Protein AF-A0A954LRU4-F1 (afdb_monomer_lite)

Foldseek 3Di:
DVVVVVCVVPVVPDPVVVLVVQCVVQVHPDPVVSVVVVVVVVVVVVVVCVVVVVVVVVVVVVVVVVVVVVVCVVVVVVVVVVVVVVVVVVVVVVQVVCVVVVDRDDPPVVVVVVVVVVVVVVVVVVVVVVVVVVVVVVVVVQVVLLVVLQVVCVVVVVNPPSPPDGSVVSVVVVVVVVVVVVVVVVVVVVVVVVVVVVVVCVVVVVVVVVVVVVVVVVVLVVQLVVCVVLVHHSPDDPVNVVVSVVVVVVVVVVVVVVVVVVVVVVVVVVVLVVLQVVLVVVCVVVVPDDDPDPSVVSVVVVVVVVVVVVVVVVVVVVVVVVVVVVVVVVVVVVVVVVVVVVVLVVLCVVLVHPHSVCSVVSVVVVVVVVVVVVVVVVVVVVCVVVPPPDDPVVVVVVVVVDDVVVVVVVVVVVVVVVCCVVVCD

Secondary structure (DSSP, 8-state):
-HHHHHHHHHS----HHHHHHHHHHHT-S-HHHHHHHHHHHHHHHHHHHHHHHHHHHHHHHHHHHHHHHHHHHHHHHHHHHHHHHHHHHHHHHHHHHHGGGT-----HHHHHHHHHHHHHHHHHHHHHHHHHHHHHHHHHHHHHHHHHHHHHHHHTT--SS-TTS-HHHHHHHHHHHHHHHHHHHHHHHHHHHHHHHHHHHHHHHHHHHHHHHHHHHHHHHHHHHHHHHTT--TT--HHHHHHHHHHHHHHHHHHHHHHHHHHHHHHHHHHHHHHHHHHHHHHHHTT----S--HHHHHHHHHHHHHHHHHHHHHHHHHHHHHHHHHHHHHHHHHHHHHHHHHHHHHHHHTT-SSGGGHHHHHHHHHHHHHHHHHHHHHHHHHHHHSTT--HHHHHHHHHSS-HHHHHHHHHHHHHHHHTSSS--

pLDDT: mean 81.69, std 13.69, range [26.34, 97.75]

Radius of gyration: 116.24 Å; chains: 1; bounding box: 173×160×291 Å

Sequence (425 aa):
GWEFIQKCWRDGEATPKNLAEFLNEFDTADLGEAFGTSIHQADTLADRLRSETSRVNEKKRLLAIRKQLEAERPEWDQRIANCQTELEQVEQEWQKLWHPLGIQPGTPSEMQEWRQAHMSLMTTAKNLHPQRMHLQGLEERIEEHRAQLVSCLESIGAAQELSSKSLAELVEQSQNVLDEMTQRQDQQARLQEEIEKAQKTIPRCEHEIQTAEEELAAWQTQWAVLMEKLGLSTDATANQANAILDTLGQLFGNLREESVLAGRVRAMRDFNTQFEDRVNALVQALNWKTKDLPPIQIVNNLHAELTRTREAAHKLRDVQEEFDRQKQALENHERIIQLAEAEQQQMCVDAGCDHPDQLPQAEKNSARRQELQQDRNELREQIIIDAADASFEEFLKEADAEDTDALSGRLAELDHQVSEVENAS

Structure (mmCIF, N/CA/C/O backbone):
data_AF-A0A954LRU4-F1
#
_entry.id   AF-A0A954LRU4-F1
#
loop_
_atom_site.group_PDB
_atom_site.id
_atom_site.type_symbol
_atom_site.label_atom_id
_atom_site.label_alt_id
_atom_site.label_comp_id
_atom_site.label_asym_id
_atom_site.label_entity_id
_atom_site.label_seq_id
_atom_site.pdbx_PDB_ins_code
_atom_site.Cartn_x
_atom_site.Cartn_y
_atom_site.Cartn_z
_atom_site.occupancy
_atom_site.B_iso_or_equiv
_atom_site.auth_seq_id
_atom_site.auth_comp_id
_atom_site.auth_asym_id
_atom_site.auth_atom_id
_atom_site.pdbx_PDB_model_num
ATOM 1 N N . GLY A 1 1 ? -68.408 -75.438 132.369 1.00 58.09 1 GLY A N 1
ATOM 2 C CA . GLY A 1 1 ? -68.312 -76.804 131.827 1.00 58.09 1 GLY A CA 1
ATOM 3 C C . GLY A 1 1 ? -67.401 -77.670 132.672 1.00 58.09 1 GLY A C 1
ATOM 4 O O . GLY A 1 1 ? -67.833 -78.138 133.712 1.00 58.09 1 GLY A O 1
ATOM 5 N N . TRP A 1 2 ? -66.136 -77.835 132.278 1.00 62.97 2 TRP A N 1
ATOM 6 C CA . TRP A 1 2 ? -65.207 -78.825 132.854 1.00 62.97 2 TRP A CA 1
ATOM 7 C C . TRP A 1 2 ? -64.972 -78.731 134.374 1.00 62.97 2 TRP A C 1
ATOM 9 O O . TRP A 1 2 ? -65.086 -79.737 135.067 1.00 62.97 2 TRP A O 1
ATOM 19 N N . GLU A 1 3 ? -64.735 -77.535 134.927 1.00 60.53 3 GLU A N 1
ATOM 20 C CA . GLU A 1 3 ? -64.579 -77.350 136.385 1.00 60.53 3 GLU A CA 1
ATOM 21 C C . GLU A 1 3 ? -65.824 -77.763 137.184 1.00 60.53 3 GLU A C 1
ATOM 23 O O . GLU A 1 3 ? -65.719 -78.161 138.343 1.00 60.53 3 GLU A O 1
ATOM 28 N N . PHE A 1 4 ? -67.007 -77.687 136.570 1.00 58.75 4 PHE A N 1
ATOM 29 C CA . PHE A 1 4 ? -68.264 -78.068 137.206 1.00 58.75 4 PHE A CA 1
ATOM 30 C C . PHE A 1 4 ? -68.412 -79.594 137.280 1.00 58.75 4 PHE A C 1
ATOM 32 O O . PHE A 1 4 ? -68.754 -80.135 138.332 1.00 58.75 4 PHE A O 1
ATOM 39 N N . ILE A 1 5 ? -68.051 -80.287 136.192 1.00 61.00 5 ILE A N 1
ATOM 40 C CA . ILE A 1 5 ? -67.938 -81.755 136.147 1.00 61.00 5 ILE A CA 1
ATOM 41 C C . ILE A 1 5 ? -66.916 -82.228 137.190 1.00 61.00 5 ILE A C 1
ATOM 43 O O . ILE A 1 5 ? -67.162 -83.173 137.936 1.00 61.00 5 ILE A O 1
ATOM 47 N N . GLN A 1 6 ? -65.789 -81.519 137.294 1.00 60.41 6 GLN A N 1
ATOM 48 C CA . GLN A 1 6 ? -64.716 -81.852 138.223 1.00 60.41 6 GLN A CA 1
ATOM 49 C C . GLN A 1 6 ? -65.127 -81.673 139.694 1.00 60.41 6 GLN A C 1
ATOM 51 O O . GLN A 1 6 ? -64.838 -82.549 140.506 1.00 60.41 6 GLN A O 1
ATOM 56 N N . LYS A 1 7 ? -65.842 -80.592 140.040 1.00 61.19 7 LYS A N 1
ATOM 57 C CA . LYS A 1 7 ? -66.367 -80.357 141.400 1.00 61.19 7 LYS A CA 1
ATOM 58 C C . LYS A 1 7 ? -67.439 -81.371 141.807 1.00 61.19 7 LYS A C 1
ATOM 60 O O . LYS A 1 7 ? -67.407 -81.852 142.936 1.00 61.19 7 LYS A O 1
ATOM 65 N N . CYS A 1 8 ? -68.334 -81.755 140.889 1.00 58.69 8 CYS A N 1
ATOM 66 C CA . CYS A 1 8 ? -69.357 -82.773 141.164 1.00 58.69 8 CYS A CA 1
ATOM 67 C C . CYS A 1 8 ? -68.759 -84.165 141.416 1.00 58.69 8 CYS A C 1
ATOM 69 O O . CYS A 1 8 ? -69.306 -84.926 142.209 1.00 58.69 8 CYS A O 1
ATOM 71 N N . TRP A 1 9 ? -67.648 -84.509 140.758 1.00 57.75 9 TRP A N 1
ATOM 72 C CA . TRP A 1 9 ? -67.065 -85.849 140.865 1.00 57.75 9 TRP A CA 1
ATOM 73 C C . TRP A 1 9 ? -66.068 -86.010 142.027 1.00 57.75 9 TRP A C 1
ATOM 75 O O . TRP A 1 9 ? -65.882 -87.129 142.500 1.00 57.75 9 TRP A O 1
ATOM 85 N N . ARG A 1 10 ? -65.423 -84.928 142.500 1.00 56.38 10 ARG A N 1
ATOM 86 C CA . ARG A 1 10 ? -64.317 -85.012 143.480 1.00 56.38 10 ARG A CA 1
ATOM 87 C C . ARG A 1 10 ? -64.681 -84.688 144.931 1.00 56.38 10 ARG A C 1
ATOM 89 O O . ARG A 1 10 ? -64.181 -85.377 145.812 1.00 56.38 10 ARG A O 1
ATOM 96 N N . ASP A 1 11 ? -65.539 -83.697 145.178 1.00 56.50 11 ASP A N 1
ATOM 97 C CA . ASP A 1 11 ? -65.725 -83.142 146.533 1.00 56.50 11 ASP A CA 1
ATOM 98 C C . ASP A 1 11 ? -67.084 -83.479 147.172 1.00 56.50 11 ASP A C 1
ATOM 100 O O . ASP A 1 11 ? -67.339 -83.107 148.312 1.00 56.50 11 ASP A O 1
ATOM 104 N N . GLY A 1 12 ? -67.968 -84.210 146.480 1.00 53.28 12 GLY A N 1
ATOM 105 C CA . GLY A 1 12 ? -69.232 -84.723 147.038 1.00 53.28 12 GLY A CA 1
ATOM 106 C C . GLY A 1 12 ? -70.280 -83.668 147.437 1.00 53.28 12 GLY A C 1
ATOM 107 O O . GLY A 1 12 ? -71.436 -84.017 147.663 1.00 53.28 12 GLY A O 1
ATOM 108 N N . GLU A 1 13 ? -69.931 -82.383 147.468 1.00 48.44 13 GLU A N 1
ATOM 109 C CA . GLU A 1 13 ? -70.849 -81.268 147.693 1.00 48.44 13 GLU A CA 1
ATOM 110 C C . GLU A 1 13 ? -71.453 -80.788 146.370 1.00 48.44 13 GLU A C 1
ATOM 112 O O . GLU A 1 13 ? -71.121 -79.734 145.826 1.00 48.44 13 GLU A O 1
ATOM 117 N N . ALA A 1 14 ? -72.388 -81.571 145.838 1.00 51.59 14 ALA A N 1
ATOM 118 C CA . ALA A 1 14 ? -73.303 -81.074 144.824 1.00 51.59 14 ALA A CA 1
ATOM 119 C C . ALA A 1 14 ? -74.512 -80.452 145.528 1.00 51.59 14 ALA A C 1
ATOM 121 O O . ALA A 1 14 ? -75.392 -81.154 146.029 1.00 51.59 14 ALA A O 1
ATOM 122 N N . THR A 1 15 ? -74.591 -79.123 145.557 1.00 49.28 15 THR A N 1
ATOM 123 C CA . THR A 1 15 ? -75.872 -78.476 145.852 1.00 49.28 15 THR A CA 1
ATOM 124 C C . THR A 1 15 ? -76.786 -78.661 144.627 1.00 49.28 15 THR A C 1
ATOM 126 O O . THR A 1 15 ? -76.409 -78.238 143.531 1.00 49.28 15 THR A O 1
ATOM 129 N N . PRO A 1 16 ? -77.985 -79.268 144.765 1.00 53.25 16 PRO A N 1
ATOM 130 C CA . PRO A 1 16 ? -78.831 -79.697 143.636 1.00 53.25 16 PRO A CA 1
ATOM 131 C C . PRO A 1 16 ? -79.222 -78.587 142.652 1.00 53.25 16 PRO A C 1
ATOM 133 O O . PRO A 1 16 ? -79.608 -78.857 141.519 1.00 53.25 16 PRO A O 1
ATOM 136 N N . LYS A 1 17 ? -79.124 -77.329 143.082 1.00 55.06 17 LYS A N 1
ATOM 137 C CA . LYS A 1 17 ? -79.537 -76.163 142.306 1.00 55.06 17 LYS A CA 1
ATOM 138 C C . LYS A 1 17 ? -78.624 -75.894 141.106 1.00 55.06 17 LYS A C 1
ATOM 140 O O . LYS A 1 17 ? -79.116 -75.619 140.021 1.00 55.06 17 LYS A O 1
ATOM 145 N N . ASN A 1 18 ? -77.313 -76.065 141.276 1.00 58.09 18 ASN A N 1
ATOM 146 C CA . ASN A 1 18 ? -76.349 -75.693 140.239 1.00 58.09 18 ASN A CA 1
ATOM 147 C C . ASN A 1 18 ? -76.230 -76.758 139.127 1.00 58.09 18 ASN A C 1
ATOM 149 O O . ASN A 1 18 ? -75.852 -76.446 138.004 1.00 58.09 18 ASN A O 1
ATOM 153 N N . LEU A 1 19 ? -76.552 -78.023 139.426 1.00 57.94 19 LEU A N 1
ATOM 154 C CA . LEU A 1 19 ? -76.482 -79.134 138.465 1.00 57.94 19 LEU A CA 1
ATOM 155 C C . LEU A 1 19 ? -77.678 -79.108 137.499 1.00 57.94 19 LEU A C 1
ATOM 157 O O . LEU A 1 19 ? -77.517 -79.328 136.301 1.00 57.94 19 LEU A O 1
ATOM 161 N N . ALA A 1 20 ? -78.858 -78.748 138.012 1.00 59.78 20 ALA A N 1
ATOM 162 C CA . ALA A 1 20 ? -80.049 -78.530 137.199 1.00 59.78 20 ALA A CA 1
ATOM 163 C C . ALA A 1 20 ? -79.893 -77.328 136.255 1.00 59.78 20 ALA A C 1
ATOM 165 O O . ALA A 1 20 ? -80.331 -77.406 135.114 1.00 59.78 20 ALA A O 1
ATOM 166 N N . GLU A 1 21 ? -79.237 -76.248 136.694 1.00 64.69 21 GLU A N 1
ATOM 167 C CA . GLU A 1 21 ? -78.989 -75.070 135.850 1.00 64.69 21 GLU A CA 1
ATOM 168 C C . GLU A 1 21 ? -78.080 -75.393 134.654 1.00 64.69 21 GLU A C 1
ATOM 170 O O . GLU A 1 21 ? -78.409 -75.013 133.534 1.00 64.69 21 GLU A O 1
ATOM 175 N N . PHE A 1 22 ? -76.996 -76.155 134.852 1.00 63.31 22 PHE A N 1
ATOM 176 C CA . PHE A 1 22 ? -76.069 -76.489 133.761 1.00 63.31 22 PHE A CA 1
ATOM 177 C C . PHE A 1 22 ? -76.664 -77.479 132.750 1.00 63.31 22 PHE A C 1
ATOM 179 O O . PHE A 1 22 ? -76.418 -77.363 131.555 1.00 63.31 22 PHE A O 1
ATOM 186 N N . LEU A 1 23 ? -77.465 -78.444 133.205 1.00 63.31 23 LEU A N 1
ATOM 187 C CA . LEU A 1 23 ? -78.128 -79.396 132.309 1.00 63.31 23 LEU A CA 1
ATOM 188 C C . LEU A 1 23 ? -79.308 -78.764 131.556 1.00 63.31 23 LEU A C 1
ATOM 190 O O . LEU A 1 23 ? -79.518 -79.097 130.393 1.00 63.31 23 LEU A O 1
ATOM 194 N N . ASN A 1 24 ? -80.019 -77.807 132.172 1.00 65.56 24 ASN A N 1
ATOM 195 C CA . ASN A 1 24 ? -81.059 -77.023 131.490 1.00 65.56 24 ASN A CA 1
ATOM 196 C C . ASN A 1 24 ? -80.495 -76.146 130.370 1.00 65.56 24 ASN A C 1
ATOM 198 O O . ASN A 1 24 ? -81.192 -75.874 129.400 1.00 65.56 24 ASN A O 1
ATOM 202 N N . GLU A 1 25 ? -79.258 -75.669 130.501 1.00 66.31 25 GLU A N 1
ATOM 203 C CA . GLU A 1 25 ? -78.662 -74.755 129.521 1.00 66.31 25 GLU A CA 1
ATOM 204 C C . GLU A 1 25 ? -78.336 -75.448 128.188 1.00 66.31 25 GLU A C 1
ATOM 206 O O . GLU A 1 25 ? -78.344 -74.812 127.135 1.00 66.31 25 GLU A O 1
ATOM 211 N N . PHE A 1 26 ? -78.116 -76.765 128.226 1.00 66.31 26 PHE A N 1
ATOM 212 C CA . PHE A 1 26 ? -77.883 -77.593 127.039 1.00 66.31 26 PHE A CA 1
ATOM 213 C C . PHE A 1 26 ? -79.033 -78.568 126.755 1.00 66.31 26 PHE A C 1
ATOM 215 O O . PHE A 1 26 ? -78.950 -79.327 125.795 1.00 66.31 26 PHE A O 1
ATOM 222 N N . ASP A 1 27 ? -80.104 -78.498 127.556 1.00 62.72 27 ASP A N 1
ATOM 223 C CA . ASP A 1 27 ? -81.348 -79.271 127.445 1.00 62.72 27 ASP A CA 1
ATOM 224 C C . ASP A 1 27 ? -81.119 -80.796 127.371 1.00 62.72 27 ASP A C 1
ATOM 226 O O . ASP A 1 27 ? -81.774 -81.533 126.634 1.00 62.72 27 ASP A O 1
ATOM 230 N N . THR A 1 28 ? -80.139 -81.289 128.135 1.00 58.84 28 THR A N 1
ATOM 231 C CA . THR A 1 28 ? -79.726 -82.703 128.151 1.00 58.84 28 THR A CA 1
ATOM 232 C C . THR A 1 28 ? -79.581 -83.197 129.581 1.00 58.84 28 THR A C 1
ATOM 234 O O . THR A 1 28 ? -78.985 -82.513 130.404 1.00 58.84 28 THR A O 1
ATOM 237 N N . ALA A 1 29 ? -80.068 -84.403 129.886 1.00 57.38 29 ALA A N 1
ATOM 238 C CA . ALA A 1 29 ? -79.955 -84.989 131.228 1.00 57.38 29 ALA A CA 1
ATOM 239 C C . ALA A 1 29 ? -78.574 -85.616 131.515 1.00 57.38 29 ALA A C 1
ATOM 241 O O . ALA A 1 29 ? -78.274 -85.910 132.673 1.00 57.38 29 ALA A O 1
ATOM 242 N N . ASP A 1 30 ? -77.750 -85.823 130.478 1.00 59.53 30 ASP A N 1
ATOM 243 C CA . ASP A 1 30 ? -76.411 -86.404 130.587 1.00 59.53 30 ASP A CA 1
ATOM 244 C C . ASP A 1 30 ? -75.313 -85.338 130.464 1.00 59.53 30 ASP A C 1
ATOM 246 O O . ASP A 1 30 ? -75.261 -84.529 129.534 1.00 59.53 30 ASP A O 1
ATOM 250 N N . LEU A 1 31 ? -74.401 -85.365 131.429 1.00 65.88 31 LEU A N 1
ATOM 251 C CA . LEU A 1 31 ? -73.345 -84.377 131.606 1.00 65.88 31 LEU A CA 1
ATOM 252 C C . LEU A 1 31 ? -72.277 -84.456 130.494 1.00 65.88 31 LEU A C 1
ATOM 254 O O . LEU A 1 31 ? -71.619 -83.455 130.204 1.00 65.88 31 LEU A O 1
ATOM 258 N N . GLY A 1 32 ? -72.095 -85.632 129.878 1.00 67.25 32 GLY A N 1
ATOM 259 C CA . GLY A 1 32 ? -71.115 -85.858 128.808 1.00 67.25 32 GLY A CA 1
ATOM 260 C C . GLY A 1 32 ? -71.504 -85.218 127.470 1.00 67.25 32 GLY A C 1
ATOM 261 O O . GLY A 1 32 ? -70.670 -84.576 126.826 1.00 67.25 32 GLY A O 1
ATOM 262 N N . GLU A 1 33 ? -72.775 -85.326 127.079 1.00 66.81 33 GLU A N 1
ATOM 263 C CA . GLU A 1 33 ? -73.312 -84.717 125.851 1.00 66.81 33 GLU A CA 1
ATOM 264 C C . GLU A 1 33 ? -73.393 -83.189 125.945 1.00 66.81 33 GLU A C 1
ATOM 266 O O . GLU A 1 33 ? -73.005 -82.488 125.001 1.00 66.81 33 GLU A O 1
ATOM 271 N N . ALA A 1 34 ? -73.783 -82.663 127.112 1.00 69.25 34 ALA A N 1
ATOM 272 C CA . ALA A 1 34 ? -73.727 -81.229 127.395 1.00 69.25 34 ALA A CA 1
ATOM 273 C C . ALA A 1 34 ? -72.304 -80.673 127.189 1.00 69.25 34 ALA A C 1
ATOM 275 O O . ALA A 1 34 ? -72.107 -79.597 126.617 1.00 69.25 34 ALA A O 1
ATOM 276 N N . PHE A 1 35 ? -71.280 -81.431 127.598 1.00 71.38 35 PHE A N 1
ATOM 277 C CA . PHE A 1 35 ? -69.884 -81.021 127.457 1.00 71.38 35 PHE A CA 1
ATOM 278 C C . PHE A 1 35 ? -69.381 -81.062 126.005 1.00 71.38 35 PHE A C 1
ATOM 280 O O . PHE A 1 35 ? -68.731 -80.113 125.563 1.00 71.38 35 PHE A O 1
ATOM 287 N N . GLY A 1 36 ? -69.703 -82.110 125.240 1.00 73.94 36 GLY A N 1
ATOM 288 C CA . GLY A 1 36 ? -69.323 -82.206 123.822 1.00 73.94 36 GLY A CA 1
ATOM 289 C C . GLY A 1 36 ? -69.948 -81.098 122.965 1.00 73.94 36 GLY A C 1
ATOM 290 O O . GLY A 1 36 ? -69.262 -80.462 122.160 1.00 73.94 36 GLY A O 1
ATOM 291 N N . THR A 1 37 ? -71.225 -80.797 123.208 1.00 74.56 37 THR A N 1
ATOM 292 C CA . THR A 1 37 ? -71.950 -79.711 122.528 1.00 74.56 37 THR A CA 1
ATOM 293 C C . THR A 1 37 ? -71.373 -78.342 122.894 1.00 74.56 37 THR A C 1
ATOM 295 O O . THR A 1 37 ? -71.197 -77.486 122.025 1.00 74.56 37 THR A O 1
ATOM 298 N N . SER A 1 38 ? -70.972 -78.160 124.156 1.00 76.75 38 SER A N 1
ATOM 299 C CA . SER A 1 38 ? -70.285 -76.953 124.623 1.00 76.75 38 SER A CA 1
ATOM 300 C C . SER A 1 38 ? -68.939 -76.723 123.913 1.00 76.75 38 SER A C 1
ATOM 302 O O . SER A 1 38 ? -68.629 -75.583 123.566 1.00 76.75 38 SER A O 1
ATOM 304 N N . ILE A 1 39 ? -68.165 -77.777 123.617 1.00 80.31 39 ILE A N 1
ATOM 305 C CA . ILE A 1 39 ? -66.889 -77.654 122.886 1.00 80.31 39 ILE A CA 1
ATOM 306 C C . ILE A 1 39 ? -67.110 -77.281 121.416 1.00 80.31 39 ILE A C 1
ATOM 308 O O . ILE A 1 39 ? -66.447 -76.373 120.921 1.00 80.31 39 ILE A O 1
ATOM 312 N N . HIS A 1 40 ? -68.050 -77.921 120.713 1.00 79.00 40 HIS A N 1
ATOM 313 C CA . HIS A 1 40 ? -68.321 -77.581 119.310 1.00 79.00 40 HIS A CA 1
ATOM 314 C C . HIS A 1 40 ? -68.860 -76.154 119.155 1.00 79.00 40 HIS A C 1
ATOM 316 O O . HIS A 1 40 ? -68.461 -75.435 118.235 1.00 79.00 40 HIS A O 1
ATOM 322 N N . GLN A 1 41 ? -69.722 -75.710 120.075 1.00 77.00 41 GLN A N 1
ATOM 323 C CA . GLN A 1 41 ? -70.160 -74.316 120.124 1.00 77.00 41 GLN A CA 1
ATOM 324 C C . GLN A 1 41 ? -68.981 -73.369 120.383 1.00 77.00 41 GLN A C 1
ATOM 326 O O . GLN A 1 41 ? -68.898 -72.331 119.727 1.00 77.00 41 GLN A O 1
ATOM 331 N N . ALA A 1 42 ? -68.043 -73.736 121.264 1.00 79.75 42 ALA A N 1
ATOM 332 C CA . ALA A 1 42 ? -66.840 -72.947 121.525 1.00 79.75 42 ALA A CA 1
ATOM 333 C C . ALA A 1 42 ? -65.907 -72.853 120.303 1.00 79.75 42 ALA A C 1
ATOM 335 O O . ALA A 1 42 ? -65.390 -71.773 120.025 1.00 79.75 42 ALA A O 1
ATOM 336 N N . ASP A 1 43 ? -65.734 -73.934 119.541 1.00 83.31 43 ASP A N 1
ATOM 337 C CA . ASP A 1 43 ? -64.877 -73.958 118.346 1.00 83.31 43 ASP A CA 1
ATOM 338 C C . ASP A 1 43 ? -65.493 -73.152 117.190 1.00 83.31 43 ASP A C 1
ATOM 340 O O . ASP A 1 43 ? -64.853 -72.286 116.594 1.00 83.31 43 ASP A O 1
ATOM 344 N N . THR A 1 44 ? -66.802 -73.307 116.967 1.00 82.06 44 THR A N 1
ATOM 345 C CA . THR A 1 44 ? -67.537 -72.501 115.977 1.00 82.06 44 THR A CA 1
ATOM 346 C C . THR A 1 44 ? -67.535 -71.014 116.355 1.00 82.06 44 THR A C 1
ATOM 348 O O . THR A 1 44 ? -67.438 -70.140 115.488 1.00 82.06 44 THR A O 1
ATOM 351 N N . LEU A 1 45 ? -67.615 -70.701 117.655 1.00 80.69 45 LEU A N 1
ATOM 352 C CA . LEU A 1 45 ? -67.434 -69.343 118.171 1.00 80.69 45 LEU A CA 1
ATOM 353 C C . LEU A 1 45 ? -66.008 -68.835 117.934 1.00 80.69 45 LEU A C 1
ATOM 355 O O . LEU A 1 45 ? -65.857 -67.673 117.560 1.00 80.69 45 LEU A O 1
ATOM 359 N N . ALA A 1 46 ? -64.982 -69.673 118.096 1.00 79.81 46 ALA A N 1
ATOM 360 C CA . ALA A 1 46 ? -63.584 -69.308 117.877 1.00 79.81 46 ALA A CA 1
ATOM 361 C C . ALA A 1 46 ? -63.276 -69.023 116.396 1.00 79.81 46 ALA A C 1
ATOM 363 O O . ALA A 1 46 ? -62.657 -68.002 116.085 1.00 79.81 46 ALA A O 1
ATOM 364 N N . ASP A 1 47 ? -63.769 -69.845 115.471 1.00 84.81 47 ASP A N 1
ATOM 365 C CA . ASP A 1 47 ? -63.604 -69.623 114.030 1.00 84.81 47 ASP A CA 1
ATOM 366 C C . ASP A 1 47 ? -64.367 -68.390 113.548 1.00 84.81 47 ASP A C 1
ATOM 368 O O . ASP A 1 47 ? -63.838 -67.557 112.798 1.00 84.81 47 ASP A O 1
ATOM 372 N N . ARG A 1 48 ? -65.599 -68.209 114.038 1.00 81.69 48 ARG A N 1
ATOM 373 C CA . ARG A 1 48 ? -66.386 -67.010 113.746 1.00 81.69 48 ARG A CA 1
ATOM 374 C C . ARG A 1 48 ? -65.695 -65.768 114.293 1.00 81.69 48 ARG A C 1
ATOM 376 O O . ARG A 1 48 ? -65.551 -64.800 113.549 1.00 81.69 48 ARG A O 1
ATOM 383 N N . LEU A 1 49 ? -65.184 -65.822 115.524 1.00 82.69 49 LEU A N 1
ATOM 384 C CA . LEU A 1 49 ? -64.372 -64.764 116.119 1.00 82.69 49 LEU A CA 1
ATOM 385 C C . LEU A 1 49 ? -63.146 -64.473 115.254 1.00 82.69 49 LEU A C 1
ATOM 387 O O . LEU A 1 49 ? -62.850 -63.308 115.022 1.00 82.69 49 LEU A O 1
ATOM 391 N N . ARG A 1 50 ? -62.457 -65.486 114.719 1.00 81.56 50 ARG A N 1
ATOM 392 C CA . ARG A 1 50 ? -61.263 -65.295 113.884 1.00 81.56 50 ARG A CA 1
ATOM 393 C C . ARG A 1 50 ? -61.594 -64.636 112.543 1.00 81.56 50 ARG A C 1
ATOM 395 O O . ARG A 1 50 ? -60.913 -63.687 112.157 1.00 81.56 50 ARG A O 1
ATOM 402 N N . SER A 1 51 ? -62.663 -65.066 111.868 1.00 79.94 51 SER A N 1
ATOM 403 C CA . SER A 1 51 ? -63.110 -64.454 110.605 1.00 79.94 51 SER A CA 1
ATOM 404 C C . SER A 1 51 ? -63.614 -63.018 110.796 1.00 79.94 51 SER A C 1
ATOM 406 O O . SER A 1 51 ? -63.255 -62.126 110.022 1.00 79.94 51 SER A O 1
ATOM 408 N N . GLU A 1 52 ? -64.369 -62.768 111.870 1.00 82.81 52 GLU A N 1
ATOM 409 C CA . GLU A 1 52 ? -64.844 -61.436 112.235 1.00 82.81 52 GLU A CA 1
ATOM 410 C C . GLU A 1 52 ? -63.676 -60.553 112.682 1.00 82.81 52 GLU A C 1
ATOM 412 O O . GLU A 1 52 ? -63.615 -59.386 112.311 1.00 82.81 52 GLU A O 1
ATOM 417 N N . THR A 1 53 ? -62.668 -61.108 113.359 1.00 82.94 53 THR A N 1
ATOM 418 C CA . THR A 1 53 ? -61.435 -60.386 113.706 1.00 82.94 53 THR A CA 1
ATOM 419 C C . THR A 1 53 ? -60.655 -59.991 112.453 1.00 82.94 53 THR A C 1
ATOM 421 O O . THR A 1 53 ? -60.231 -58.842 112.347 1.00 82.94 53 THR A O 1
ATOM 424 N N . SER A 1 54 ? -60.515 -60.876 111.459 1.00 85.94 54 SER A N 1
ATOM 425 C CA . SER A 1 54 ? -59.876 -60.532 110.179 1.00 85.94 54 SER A CA 1
ATOM 426 C C . SER A 1 54 ? -60.659 -59.468 109.405 1.00 85.94 54 SER A C 1
ATOM 428 O O . SER A 1 54 ? -60.061 -58.512 108.913 1.00 85.94 54 SER A O 1
ATOM 430 N N . ARG A 1 55 ? -61.995 -59.566 109.349 1.00 85.62 55 ARG A N 1
ATOM 431 C CA . ARG A 1 55 ? -62.858 -58.544 108.727 1.00 85.62 55 ARG A CA 1
ATOM 432 C C . ARG A 1 55 ? -62.774 -57.198 109.440 1.00 85.62 55 ARG A C 1
ATOM 434 O O . ARG A 1 55 ? -62.698 -56.160 108.786 1.00 85.62 55 ARG A O 1
ATOM 441 N N . VAL A 1 56 ? -62.756 -57.200 110.771 1.00 88.50 56 VAL A N 1
ATOM 442 C CA . VAL A 1 56 ? -62.597 -55.991 111.585 1.00 88.50 56 VAL A CA 1
ATOM 443 C C . VAL A 1 56 ? -61.205 -55.390 111.395 1.00 88.50 56 VAL A C 1
ATOM 445 O O . VAL A 1 56 ? -61.099 -54.170 111.289 1.00 88.50 56 VAL A O 1
ATOM 448 N N . ASN A 1 57 ? -60.153 -56.203 111.291 1.00 87.31 57 ASN A N 1
ATOM 449 C CA . ASN A 1 57 ? -58.794 -55.727 111.031 1.00 87.31 57 ASN A CA 1
ATOM 450 C C . ASN A 1 57 ? -58.656 -55.114 109.630 1.00 87.31 57 ASN A C 1
ATOM 452 O O . ASN A 1 57 ? -58.098 -54.025 109.511 1.00 87.31 57 ASN A O 1
ATOM 456 N N . GLU A 1 58 ? -59.229 -55.732 108.594 1.00 88.06 58 GLU A N 1
ATOM 457 C CA . GLU A 1 58 ? -59.212 -55.168 107.237 1.00 88.06 58 GLU A CA 1
ATOM 458 C C . GLU A 1 58 ? -60.059 -53.892 107.147 1.00 88.06 58 GLU A C 1
ATOM 460 O O . GLU A 1 58 ? -59.618 -52.885 106.596 1.00 88.06 58 GLU A O 1
ATOM 465 N N . LYS A 1 59 ? -61.234 -53.863 107.793 1.00 90.81 59 LYS A N 1
ATOM 466 C CA . LYS A 1 59 ? -62.039 -52.640 107.917 1.00 90.81 59 LYS A CA 1
ATOM 467 C C . LYS A 1 59 ? -61.269 -51.535 108.644 1.00 90.81 59 LYS A C 1
ATOM 469 O O . LYS A 1 59 ? -61.302 -50.391 108.201 1.00 90.81 59 LYS A O 1
ATOM 474 N N . LYS A 1 60 ? -60.558 -51.850 109.734 1.00 90.31 60 LYS A N 1
ATOM 475 C CA . LYS A 1 60 ? -59.702 -50.887 110.450 1.00 90.31 60 LYS A CA 1
ATOM 476 C C . LYS A 1 60 ? -58.562 -50.382 109.565 1.00 90.31 60 LYS A C 1
ATOM 478 O O . LYS A 1 60 ? -58.311 -49.181 109.563 1.00 90.31 60 LYS A O 1
ATOM 483 N N . ARG A 1 61 ? -57.923 -51.256 108.780 1.00 92.94 61 ARG A N 1
ATOM 484 C CA . ARG A 1 61 ? -56.871 -50.886 107.822 1.00 92.94 61 ARG A CA 1
ATOM 485 C C . ARG A 1 61 ? -57.400 -49.958 106.729 1.00 92.94 61 ARG A C 1
ATOM 487 O O . ARG A 1 61 ? -56.821 -48.901 106.511 1.00 92.94 61 ARG A O 1
ATOM 494 N N . LEU A 1 62 ? -58.511 -50.307 106.081 1.00 92.44 62 LEU A N 1
ATOM 495 C CA . LEU A 1 62 ? -59.121 -49.484 105.032 1.00 92.44 62 LEU A CA 1
ATOM 496 C C . LEU A 1 62 ? -59.625 -48.141 105.573 1.00 92.44 62 LEU A C 1
ATOM 498 O O . LEU A 1 62 ? -59.461 -47.122 104.911 1.00 92.44 62 LEU A O 1
ATOM 502 N N . LEU A 1 63 ? -60.183 -48.110 106.788 1.00 93.12 63 LEU A N 1
ATOM 503 C CA . LEU A 1 63 ? -60.554 -46.857 107.454 1.00 93.12 63 LEU A CA 1
ATOM 504 C C . LEU A 1 63 ? -59.328 -46.002 107.792 1.00 93.12 63 LEU A C 1
ATOM 506 O O . LEU A 1 63 ? -59.401 -44.784 107.661 1.00 93.12 63 LEU A O 1
ATOM 510 N N . ALA A 1 64 ? -58.207 -46.612 108.186 1.00 89.88 64 ALA A N 1
ATOM 511 C CA . ALA A 1 64 ? -56.956 -45.895 108.413 1.00 89.88 64 ALA A CA 1
ATOM 512 C C . ALA A 1 64 ? -56.389 -45.313 107.108 1.00 89.88 64 ALA A C 1
ATOM 514 O O . ALA A 1 64 ? -56.044 -44.136 107.086 1.00 89.88 64 ALA A O 1
ATOM 515 N N . ILE A 1 65 ? -56.380 -46.086 106.014 1.00 92.25 65 ILE A N 1
ATOM 516 C CA . ILE A 1 65 ? -55.952 -45.618 104.683 1.00 92.25 65 ILE A CA 1
ATOM 517 C C . ILE A 1 65 ? -56.868 -44.497 104.187 1.00 92.25 65 ILE A C 1
ATOM 519 O O . ILE A 1 65 ? -56.386 -43.465 103.738 1.00 92.25 65 ILE A O 1
ATOM 523 N N . ARG A 1 66 ? -58.192 -44.656 104.308 1.00 93.31 66 ARG A N 1
ATOM 524 C CA . ARG A 1 66 ? -59.155 -43.612 103.940 1.00 93.31 66 ARG A CA 1
ATOM 525 C C . ARG A 1 66 ? -58.916 -42.337 104.740 1.00 93.31 66 ARG A C 1
ATOM 527 O O . ARG A 1 66 ? -58.870 -41.268 104.151 1.00 93.31 66 ARG A O 1
ATOM 534 N N . LYS A 1 67 ? -58.735 -42.451 106.058 1.00 91.94 67 LYS A N 1
ATOM 535 C CA . LYS A 1 67 ? -58.458 -41.303 106.926 1.00 91.94 67 LYS A CA 1
ATOM 536 C C . LYS A 1 67 ? -57.129 -40.632 106.569 1.00 91.94 67 LYS A C 1
ATOM 538 O O . LYS A 1 67 ? -57.048 -39.413 106.620 1.00 91.94 67 LYS A O 1
ATOM 543 N N . GLN A 1 68 ? -56.112 -41.411 106.199 1.00 91.88 68 GLN A N 1
ATOM 544 C CA . GLN A 1 68 ? -54.833 -40.888 105.723 1.00 91.88 68 GLN A CA 1
ATOM 545 C C . GLN A 1 68 ? -55.003 -40.129 104.398 1.00 91.88 68 GLN A C 1
ATOM 547 O O . GLN A 1 68 ? -54.613 -38.973 104.317 1.00 91.88 68 GLN A O 1
ATOM 552 N N . LEU A 1 69 ? -55.658 -40.722 103.398 1.00 91.38 69 LEU A N 1
ATOM 553 C CA . LEU A 1 69 ? -55.907 -40.073 102.105 1.00 91.38 69 LEU A CA 1
ATOM 554 C C . LEU A 1 69 ? -56.808 -38.835 102.233 1.00 91.38 69 LEU A C 1
ATOM 556 O O . LEU A 1 69 ? -56.584 -37.836 101.559 1.00 91.38 69 LEU A O 1
ATOM 560 N N . GLU A 1 70 ? -57.814 -38.869 103.112 1.00 92.44 70 GLU A N 1
ATOM 561 C CA . GLU A 1 70 ? -58.651 -37.704 103.424 1.00 92.44 70 GLU A CA 1
ATOM 562 C C . GLU A 1 70 ? -57.849 -36.595 104.123 1.00 92.44 70 GLU A C 1
ATOM 564 O O . GLU A 1 70 ? -58.131 -35.421 103.895 1.00 92.44 70 GLU A O 1
ATOM 569 N N . ALA A 1 71 ? -56.839 -36.946 104.926 1.00 87.69 71 ALA A N 1
ATOM 570 C CA . ALA A 1 71 ? -55.929 -35.982 105.543 1.00 87.69 71 ALA A CA 1
ATOM 571 C C . ALA A 1 71 ? -54.895 -35.413 104.553 1.00 87.69 71 ALA A C 1
ATOM 573 O O . ALA A 1 71 ? -54.519 -34.253 104.687 1.00 87.69 71 ALA A O 1
ATOM 574 N N . GLU A 1 72 ? -54.470 -36.189 103.551 1.00 92.25 72 GLU A N 1
ATOM 575 C CA . GLU A 1 72 ? -53.544 -35.753 102.490 1.00 92.25 72 GLU A CA 1
ATOM 576 C C . GLU A 1 72 ? -54.246 -34.937 101.384 1.00 92.25 72 GLU A C 1
ATOM 578 O O . GLU A 1 72 ? -53.630 -34.088 100.744 1.00 92.25 72 GLU A O 1
ATOM 583 N N . ARG A 1 73 ? -55.550 -35.143 101.157 1.00 93.62 73 ARG A N 1
ATOM 584 C CA . ARG A 1 73 ? -56.347 -34.415 100.154 1.00 93.62 73 ARG A CA 1
ATOM 585 C C . ARG A 1 73 ? -56.236 -32.880 100.223 1.00 93.62 73 ARG A C 1
ATOM 587 O O . ARG A 1 73 ? -55.975 -32.294 99.175 1.00 93.62 73 ARG A O 1
ATOM 594 N N . PRO A 1 74 ? -56.385 -32.212 101.385 1.00 92.62 74 PRO A N 1
ATOM 595 C CA . PRO A 1 74 ? -56.241 -30.759 101.455 1.00 92.62 74 PRO A CA 1
ATOM 596 C C . PRO A 1 74 ? -54.835 -30.274 101.076 1.00 92.62 74 PRO A C 1
ATOM 598 O O . PRO A 1 74 ? -54.710 -29.180 100.537 1.00 92.62 74 PRO A O 1
ATOM 601 N N . GLU A 1 75 ? -53.780 -31.069 101.298 1.00 91.81 75 GLU A N 1
ATOM 602 C CA . GLU A 1 75 ? -52.423 -30.721 100.850 1.00 91.81 75 GLU A CA 1
ATOM 603 C C . GLU A 1 75 ? -52.336 -30.703 99.317 1.00 91.81 75 GLU A C 1
ATOM 605 O O . GLU A 1 75 ? -51.757 -29.785 98.734 1.00 91.81 75 GLU A O 1
ATOM 610 N N . TRP A 1 76 ? -52.943 -31.687 98.650 1.00 93.25 76 TRP A N 1
ATOM 611 C CA . TRP A 1 76 ? -52.989 -31.746 97.189 1.00 93.25 76 TRP A CA 1
ATOM 612 C C . TRP A 1 76 ? -53.887 -30.672 96.579 1.00 93.25 76 TRP A C 1
ATOM 614 O O . TRP A 1 76 ? -53.478 -30.037 95.609 1.00 93.25 76 TRP A O 1
ATOM 624 N N . ASP A 1 77 ? -55.056 -30.418 97.168 1.00 93.88 77 ASP A N 1
ATOM 625 C CA . ASP A 1 77 ? -55.945 -29.336 96.735 1.00 93.88 77 ASP A CA 1
ATOM 626 C C . ASP A 1 77 ? -55.239 -27.975 96.880 1.00 93.88 77 ASP A C 1
ATOM 628 O O . ASP A 1 77 ? -55.282 -27.151 95.965 1.00 93.88 77 ASP A O 1
ATOM 632 N N . GLN A 1 78 ? -54.492 -27.768 97.973 1.00 93.31 78 GLN A N 1
ATOM 633 C CA . GLN A 1 78 ? -53.677 -26.568 98.158 1.00 93.31 78 GLN A CA 1
ATOM 634 C C . GLN A 1 78 ? -52.542 -26.475 97.131 1.00 93.31 78 GLN A C 1
ATOM 636 O O . GLN A 1 78 ? -52.279 -25.391 96.615 1.00 93.31 78 GLN A O 1
ATOM 641 N N . ARG A 1 79 ? -51.874 -27.587 96.794 1.00 93.75 79 ARG A N 1
ATOM 642 C CA . ARG A 1 79 ? -50.852 -27.607 95.732 1.00 93.75 79 ARG A CA 1
ATOM 643 C C . ARG A 1 79 ? -51.438 -27.241 94.373 1.00 93.75 79 ARG A C 1
ATOM 645 O O . ARG A 1 79 ? -50.833 -26.444 93.667 1.00 93.75 79 ARG A O 1
ATOM 652 N N . ILE A 1 80 ? -52.609 -27.774 94.023 1.00 94.44 80 ILE A N 1
ATOM 653 C CA . ILE A 1 80 ? -53.295 -27.442 92.767 1.00 94.44 80 ILE A CA 1
ATOM 654 C C . ILE A 1 80 ? -53.662 -25.958 92.743 1.00 94.44 80 ILE A C 1
ATOM 656 O O . ILE A 1 80 ? -53.367 -25.286 91.759 1.00 94.44 80 ILE A O 1
ATOM 660 N N . ALA A 1 81 ? -54.243 -25.438 93.828 1.00 93.00 81 ALA A N 1
ATOM 661 C CA . ALA A 1 81 ? -54.599 -24.026 93.930 1.00 93.00 81 ALA A CA 1
ATOM 662 C C . ALA A 1 81 ? -53.365 -23.114 93.812 1.00 93.00 81 ALA A C 1
ATOM 664 O O . ALA A 1 81 ? -53.400 -22.118 93.089 1.00 93.00 81 ALA A O 1
ATOM 665 N N . ASN A 1 82 ? -52.252 -23.476 94.459 1.00 93.62 82 ASN A N 1
ATOM 666 C CA . ASN A 1 82 ? -50.993 -22.740 94.338 1.00 93.62 82 ASN A CA 1
ATOM 667 C C . ASN A 1 82 ? -50.473 -22.764 92.892 1.00 93.62 82 ASN A C 1
ATOM 669 O O . ASN A 1 82 ? -50.183 -21.705 92.348 1.00 93.62 82 ASN A O 1
ATOM 673 N N . CYS A 1 83 ? -50.438 -23.929 92.235 1.00 94.00 83 CYS A N 1
ATOM 674 C CA . CYS A 1 83 ? -50.005 -24.039 90.838 1.00 94.00 83 CYS A CA 1
ATOM 675 C C . CYS A 1 83 ? -50.915 -23.269 89.869 1.00 94.00 83 CYS A C 1
ATOM 677 O O . CYS A 1 83 ? -50.422 -22.694 88.906 1.00 94.00 83 CYS A O 1
ATOM 679 N N . GLN A 1 84 ? -52.230 -23.236 90.108 1.00 94.44 84 GLN A N 1
ATOM 680 C CA . GLN A 1 84 ? -53.164 -22.430 89.313 1.00 94.44 84 GLN A CA 1
ATOM 681 C C . GLN A 1 84 ? -52.908 -20.936 89.499 1.00 94.44 84 GLN A C 1
ATOM 683 O O . GLN A 1 84 ? -52.859 -20.199 88.520 1.00 94.44 84 GLN A O 1
ATOM 688 N N . THR A 1 85 ? -52.670 -20.504 90.738 1.00 93.12 85 THR A N 1
ATOM 689 C CA . THR A 1 85 ? -52.350 -19.102 91.037 1.00 93.12 85 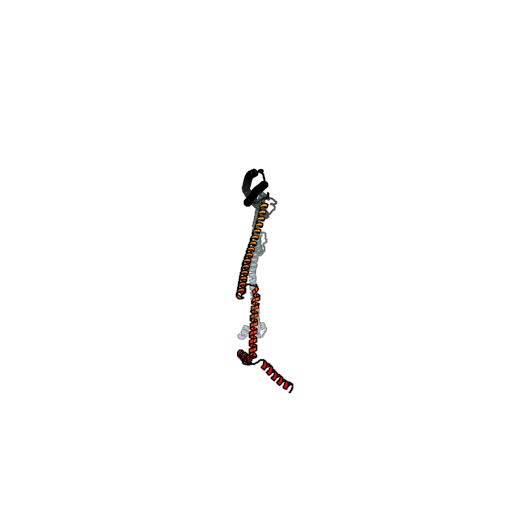THR A CA 1
ATOM 690 C C . THR A 1 85 ? -51.021 -18.696 90.392 1.00 93.12 85 THR A C 1
ATOM 692 O O . THR A 1 85 ? -50.920 -17.619 89.812 1.00 93.12 85 THR A O 1
ATOM 695 N N . GLU A 1 86 ? -50.005 -19.561 90.450 1.00 93.62 86 GLU A N 1
ATOM 696 C CA . GLU A 1 86 ? -48.717 -19.353 89.777 1.00 93.62 86 GLU A CA 1
ATOM 697 C C . GLU A 1 86 ? -48.876 -19.300 88.249 1.00 93.62 86 GLU A C 1
ATOM 699 O O . GLU A 1 86 ? -48.296 -18.429 87.604 1.00 93.62 86 GLU A O 1
ATOM 704 N N . LEU A 1 87 ? -49.701 -20.176 87.664 1.00 90.69 87 LEU A N 1
ATOM 705 C CA . LEU A 1 87 ? -49.996 -20.167 86.229 1.00 90.69 87 LEU A CA 1
ATOM 706 C C . LEU A 1 87 ? -50.682 -18.860 85.805 1.00 90.69 87 LEU A C 1
ATOM 708 O O . LEU A 1 87 ? -50.229 -18.218 84.861 1.00 90.69 87 LEU A O 1
ATOM 712 N N . GLU A 1 88 ? -51.722 -18.430 86.526 1.00 90.56 88 GLU A N 1
ATOM 713 C CA . GLU A 1 88 ? -52.424 -17.168 86.258 1.00 90.56 88 GLU A CA 1
ATOM 714 C C . GLU A 1 88 ? -51.485 -15.960 86.372 1.00 90.56 88 GLU A C 1
ATOM 716 O O . GLU A 1 88 ? -51.559 -15.034 85.562 1.00 90.56 88 GLU A O 1
ATOM 721 N N . GLN A 1 89 ? -50.569 -15.965 87.347 1.00 92.50 89 GLN A N 1
ATOM 722 C CA . GLN A 1 89 ? -49.552 -14.921 87.484 1.00 92.50 89 GLN A CA 1
ATOM 723 C C . GLN A 1 89 ? -48.611 -14.892 86.276 1.00 92.50 89 GLN A C 1
ATOM 725 O O . GLN A 1 89 ? -48.413 -13.827 85.689 1.00 92.50 89 GLN A O 1
ATOM 730 N N . VAL A 1 90 ? -48.085 -16.047 85.857 1.00 91.44 90 VAL A N 1
ATOM 731 C CA . VAL A 1 90 ? -47.191 -16.151 84.693 1.00 91.44 90 VAL A CA 1
ATOM 732 C C . VAL A 1 90 ? -47.911 -15.760 83.399 1.00 91.44 90 VAL A C 1
ATOM 734 O O . VAL A 1 90 ? -47.330 -15.067 82.565 1.00 91.44 90 VAL A O 1
ATOM 737 N N . GLU A 1 91 ? -49.183 -16.126 83.226 1.00 88.69 91 GLU A N 1
ATOM 738 C CA . GLU A 1 91 ? -49.990 -15.717 82.070 1.00 88.69 91 GLU A CA 1
ATOM 739 C C . GLU A 1 91 ? -50.238 -14.203 82.042 1.00 88.69 91 GLU A C 1
ATOM 741 O O . GLU A 1 91 ? -50.123 -13.574 80.986 1.00 88.69 91 GLU A O 1
ATOM 746 N N . GLN A 1 92 ? -50.525 -13.587 83.193 1.00 88.44 92 GLN A N 1
ATOM 747 C CA . GLN A 1 92 ? -50.674 -12.133 83.291 1.00 88.44 92 GLN A CA 1
ATOM 748 C C . GLN A 1 92 ? -49.358 -11.403 83.015 1.00 88.44 92 GLN A C 1
ATOM 750 O O . GLN A 1 92 ? -49.353 -10.381 82.326 1.00 88.44 92 GLN A O 1
ATOM 755 N N . GLU A 1 93 ? -48.240 -11.896 83.545 1.00 90.88 93 GLU A N 1
ATOM 756 C CA . GLU A 1 93 ? -46.910 -11.350 83.265 1.00 90.88 93 GLU A CA 1
ATOM 757 C C . GLU A 1 93 ? -46.551 -11.487 81.784 1.00 90.88 93 GLU A C 1
ATOM 759 O O . GLU A 1 93 ? -46.095 -10.519 81.173 1.00 90.88 93 GLU A O 1
ATOM 764 N N . TRP A 1 94 ? -46.847 -12.639 81.178 1.00 90.81 94 TRP A N 1
ATOM 765 C CA . TRP A 1 94 ? -46.683 -12.865 79.747 1.00 90.81 94 TRP A CA 1
ATOM 766 C C . TRP A 1 94 ? -47.486 -11.850 78.935 1.00 90.81 94 TRP A C 1
ATOM 768 O O . TRP A 1 94 ? -46.908 -11.121 78.135 1.00 90.81 94 TRP A O 1
ATOM 778 N N . GLN A 1 95 ? -48.787 -11.700 79.192 1.00 88.38 95 GLN A N 1
ATOM 779 C CA . GLN A 1 95 ? -49.621 -10.716 78.491 1.00 88.38 95 GLN A CA 1
ATOM 780 C C . GLN A 1 95 ? -49.123 -9.274 78.674 1.00 88.38 95 GLN A C 1
ATOM 782 O O . GLN A 1 95 ? -49.109 -8.504 77.710 1.00 88.38 95 GLN A O 1
ATOM 787 N N . LYS A 1 96 ? -48.656 -8.905 79.876 1.00 89.75 96 LYS A N 1
ATOM 788 C CA . LYS A 1 96 ? -48.094 -7.571 80.154 1.00 89.75 96 LYS A CA 1
ATOM 789 C C . LYS A 1 96 ? -46.860 -7.257 79.309 1.00 89.75 96 LYS A C 1
ATOM 791 O O . LYS A 1 96 ? -46.700 -6.103 78.921 1.00 89.75 96 LYS A O 1
ATOM 796 N N . LEU A 1 97 ? -46.012 -8.241 79.000 1.00 89.44 97 LEU A N 1
ATOM 797 C CA . LEU A 1 97 ? -44.828 -8.031 78.153 1.00 89.44 97 LEU A CA 1
ATOM 798 C C . LEU A 1 97 ? -45.195 -7.662 76.707 1.00 89.44 97 LEU A C 1
ATOM 800 O O . LEU A 1 97 ? -44.472 -6.898 76.069 1.00 89.44 97 LEU A O 1
ATOM 804 N N . TRP A 1 98 ? -46.325 -8.161 76.202 1.00 89.06 98 TRP A N 1
ATOM 805 C CA . TRP A 1 98 ? -46.779 -7.927 74.825 1.00 89.06 98 TRP A CA 1
ATOM 806 C C . TRP A 1 98 ? -47.772 -6.768 74.689 1.00 89.06 98 TRP A C 1
ATOM 808 O O . TRP A 1 98 ? -47.907 -6.203 73.603 1.00 89.06 98 TRP A O 1
ATOM 818 N N . HIS A 1 99 ? -48.419 -6.353 75.783 1.00 87.75 99 HIS A N 1
ATOM 819 C CA . HIS A 1 99 ? -49.405 -5.270 75.782 1.00 87.75 99 HIS A CA 1
ATOM 820 C C . HIS A 1 99 ? -48.895 -3.942 75.177 1.00 87.75 99 HIS A C 1
ATOM 822 O O . HIS A 1 99 ? -49.607 -3.379 74.344 1.00 87.75 99 HIS A O 1
ATOM 828 N N . PRO A 1 100 ? -47.668 -3.454 75.474 1.00 90.50 100 PRO A N 1
ATOM 829 C CA . PRO A 1 100 ? -47.140 -2.235 74.851 1.00 90.50 100 PRO A CA 1
ATOM 830 C C . PRO A 1 100 ? -46.958 -2.342 73.332 1.00 90.50 100 PRO A C 1
ATOM 832 O O . PRO A 1 100 ? -46.929 -1.325 72.645 1.00 90.50 100 PRO A O 1
ATOM 835 N N . LEU A 1 101 ? -46.821 -3.564 72.807 1.00 84.88 101 LEU A N 1
ATOM 836 C CA . LEU A 1 101 ? -46.663 -3.837 71.378 1.00 84.88 101 LEU A CA 1
ATOM 837 C C . LEU A 1 101 ? -48.014 -3.965 70.656 1.00 84.88 101 LEU A C 1
ATOM 839 O O . LEU A 1 101 ? -48.032 -4.065 69.433 1.00 84.88 101 LEU A O 1
ATOM 843 N N . GLY A 1 102 ? -49.137 -3.974 71.386 1.00 87.88 102 GLY A N 1
ATOM 844 C CA . GLY A 1 102 ? -50.479 -4.142 70.818 1.00 87.88 102 GLY A CA 1
ATOM 845 C C . GLY A 1 102 ? -50.734 -5.529 70.217 1.00 87.88 102 GLY A C 1
ATOM 846 O O . GLY A 1 102 ? -51.685 -5.702 69.458 1.00 87.88 102 GLY A O 1
ATOM 847 N N . ILE A 1 103 ? -49.887 -6.512 70.531 1.00 85.94 103 ILE A N 1
ATOM 848 C CA . ILE A 1 103 ? -49.979 -7.884 70.027 1.00 85.94 103 ILE A CA 1
ATOM 849 C C . ILE A 1 103 ? -50.617 -8.746 71.110 1.00 85.94 103 ILE A C 1
ATOM 851 O O . ILE A 1 103 ? -50.187 -8.720 72.262 1.00 85.94 103 ILE A O 1
ATOM 855 N N . GLN A 1 104 ? -51.624 -9.533 70.739 1.00 86.81 104 GLN A N 1
ATOM 856 C CA . GLN A 1 104 ? -52.173 -10.559 71.617 1.00 86.81 104 GLN A CA 1
ATOM 857 C C . GLN A 1 104 ? -51.263 -11.795 71.539 1.00 86.81 104 GLN A C 1
ATOM 859 O O . GLN A 1 104 ? -51.169 -12.393 70.464 1.00 86.81 104 GLN A O 1
ATOM 864 N N . PRO A 1 105 ? -50.542 -12.157 72.616 1.00 88.31 105 PRO A N 1
ATOM 865 C CA . PRO A 1 105 ? -49.576 -13.236 72.532 1.00 88.31 105 PRO A CA 1
ATOM 866 C C . PRO A 1 105 ? -50.277 -14.593 72.476 1.00 88.31 105 PRO A C 1
ATOM 868 O O . PRO A 1 105 ? -51.223 -14.846 73.222 1.00 88.31 105 PRO A O 1
ATOM 871 N N . GLY A 1 106 ? -49.785 -15.463 71.596 1.00 86.62 106 GLY A N 1
ATOM 872 C CA . GLY A 1 106 ? -50.132 -16.882 71.597 1.00 86.62 106 GLY A CA 1
ATOM 873 C C . GLY A 1 106 ? -49.391 -17.644 72.697 1.00 86.62 106 GLY A C 1
ATOM 874 O O . GLY A 1 106 ? -48.893 -17.072 73.677 1.00 86.62 106 GLY A O 1
ATOM 875 N N . THR A 1 107 ? -49.260 -18.952 72.509 1.00 86.44 107 THR A N 1
ATOM 876 C CA . THR A 1 107 ? -48.437 -19.789 73.387 1.00 86.44 107 THR A CA 1
ATOM 877 C C . THR A 1 107 ? -46.954 -19.385 73.311 1.00 86.44 107 THR A C 1
ATOM 879 O O . THR A 1 107 ? -46.503 -18.850 72.290 1.00 86.44 107 THR A O 1
ATOM 882 N N . PRO A 1 108 ? -46.143 -19.660 74.352 1.00 86.38 108 PRO A N 1
ATOM 883 C CA . PRO A 1 108 ? -44.708 -19.369 74.321 1.00 86.38 108 PRO A CA 1
ATOM 884 C C . PRO A 1 108 ? -43.975 -19.948 73.097 1.00 86.38 108 PRO A C 1
ATOM 886 O O . PRO A 1 108 ? -43.074 -19.301 72.567 1.00 86.38 108 PRO A O 1
ATOM 889 N N . SER A 1 109 ? -44.393 -21.123 72.608 1.00 88.12 109 SER A N 1
ATOM 890 C CA . SER A 1 109 ? -43.824 -21.755 71.407 1.00 88.12 109 SER A CA 1
ATOM 891 C C . SER A 1 109 ? -44.134 -20.962 70.134 1.00 88.12 109 SER A C 1
ATOM 893 O O . SER A 1 109 ? -43.230 -20.659 69.358 1.00 88.12 109 SER A O 1
ATOM 895 N N . GLU A 1 110 ? -45.391 -20.556 69.940 1.00 89.88 110 GLU A N 1
ATOM 896 C CA . GLU A 1 110 ? -45.803 -19.748 68.781 1.00 89.88 110 GLU A CA 1
ATOM 897 C C . GLU A 1 110 ? -45.107 -18.383 68.777 1.00 89.88 110 GLU A C 1
ATOM 899 O O . GLU A 1 110 ? -44.683 -17.887 67.734 1.00 89.88 110 GLU A O 1
ATOM 904 N N . MET A 1 111 ? -44.931 -17.771 69.952 1.00 90.38 111 MET A N 1
ATOM 905 C CA . MET A 1 111 ? -44.235 -16.488 70.057 1.00 90.38 111 MET A CA 1
ATOM 906 C C . MET A 1 111 ? -42.720 -16.605 69.848 1.00 90.38 111 MET A C 1
ATOM 908 O O . MET A 1 111 ? -42.084 -15.635 69.424 1.00 90.38 111 MET A O 1
ATOM 912 N N . GLN A 1 112 ? -42.128 -17.781 70.070 1.00 90.81 112 GLN A N 1
ATOM 913 C CA . GLN A 1 112 ? -40.741 -18.048 69.695 1.00 90.81 112 GLN A CA 1
ATOM 914 C C . GLN A 1 112 ? -40.573 -18.092 68.169 1.00 90.81 112 GLN A C 1
ATOM 916 O O . GLN A 1 112 ? -39.648 -17.464 67.644 1.00 90.81 112 GLN A O 1
ATOM 921 N N . GLU A 1 113 ? -41.477 -18.765 67.455 1.00 91.88 113 GLU A N 1
ATOM 922 C CA . GLU A 1 113 ? -41.501 -18.777 65.986 1.00 91.88 113 GLU A CA 1
ATOM 923 C C . GLU A 1 113 ? -41.777 -17.380 65.418 1.00 91.88 113 GLU A C 1
ATOM 925 O O . GLU A 1 113 ? -41.046 -16.907 64.543 1.00 91.88 113 GLU A O 1
ATOM 930 N N . TRP A 1 114 ? -42.753 -16.661 65.985 1.00 93.00 114 TRP A N 1
ATOM 931 C CA . TRP A 1 114 ? -43.035 -15.269 65.630 1.00 93.00 114 TRP A CA 1
ATOM 932 C C . TRP A 1 114 ? -41.792 -14.388 65.782 1.00 93.00 114 TRP A C 1
ATOM 934 O O . TRP A 1 114 ? -41.457 -13.617 64.881 1.00 93.00 114 TRP A O 1
ATOM 944 N N . ARG A 1 115 ? -41.050 -14.532 66.889 1.00 91.50 115 ARG A N 1
ATOM 945 C CA . ARG A 1 115 ? -39.821 -13.766 67.131 1.00 91.50 115 ARG A CA 1
ATOM 946 C C . ARG A 1 115 ? -38.756 -14.071 66.081 1.00 91.50 115 ARG A C 1
ATOM 948 O O . ARG A 1 115 ? -38.083 -13.146 65.631 1.00 91.50 115 ARG A O 1
ATOM 955 N N . GLN A 1 116 ? -38.588 -15.333 65.686 1.00 93.19 116 GLN A N 1
ATOM 956 C CA . GLN A 1 116 ? -37.642 -15.707 64.629 1.00 93.19 116 GLN A CA 1
ATOM 957 C C . GLN A 1 116 ? -38.046 -15.107 63.275 1.00 93.19 116 GLN A C 1
ATOM 959 O O . GLN A 1 116 ? -37.206 -14.501 62.605 1.00 93.19 116 GLN A O 1
ATOM 964 N N . ALA A 1 117 ? -39.329 -15.182 62.912 1.00 91.94 117 ALA A N 1
ATOM 965 C CA . ALA A 1 117 ? -39.854 -14.574 61.692 1.00 91.94 117 ALA A CA 1
ATOM 966 C C . ALA A 1 117 ? -39.655 -13.047 61.695 1.00 91.94 117 ALA A C 1
ATOM 968 O O . ALA A 1 117 ? -39.108 -12.491 60.740 1.00 91.94 117 ALA A O 1
ATOM 969 N N . HIS A 1 118 ? -39.986 -12.375 62.800 1.00 91.69 118 HIS A N 1
ATOM 970 C CA . HIS A 1 118 ? -39.773 -10.939 62.975 1.00 91.69 118 HIS A CA 1
ATOM 971 C C . HIS A 1 118 ? -38.287 -10.555 62.881 1.00 91.69 118 HIS A C 1
ATOM 973 O O . HIS A 1 118 ? -37.943 -9.576 62.220 1.00 91.69 118 HIS A O 1
ATOM 979 N N . MET A 1 119 ? -37.383 -11.339 63.482 1.00 94.12 119 MET A N 1
ATOM 980 C CA . MET A 1 119 ? -35.936 -11.123 63.360 1.00 94.12 119 MET A CA 1
ATOM 981 C C . MET A 1 119 ? -35.463 -11.240 61.907 1.00 94.12 119 MET A C 1
ATOM 983 O O . MET A 1 119 ? -34.673 -10.403 61.473 1.00 94.12 119 MET A O 1
ATOM 987 N N . SER A 1 120 ? -35.972 -12.218 61.148 1.00 93.00 120 SER A N 1
ATOM 988 C CA . SER A 1 120 ? -35.638 -12.397 59.727 1.00 93.00 120 SER A CA 1
ATOM 989 C C . SER A 1 120 ? -36.168 -11.260 58.839 1.00 93.00 120 SER A C 1
ATOM 991 O O . SER A 1 120 ? -35.482 -10.784 57.930 1.00 93.00 120 SER A O 1
ATOM 993 N N . LEU A 1 121 ? -37.367 -10.754 59.137 1.00 93.56 121 LEU A N 1
ATOM 994 C CA . LEU A 1 121 ? -37.941 -9.602 58.452 1.00 93.56 121 LEU A CA 1
ATOM 995 C C . LEU A 1 121 ? -37.141 -8.334 58.762 1.00 93.56 121 LEU A C 1
ATOM 997 O O . LEU A 1 121 ? -36.826 -7.568 57.854 1.00 93.56 121 LEU A O 1
ATOM 1001 N N . MET A 1 122 ? -36.735 -8.147 60.019 1.00 93.12 122 MET A N 1
ATOM 1002 C CA . MET A 1 122 ? -35.900 -7.021 60.433 1.00 93.12 122 MET A CA 1
ATOM 1003 C C . MET A 1 122 ? -34.515 -7.040 59.782 1.00 93.12 122 MET A C 1
ATOM 1005 O O . MET A 1 122 ? -34.035 -5.986 59.368 1.00 93.12 122 MET A O 1
ATOM 1009 N N . THR A 1 123 ? -33.859 -8.198 59.650 1.00 92.56 123 THR A N 1
ATOM 1010 C CA . THR A 1 123 ? -32.591 -8.286 58.903 1.00 92.56 123 THR A CA 1
ATOM 1011 C C . THR A 1 123 ? -32.791 -7.993 57.421 1.00 92.56 123 THR A C 1
ATOM 1013 O O . THR A 1 123 ? -32.007 -7.244 56.844 1.00 92.56 123 THR A O 1
ATOM 1016 N N . THR A 1 124 ? -33.869 -8.492 56.816 1.00 91.81 124 THR A N 1
ATOM 1017 C CA . THR A 1 124 ? -34.187 -8.208 55.408 1.00 91.81 124 THR A CA 1
ATOM 1018 C C . THR A 1 124 ? -34.456 -6.716 55.183 1.00 91.81 124 THR A C 1
ATOM 1020 O O . THR A 1 124 ? -33.888 -6.115 54.273 1.00 91.81 124 THR A O 1
ATOM 1023 N N . ALA A 1 125 ? -35.238 -6.075 56.055 1.00 91.56 125 ALA A N 1
ATOM 1024 C CA . ALA A 1 125 ? -35.511 -4.640 56.001 1.00 91.56 125 ALA A CA 1
ATOM 1025 C C . ALA A 1 125 ? -34.243 -3.793 56.213 1.00 91.56 125 ALA A C 1
ATOM 1027 O O . ALA A 1 125 ? -34.029 -2.814 55.495 1.00 91.56 125 ALA A O 1
ATOM 1028 N N . LYS A 1 126 ? -33.365 -4.196 57.145 1.00 91.81 126 LYS A N 1
ATOM 1029 C CA . LYS A 1 126 ? -32.056 -3.555 57.352 1.00 91.81 126 LYS A CA 1
ATOM 1030 C C . LYS A 1 126 ? -31.154 -3.649 56.123 1.00 91.81 126 LYS A C 1
ATOM 1032 O O . LYS A 1 126 ? -30.414 -2.707 55.874 1.00 91.81 126 LYS A O 1
ATOM 1037 N N . ASN A 1 127 ? -31.232 -4.735 55.352 1.00 92.94 127 ASN A N 1
ATOM 1038 C CA . ASN A 1 127 ? -30.445 -4.917 54.127 1.00 92.94 127 ASN A CA 1
ATOM 1039 C C . ASN A 1 127 ? -31.040 -4.180 52.915 1.00 92.94 127 ASN A C 1
ATOM 1041 O O . ASN A 1 127 ? -30.310 -3.780 52.011 1.00 92.94 127 ASN A O 1
ATOM 1045 N N . LEU A 1 128 ? -32.352 -3.947 52.907 1.00 94.50 128 LEU A N 1
ATOM 1046 C CA . LEU A 1 128 ? -33.053 -3.270 51.816 1.00 94.50 128 LEU A CA 1
ATOM 1047 C C . LEU A 1 128 ? -32.671 -1.786 51.701 1.00 94.50 128 LEU A C 1
ATOM 1049 O O . LEU A 1 128 ? -32.514 -1.266 50.599 1.00 94.50 128 LEU A O 1
ATOM 1053 N N . HIS A 1 129 ? -32.513 -1.093 52.831 1.00 87.38 129 HIS A N 1
ATOM 1054 C CA . HIS A 1 129 ? -32.137 0.322 52.835 1.00 87.38 129 HIS A CA 1
ATOM 1055 C C . HIS A 1 129 ? -30.767 0.602 52.180 1.00 87.38 129 HIS A C 1
ATOM 1057 O O . HIS A 1 129 ? -30.734 1.413 51.254 1.00 87.38 129 HIS A O 1
ATOM 1063 N N . PRO A 1 130 ? -29.653 -0.063 52.555 1.00 93.69 130 PRO A N 1
ATOM 1064 C CA . PRO A 1 130 ? -28.365 0.161 51.903 1.00 93.69 130 PRO A CA 1
ATOM 1065 C C . PRO A 1 130 ? -28.379 -0.258 50.430 1.00 93.69 130 PRO A C 1
ATOM 1067 O O . PRO A 1 130 ? -27.744 0.406 49.619 1.00 93.69 130 PRO A O 1
ATOM 1070 N N . GLN A 1 131 ? -29.137 -1.295 50.052 1.00 94.31 131 GLN A N 1
ATOM 1071 C CA . GLN A 1 131 ? -29.307 -1.663 48.642 1.00 94.31 131 GLN A CA 1
ATOM 1072 C C . GLN A 1 131 ? -30.030 -0.573 47.842 1.00 94.31 131 GLN A C 1
ATOM 1074 O O . GLN A 1 131 ? -29.599 -0.245 46.741 1.00 94.31 131 GLN A O 1
ATOM 1079 N N . ARG A 1 132 ? -31.085 0.037 48.399 1.00 94.06 132 ARG A N 1
ATOM 1080 C CA . ARG A 1 132 ? -31.770 1.180 47.772 1.00 94.06 132 ARG A CA 1
ATOM 1081 C C . ARG A 1 132 ? -30.859 2.395 47.644 1.00 94.06 132 ARG A C 1
ATOM 1083 O O . ARG A 1 132 ? -30.812 2.989 46.576 1.00 94.06 132 ARG A O 1
ATOM 1090 N N . MET A 1 133 ? -30.102 2.718 48.693 1.00 93.56 133 MET A N 1
ATOM 1091 C CA . MET A 1 133 ? -29.116 3.801 48.640 1.00 93.56 133 MET A CA 1
ATOM 1092 C C . MET A 1 133 ? -28.032 3.535 47.592 1.00 93.56 133 MET A C 1
ATOM 1094 O O . MET A 1 133 ? -27.606 4.451 46.897 1.00 93.56 133 MET A O 1
ATOM 1098 N N . HIS A 1 134 ? -27.600 2.280 47.449 1.00 95.25 134 HIS A N 1
ATOM 1099 C CA . HIS A 1 134 ? -26.630 1.897 46.430 1.00 95.25 134 HIS A CA 1
ATOM 1100 C C . HIS A 1 134 ? -27.194 2.042 45.011 1.00 95.25 134 HIS A C 1
ATOM 1102 O O . HIS A 1 134 ? -26.506 2.587 44.154 1.00 95.25 134 HIS A O 1
ATOM 1108 N N . LEU A 1 135 ? -28.437 1.605 44.773 1.00 96.38 135 LEU A N 1
ATOM 1109 C CA . LEU A 1 135 ? -29.116 1.783 43.485 1.00 96.38 135 LEU A CA 1
ATOM 1110 C C . LEU A 1 135 ? -29.275 3.261 43.131 1.00 96.38 135 LEU A C 1
ATOM 1112 O O . LEU A 1 135 ? -28.880 3.654 42.040 1.00 96.38 135 LEU A O 1
ATOM 1116 N N . GLN A 1 136 ? -29.748 4.082 44.071 1.00 96.12 136 GLN A N 1
ATOM 1117 C CA . GLN A 1 136 ? -29.864 5.524 43.864 1.00 96.12 136 GLN A CA 1
ATOM 1118 C C . GLN A 1 136 ? -28.500 6.154 43.532 1.00 96.12 136 GLN A C 1
ATOM 1120 O O . GLN A 1 136 ? -28.389 6.933 42.593 1.00 96.12 136 GLN A O 1
ATOM 1125 N N . GLY A 1 137 ? -27.435 5.766 44.243 1.00 96.31 137 GLY A N 1
ATOM 1126 C CA . GLY A 1 137 ? -26.086 6.253 43.946 1.00 96.31 137 GLY A CA 1
ATOM 1127 C C . GLY A 1 137 ? -25.554 5.804 42.578 1.00 96.31 137 GLY A C 1
ATOM 1128 O O . GLY A 1 137 ? -24.765 6.518 41.961 1.00 96.31 137 GLY A O 1
ATOM 1129 N N . LEU A 1 138 ? -25.962 4.633 42.077 1.00 95.62 138 LEU A N 1
ATOM 1130 C CA . LEU A 1 138 ? -25.641 4.201 40.713 1.00 95.62 138 LEU A CA 1
ATOM 1131 C C . LEU A 1 138 ? -26.432 4.999 39.669 1.00 95.62 138 LEU A C 1
ATOM 1133 O O . LEU A 1 138 ? -25.844 5.402 38.670 1.00 95.62 138 LEU A O 1
ATOM 1137 N N . GLU A 1 139 ? -27.718 5.259 39.907 1.00 95.38 139 GLU A N 1
ATOM 1138 C CA . GLU A 1 139 ? -28.562 6.090 39.038 1.00 95.38 139 GLU A CA 1
ATOM 1139 C C . GLU A 1 139 ? -28.007 7.517 38.928 1.00 95.38 139 GLU A C 1
ATOM 1141 O O . GLU A 1 139 ? -27.803 8.007 37.820 1.00 95.38 139 GLU A O 1
ATOM 1146 N N . GLU A 1 140 ? -27.649 8.146 40.052 1.00 95.44 140 GLU A N 1
ATOM 1147 C CA . GLU A 1 140 ? -27.039 9.484 40.079 1.00 95.44 140 GLU A CA 1
ATOM 1148 C C . GLU A 1 140 ? -25.723 9.536 39.284 1.00 95.44 140 GLU A C 1
ATOM 1150 O O . GLU A 1 140 ? -25.507 10.459 38.498 1.00 95.44 140 GLU A O 1
ATOM 1155 N N . ARG A 1 141 ? -24.864 8.516 39.413 1.00 95.94 141 ARG A N 1
ATOM 1156 C CA . ARG A 1 141 ? -23.613 8.422 38.639 1.00 95.94 141 ARG A CA 1
ATOM 1157 C C . ARG A 1 141 ? -23.849 8.199 37.147 1.00 95.94 141 ARG A C 1
ATOM 1159 O O . ARG A 1 141 ? -23.097 8.724 36.328 1.00 95.94 141 ARG A O 1
ATOM 1166 N N . ILE A 1 142 ? -24.855 7.402 36.781 1.00 94.69 142 ILE A N 1
ATOM 1167 C CA . ILE A 1 142 ? -25.232 7.191 35.378 1.00 94.69 142 ILE A CA 1
ATOM 1168 C C . ILE A 1 142 ? -25.686 8.516 34.766 1.00 94.69 142 ILE A C 1
ATOM 1170 O O . ILE A 1 142 ? -25.232 8.861 33.679 1.00 94.69 142 ILE A O 1
ATOM 1174 N N . GLU A 1 143 ? -26.529 9.270 35.471 1.00 93.06 143 GLU A N 1
ATOM 1175 C CA . GLU A 1 143 ? -26.997 10.592 35.046 1.00 93.06 143 GLU A CA 1
ATOM 1176 C C . GLU A 1 143 ? -25.850 11.603 34.919 1.00 93.06 143 GLU A C 1
ATOM 1178 O O . GLU A 1 143 ? -25.775 12.322 33.922 1.00 93.06 143 GLU A O 1
ATOM 1183 N N . GLU A 1 144 ? -24.916 11.620 35.876 1.00 94.94 144 GLU A N 1
ATOM 1184 C CA . GLU A 1 144 ? -23.730 12.481 35.832 1.00 94.94 144 GLU A CA 1
ATOM 1185 C C . GLU A 1 144 ? -22.866 12.190 34.596 1.00 94.94 144 GLU A C 1
ATOM 1187 O O . GLU A 1 144 ? -22.553 13.098 33.821 1.00 94.94 144 GLU A O 1
ATOM 1192 N N . HIS A 1 145 ? -22.516 10.921 34.364 1.00 93.69 145 HIS A N 1
ATOM 1193 C CA . HIS A 1 145 ? -21.734 10.529 33.191 1.00 93.69 145 HIS A CA 1
ATOM 1194 C C . HIS A 1 145 ? -22.494 10.766 31.885 1.00 93.69 145 HIS A C 1
ATOM 1196 O O . HIS A 1 145 ? -21.886 11.170 30.892 1.00 93.69 145 HIS A O 1
ATOM 1202 N N . ARG A 1 146 ? -23.822 10.577 31.882 1.00 93.69 146 ARG A N 1
ATOM 1203 C CA . ARG A 1 146 ? -24.661 10.904 30.728 1.00 93.69 146 ARG A CA 1
ATOM 1204 C C . ARG A 1 146 ? -24.545 12.390 30.403 1.00 93.69 146 ARG A C 1
ATOM 1206 O O . ARG A 1 146 ? -24.231 12.734 29.271 1.00 93.69 146 ARG A O 1
ATOM 1213 N N . ALA A 1 147 ? -24.725 13.265 31.390 1.00 91.06 147 ALA A N 1
ATOM 1214 C CA . ALA A 1 147 ? -24.627 14.710 31.201 1.00 91.06 147 ALA A CA 1
ATOM 1215 C C . ALA A 1 147 ? -23.236 15.149 30.709 1.00 91.06 147 ALA A C 1
ATOM 1217 O O . ALA A 1 147 ? -23.138 15.990 29.814 1.00 91.06 147 ALA A O 1
ATOM 1218 N N . GLN A 1 148 ? -22.164 14.552 31.243 1.00 92.00 148 GLN A N 1
ATOM 1219 C CA . GLN A 1 148 ? -20.792 14.813 30.794 1.00 92.00 148 GLN A CA 1
ATOM 1220 C C . GLN A 1 148 ? -20.588 14.418 29.323 1.00 92.00 148 GLN A C 1
ATOM 1222 O O . GLN A 1 148 ? -20.102 15.232 28.540 1.00 92.00 148 GLN A O 1
ATOM 1227 N N . LEU A 1 149 ? -20.999 13.207 28.928 1.00 91.12 149 LEU A N 1
ATOM 1228 C CA . LEU A 1 149 ? -20.865 12.736 27.545 1.00 91.12 149 LEU A CA 1
ATOM 1229 C C . LEU A 1 149 ? -21.710 13.553 26.567 1.00 91.12 149 LEU A C 1
ATOM 1231 O O . LEU A 1 149 ? -21.215 13.899 25.498 1.00 91.12 149 LEU A O 1
ATOM 1235 N N . VAL A 1 150 ? -22.949 13.899 26.935 1.00 91.25 150 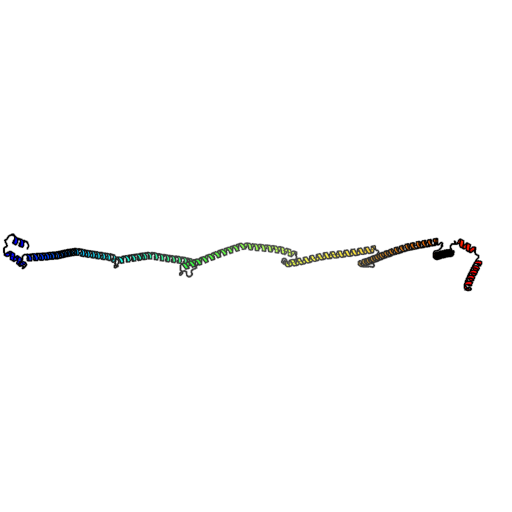VAL A N 1
ATOM 1236 C CA . VAL A 1 150 ? -23.811 14.774 26.124 1.00 91.25 150 VAL A CA 1
ATOM 1237 C C . VAL A 1 150 ? -23.119 16.116 25.885 1.00 91.25 150 VAL A C 1
ATOM 1239 O O . VAL A 1 150 ? -22.975 16.518 24.737 1.00 91.25 150 VAL A O 1
ATOM 1242 N N . SER A 1 151 ? -22.607 16.761 26.939 1.00 89.81 151 SER A N 1
ATOM 1243 C CA . SER A 1 151 ? -21.892 18.041 26.833 1.00 89.81 151 SER A CA 1
ATOM 1244 C C . SER A 1 151 ? -20.650 17.949 25.933 1.00 89.81 151 SER A C 1
ATOM 1246 O O . SER A 1 151 ? -20.435 18.797 25.063 1.00 89.81 151 SER A O 1
ATOM 1248 N N . CYS A 1 152 ? -19.851 16.884 26.071 1.00 89.94 152 CYS A N 1
ATOM 1249 C CA . CYS A 1 152 ? -18.700 16.651 25.199 1.00 89.94 152 CYS A CA 1
ATOM 1250 C C . CYS A 1 152 ? -19.116 16.464 23.731 1.00 89.94 152 CYS A C 1
ATOM 1252 O O . CYS A 1 152 ? -18.534 17.094 22.848 1.00 89.94 152 CYS A O 1
ATOM 1254 N N . LEU A 1 153 ? -20.137 15.648 23.460 1.00 88.31 153 LEU A N 1
ATOM 1255 C CA . LEU A 1 153 ? -20.632 15.400 22.103 1.00 88.31 153 LEU A CA 1
ATOM 1256 C C . LEU A 1 153 ? -21.251 16.657 21.476 1.00 88.31 153 LEU A C 1
ATOM 1258 O O . LEU A 1 153 ? -21.013 16.935 20.300 1.00 88.31 153 LEU A O 1
ATOM 1262 N N . GLU A 1 154 ? -21.965 17.466 22.258 1.00 88.88 154 GLU A N 1
ATOM 1263 C CA . GLU A 1 154 ? -22.486 18.767 21.830 1.00 88.88 154 GLU A CA 1
ATOM 1264 C C . GLU A 1 154 ? -21.362 19.743 21.469 1.00 88.88 154 GLU A C 1
ATOM 1266 O O . GLU A 1 154 ? -21.434 20.396 20.428 1.00 88.88 154 GLU A O 1
ATOM 1271 N N . SER A 1 155 ? -20.287 19.796 22.266 1.00 88.44 155 SER A N 1
ATOM 1272 C CA . SER A 1 155 ? -19.133 20.669 21.997 1.00 88.44 155 SER A CA 1
ATOM 1273 C C . SER A 1 155 ? -18.408 20.339 20.685 1.00 88.44 155 SER A C 1
ATOM 1275 O O . SER A 1 155 ? -17.824 21.219 20.056 1.00 88.44 155 SER A O 1
ATOM 1277 N N . ILE A 1 156 ? -18.493 19.079 20.249 1.00 86.94 156 ILE A N 1
ATOM 1278 C CA . ILE A 1 156 ? -17.904 18.566 19.007 1.00 86.94 156 ILE A CA 1
ATOM 1279 C C . ILE A 1 156 ? -18.887 18.699 17.820 1.00 86.94 156 ILE A C 1
ATOM 1281 O O . ILE A 1 156 ? -18.524 18.466 16.667 1.00 86.94 156 ILE A O 1
ATOM 1285 N N . GLY A 1 157 ? -20.131 19.123 18.072 1.00 83.69 157 GLY A N 1
ATOM 1286 C CA . GLY A 1 157 ? -21.173 19.265 17.053 1.00 83.69 157 GLY A CA 1
ATOM 1287 C C . GLY A 1 157 ? -21.902 17.960 16.712 1.00 83.69 157 GLY A C 1
ATOM 1288 O O . GLY A 1 157 ? -22.664 17.927 15.748 1.00 83.69 157 GLY A O 1
ATOM 1289 N N . ALA A 1 158 ? -21.731 16.900 17.507 1.00 77.81 158 ALA A N 1
ATOM 1290 C CA . ALA A 1 158 ? -22.407 15.608 17.350 1.00 77.81 158 ALA A CA 1
ATOM 1291 C C . ALA A 1 158 ? -23.782 15.573 18.060 1.00 77.81 158 ALA A C 1
ATOM 1293 O O . ALA A 1 158 ? -24.174 14.568 18.647 1.00 77.81 158 ALA A O 1
ATOM 1294 N N . ALA A 1 159 ? -24.519 16.689 18.031 1.00 68.06 159 ALA A N 1
ATOM 1295 C CA . ALA A 1 159 ? -25.636 16.985 18.936 1.00 68.06 159 ALA A CA 1
ATOM 1296 C C . ALA A 1 159 ? -26.998 16.328 18.597 1.00 68.06 159 ALA A C 1
ATOM 1298 O O . ALA A 1 159 ? -28.042 16.805 19.045 1.00 68.06 159 ALA A O 1
ATOM 1299 N N . GLN A 1 160 ? -27.049 15.265 17.789 1.00 71.31 160 GLN A N 1
ATOM 1300 C CA . GLN A 1 160 ? -28.334 14.701 17.348 1.00 71.31 160 GLN A CA 1
ATOM 1301 C C . GLN A 1 160 ? -28.892 13.657 18.332 1.00 71.31 160 GLN A C 1
ATOM 1303 O O . GLN A 1 160 ? -28.347 12.565 18.510 1.00 71.31 160 GLN A O 1
ATOM 1308 N N . GLU A 1 161 ? -30.027 14.011 18.949 1.00 71.56 161 GLU A N 1
ATOM 1309 C CA . GLU A 1 161 ? -30.864 13.127 19.778 1.00 71.56 161 GLU A CA 1
ATOM 1310 C C . GLU A 1 161 ? -30.106 12.471 20.947 1.00 71.56 161 GLU A C 1
ATOM 1312 O O . GLU A 1 161 ? -30.209 11.272 21.188 1.00 71.56 161 GLU A O 1
ATOM 1317 N N . LEU A 1 162 ? -29.290 13.245 21.667 1.00 76.06 162 LEU A N 1
ATOM 1318 C CA . LEU A 1 162 ? -28.439 12.738 22.752 1.00 76.06 162 LEU A CA 1
ATOM 1319 C C . LEU A 1 162 ? -29.169 12.601 24.100 1.00 76.06 162 LEU A C 1
ATOM 1321 O O . LEU A 1 162 ? -28.808 11.761 24.920 1.00 76.06 162 LEU A O 1
ATOM 1325 N N . SER A 1 163 ? -30.200 13.415 24.344 1.00 73.81 163 SER A N 1
ATOM 1326 C CA . SER A 1 163 ? -30.845 13.538 25.660 1.00 73.81 163 SER A CA 1
ATOM 1327 C C . SER A 1 163 ? -31.720 12.344 26.056 1.00 73.81 163 SER A C 1
ATOM 1329 O O . SER A 1 163 ? -31.937 12.126 27.246 1.00 73.81 163 SER A O 1
ATOM 1331 N N . SER A 1 164 ? -32.206 11.565 25.086 1.00 81.50 164 SER A N 1
ATOM 1332 C CA . SER A 1 164 ? -33.051 10.384 25.311 1.00 81.50 164 SER A CA 1
ATOM 1333 C C . SER A 1 164 ? -32.282 9.061 25.345 1.00 81.50 164 SER A C 1
ATOM 1335 O O . SER A 1 164 ? -32.889 8.021 25.588 1.00 81.50 164 SER A O 1
ATOM 1337 N N . LYS A 1 165 ? -30.974 9.081 25.066 1.00 86.25 165 LYS A N 1
ATOM 1338 C CA . LYS A 1 165 ? -30.149 7.876 24.940 1.00 86.25 165 LYS A CA 1
ATOM 1339 C C . LYS A 1 165 ? -29.660 7.380 26.296 1.00 86.25 165 LYS A C 1
ATOM 1341 O O . LYS A 1 165 ? -29.415 8.158 27.218 1.00 86.25 165 LYS A O 1
ATOM 1346 N N . SER A 1 166 ? -29.497 6.071 26.422 1.00 91.69 166 SER A N 1
ATOM 1347 C CA . SER A 1 166 ? -28.864 5.458 27.589 1.00 91.69 166 SER A CA 1
ATOM 1348 C C . SER A 1 166 ? -27.360 5.761 27.631 1.00 91.69 166 SER A C 1
ATOM 1350 O O . SER A 1 166 ? -26.745 6.101 26.620 1.00 91.69 166 SER A O 1
ATOM 1352 N N . LEU A 1 167 ? -26.732 5.591 28.800 1.00 92.06 167 LEU A N 1
ATOM 1353 C CA . LEU A 1 167 ? -25.281 5.765 28.934 1.00 92.06 167 LEU A CA 1
ATOM 1354 C C . LEU A 1 167 ? -24.496 4.854 27.972 1.00 92.06 167 LEU A C 1
ATOM 1356 O O . LEU A 1 167 ? -23.503 5.290 27.402 1.00 92.06 167 LEU A O 1
ATOM 1360 N N . ALA A 1 168 ? -24.953 3.617 27.759 1.00 92.06 168 ALA A N 1
ATOM 1361 C CA . ALA A 1 168 ? -24.301 2.675 26.849 1.00 92.06 168 ALA A CA 1
ATOM 1362 C C . ALA A 1 168 ? -24.331 3.162 25.389 1.00 92.06 168 ALA A C 1
ATOM 1364 O O . ALA A 1 168 ? -23.305 3.141 24.716 1.00 92.06 168 ALA A O 1
ATOM 1365 N N . GLU A 1 169 ? -25.479 3.668 24.930 1.00 90.50 169 GLU A N 1
ATOM 1366 C CA . GLU A 1 169 ? -25.637 4.219 23.576 1.00 90.50 169 GLU A CA 1
ATOM 1367 C C . GLU A 1 169 ? -24.783 5.477 23.362 1.00 90.50 169 GLU A C 1
ATOM 1369 O O . GLU A 1 169 ? -24.228 5.677 22.282 1.00 90.50 169 GLU A O 1
ATOM 1374 N N . LEU A 1 170 ? -24.643 6.324 24.390 1.00 91.81 170 LEU A N 1
ATOM 1375 C CA . LEU A 1 170 ? -23.755 7.487 24.326 1.00 91.81 170 LEU A CA 1
ATOM 1376 C C . LEU A 1 170 ? -22.280 7.096 24.286 1.00 91.81 170 LEU A C 1
ATOM 1378 O O . LEU A 1 170 ? -21.515 7.733 23.567 1.00 91.81 170 LEU A O 1
ATOM 1382 N N . VAL A 1 171 ? -21.875 6.061 25.028 1.00 92.81 171 VAL A N 1
ATOM 1383 C CA . VAL A 1 171 ? -20.501 5.542 24.972 1.00 92.81 171 VAL A CA 1
ATOM 1384 C C . VAL A 1 171 ? -20.194 5.026 23.568 1.00 92.81 171 VAL A C 1
ATOM 1386 O O . VAL A 1 171 ? -19.182 5.420 22.994 1.00 92.81 171 VAL A O 1
ATOM 1389 N N . GLU A 1 172 ? -21.083 4.228 22.978 1.00 92.00 172 GLU A N 1
ATOM 1390 C CA . GLU A 1 172 ? -20.919 3.728 21.608 1.00 92.00 172 GLU A CA 1
ATOM 1391 C C . GLU A 1 172 ? -20.817 4.873 20.589 1.00 92.00 172 GLU A C 1
ATOM 1393 O O . GLU A 1 172 ? -19.905 4.901 19.764 1.00 92.00 172 GLU A O 1
ATOM 1398 N N . GLN A 1 173 ? -21.692 5.878 20.686 1.00 89.25 173 GLN A N 1
ATOM 1399 C CA . GLN A 1 173 ? -21.623 7.054 19.814 1.00 89.25 173 GLN A CA 1
ATOM 1400 C C . GLN A 1 173 ? -20.344 7.861 20.018 1.00 89.25 173 GLN A C 1
ATOM 1402 O O . GLN A 1 173 ? -19.741 8.291 19.038 1.00 89.25 173 GLN A O 1
ATOM 1407 N N . SER A 1 174 ? -19.897 8.036 21.262 1.00 90.06 174 SER A N 1
ATOM 1408 C CA . SER A 1 174 ? -18.638 8.723 21.548 1.00 90.06 174 SER A CA 1
ATOM 1409 C C . SER A 1 174 ? -17.431 7.986 20.976 1.00 90.06 174 SER A C 1
ATOM 1411 O O . SER A 1 174 ? -16.545 8.631 20.422 1.00 90.06 174 SER A O 1
ATOM 1413 N N . GLN A 1 175 ? -17.435 6.651 21.015 1.00 92.69 175 GLN A N 1
ATOM 1414 C CA . GLN A 1 175 ? -16.383 5.844 20.409 1.00 92.69 175 GLN A CA 1
ATOM 1415 C C . GLN A 1 175 ? -16.379 5.997 18.886 1.00 92.69 175 GLN A C 1
ATOM 1417 O O . GLN A 1 175 ? -15.328 6.254 18.312 1.00 92.69 175 GLN A O 1
ATOM 1422 N N . ASN A 1 176 ? -17.547 5.944 18.242 1.00 91.00 176 ASN A N 1
ATOM 1423 C CA . ASN A 1 176 ? -17.651 6.141 16.794 1.00 91.00 176 ASN A CA 1
ATOM 1424 C C . ASN A 1 176 ? -17.153 7.532 16.369 1.00 91.00 176 ASN A C 1
ATOM 1426 O O . ASN A 1 176 ? -16.416 7.658 15.394 1.00 91.00 176 ASN A O 1
ATOM 1430 N N . VAL A 1 177 ? -17.506 8.580 17.122 1.00 91.56 177 VAL A N 1
ATOM 1431 C CA . VAL A 1 177 ? -17.021 9.945 16.862 1.00 91.56 177 VAL A CA 1
ATOM 1432 C C . VAL A 1 177 ? -15.501 10.038 17.044 1.00 91.56 177 VAL A C 1
ATOM 1434 O O . VAL A 1 177 ? -14.830 10.658 16.219 1.00 91.56 177 VAL A O 1
ATOM 1437 N N . LEU A 1 178 ? -14.938 9.412 18.083 1.00 93.12 178 LEU A N 1
ATOM 1438 C CA . LEU A 1 178 ? -13.487 9.368 18.303 1.00 93.12 178 LEU A CA 1
ATOM 1439 C C . LEU A 1 178 ? -12.751 8.626 17.182 1.00 93.12 178 LEU A C 1
ATOM 1441 O O . LEU A 1 178 ? -11.710 9.099 16.713 1.00 93.12 178 LEU A O 1
ATOM 1445 N N . ASP A 1 179 ? -13.299 7.500 16.730 1.00 94.44 179 ASP A N 1
ATOM 1446 C CA . ASP A 1 179 ? -12.745 6.710 15.634 1.00 94.44 179 ASP A CA 1
ATOM 1447 C C . ASP A 1 179 ? -12.768 7.515 14.324 1.00 94.44 179 ASP A C 1
ATOM 1449 O O . ASP A 1 179 ? -11.752 7.589 13.629 1.00 94.44 179 ASP A O 1
ATOM 1453 N N . GLU A 1 180 ? -13.874 8.204 14.014 1.00 93.00 180 GLU A N 1
ATOM 1454 C CA . GLU A 1 180 ? -13.953 9.114 12.863 1.00 93.00 180 GLU A CA 1
ATOM 1455 C C . GLU A 1 180 ? -12.944 10.265 12.957 1.00 93.00 180 GLU A C 1
ATOM 1457 O O . GLU A 1 180 ? -12.295 10.612 11.966 1.00 93.00 180 GLU A O 1
ATOM 1462 N N . MET A 1 181 ? -12.798 10.878 14.134 1.00 92.75 181 MET A N 1
ATOM 1463 C CA . MET A 1 181 ? -11.843 11.967 14.347 1.00 92.75 181 MET A CA 1
ATOM 1464 C C . MET A 1 181 ? -10.400 11.502 14.165 1.00 92.75 181 MET A C 1
ATOM 1466 O O . MET A 1 181 ? -9.616 12.195 13.515 1.00 92.75 181 MET A O 1
ATOM 1470 N N . THR A 1 182 ? -10.067 10.318 14.673 1.00 95.69 182 THR A N 1
ATOM 1471 C CA . THR A 1 182 ? -8.728 9.735 14.546 1.00 95.69 182 THR A CA 1
ATOM 1472 C C . THR A 1 182 ? -8.438 9.372 13.092 1.00 95.69 182 THR A C 1
ATOM 1474 O O . THR A 1 182 ? -7.383 9.725 12.571 1.00 95.69 182 THR A O 1
ATOM 1477 N N . GLN A 1 183 ? -9.405 8.784 12.379 1.00 96.00 183 GLN A N 1
ATOM 1478 C CA . GLN A 1 183 ? -9.272 8.526 10.942 1.00 96.00 183 GLN A CA 1
ATOM 1479 C C . GLN A 1 183 ? -9.060 9.814 10.134 1.00 96.00 183 GLN A C 1
ATOM 1481 O O . GLN A 1 183 ? -8.199 9.850 9.252 1.00 96.00 183 GLN A O 1
ATOM 1486 N N . ARG A 1 184 ? -9.805 10.889 10.437 1.00 94.94 184 ARG A N 1
ATOM 1487 C CA . ARG A 1 184 ? -9.612 12.199 9.791 1.00 94.94 184 ARG A CA 1
ATOM 1488 C C . ARG A 1 184 ? -8.229 12.777 10.090 1.00 94.94 184 ARG A C 1
ATOM 1490 O O . ARG A 1 184 ? -7.596 13.308 9.179 1.00 94.94 184 ARG A O 1
ATOM 1497 N N . GLN A 1 185 ? -7.749 12.657 11.327 1.00 96.19 185 GLN A N 1
ATOM 1498 C CA . GLN A 1 185 ? -6.421 13.125 11.725 1.00 96.19 185 GLN A CA 1
ATOM 1499 C C . GLN A 1 185 ? -5.305 12.353 11.005 1.00 96.19 185 GLN A C 1
ATOM 1501 O O . GLN A 1 185 ? -4.382 12.968 10.470 1.00 96.19 185 GLN A O 1
ATOM 1506 N N . ASP A 1 186 ? -5.417 11.027 10.916 1.00 96.12 186 ASP A N 1
ATOM 1507 C CA . ASP A 1 186 ? -4.470 10.183 10.182 1.00 96.12 186 ASP A CA 1
ATOM 1508 C C . ASP A 1 186 ? -4.463 10.515 8.685 1.00 96.12 186 ASP A C 1
ATOM 1510 O O . ASP A 1 186 ? -3.401 10.605 8.061 1.00 96.12 186 ASP A O 1
ATOM 1514 N N . GLN A 1 187 ? -5.641 10.734 8.091 1.00 96.62 187 GLN A N 1
ATOM 1515 C CA . GLN A 1 187 ? -5.756 11.149 6.694 1.00 96.62 187 GLN A CA 1
ATOM 1516 C C . GLN A 1 187 ? -5.115 12.522 6.465 1.00 96.62 187 GLN A C 1
ATOM 1518 O O . GLN A 1 187 ? -4.384 12.697 5.489 1.00 96.62 187 GLN A O 1
ATOM 1523 N N . GLN A 1 188 ? -5.342 13.479 7.368 1.00 97.25 188 GLN A N 1
ATOM 1524 C CA . GLN A 1 188 ? -4.714 14.795 7.305 1.00 97.25 188 GLN A CA 1
ATOM 1525 C C . GLN A 1 188 ? -3.185 14.688 7.379 1.00 97.25 188 GLN A C 1
ATOM 1527 O O . GLN A 1 188 ? -2.498 15.316 6.576 1.00 97.25 188 GLN A O 1
ATOM 1532 N N . ALA A 1 189 ? -2.649 13.869 8.288 1.00 96.62 189 ALA A N 1
ATOM 1533 C CA . ALA A 1 189 ? -1.210 13.656 8.419 1.00 96.62 189 ALA A CA 1
ATOM 1534 C C . ALA A 1 189 ? -0.593 13.039 7.151 1.00 96.62 189 ALA A C 1
ATOM 1536 O O . ALA A 1 189 ? 0.447 13.504 6.686 1.00 96.62 189 ALA A O 1
ATOM 1537 N N . ARG A 1 190 ? -1.258 12.044 6.544 1.00 97.12 190 ARG A N 1
ATOM 1538 C CA . ARG A 1 190 ? -0.814 11.433 5.277 1.00 97.12 190 ARG A CA 1
ATOM 1539 C C . ARG A 1 190 ? -0.801 12.433 4.125 1.00 97.12 190 ARG A C 1
ATOM 1541 O O . ARG A 1 190 ? 0.198 12.529 3.421 1.00 97.12 190 ARG A O 1
ATOM 1548 N N . LEU A 1 191 ? -1.883 13.196 3.956 1.00 97.25 191 LEU A N 1
ATOM 1549 C CA . LEU A 1 191 ? -1.967 14.220 2.910 1.00 97.25 191 LEU A CA 1
ATOM 1550 C C . LEU A 1 191 ? -0.902 15.306 3.105 1.00 97.25 191 LEU A C 1
ATOM 1552 O O . LEU A 1 191 ? -0.303 15.759 2.135 1.00 97.25 191 LEU A O 1
ATOM 1556 N N . GLN A 1 192 ? -0.623 15.691 4.352 1.00 97.56 192 GLN A N 1
ATOM 1557 C CA . GLN A 1 192 ? 0.442 16.640 4.661 1.00 97.56 192 GLN A CA 1
ATOM 1558 C C . GLN A 1 192 ? 1.822 16.087 4.269 1.00 97.56 192 GLN A C 1
ATOM 1560 O O . GLN A 1 192 ? 2.611 16.797 3.647 1.00 97.56 192 GLN A O 1
ATOM 1565 N N . GLU A 1 193 ? 2.101 14.814 4.560 1.00 97.19 193 GLU A N 1
ATOM 1566 C CA . GLU A 1 193 ? 3.349 14.157 4.153 1.00 97.19 193 GLU A CA 1
ATOM 1567 C C . GLU A 1 193 ? 3.478 14.064 2.620 1.00 97.19 193 GLU A C 1
ATOM 1569 O O . GLU A 1 193 ? 4.562 14.273 2.069 1.00 97.19 193 GLU A O 1
ATOM 1574 N N . GLU A 1 194 ? 2.384 13.781 1.907 1.00 96.69 194 GLU A N 1
ATOM 1575 C CA . GLU A 1 194 ? 2.347 13.772 0.439 1.00 96.69 194 GLU A CA 1
ATOM 1576 C C . GLU A 1 194 ? 2.609 15.161 -0.153 1.00 96.69 194 GLU A C 1
ATOM 1578 O O . GLU A 1 194 ? 3.407 15.283 -1.085 1.00 96.69 194 GLU A O 1
ATOM 1583 N N . ILE A 1 195 ? 2.007 16.210 0.418 1.00 97.75 195 ILE A N 1
ATOM 1584 C CA . ILE A 1 195 ? 2.265 17.603 0.030 1.00 97.75 195 ILE A CA 1
ATOM 1585 C C . ILE A 1 195 ? 3.742 17.942 0.239 1.00 97.75 195 ILE A C 1
ATOM 1587 O O . ILE A 1 195 ? 4.376 18.473 -0.671 1.00 97.75 195 ILE A O 1
ATOM 1591 N N . GLU A 1 196 ? 4.320 17.602 1.391 1.00 97.00 196 GLU A N 1
ATOM 1592 C CA . GLU A 1 196 ? 5.736 17.857 1.670 1.00 97.00 196 GLU A CA 1
ATOM 1593 C C . GLU A 1 196 ? 6.667 17.096 0.718 1.00 97.00 196 GLU A C 1
ATOM 1595 O O . GLU A 1 196 ? 7.670 17.645 0.254 1.00 97.00 196 GLU A O 1
ATOM 1600 N N . LYS A 1 197 ? 6.349 15.835 0.395 1.00 96.12 197 LYS A N 1
ATOM 1601 C CA . LYS A 1 197 ? 7.093 15.049 -0.602 1.00 96.12 197 LYS A CA 1
ATOM 1602 C C . LYS A 1 197 ? 7.012 15.699 -1.979 1.00 96.12 197 LYS A C 1
ATOM 1604 O O . LYS A 1 197 ? 8.052 15.897 -2.605 1.00 96.12 197 LYS A O 1
ATOM 1609 N N . ALA A 1 198 ? 5.816 16.076 -2.426 1.00 94.88 198 ALA A N 1
ATOM 1610 C CA . ALA A 1 198 ? 5.619 16.743 -3.707 1.00 94.88 198 ALA A CA 1
ATOM 1611 C C . ALA A 1 198 ? 6.392 18.071 -3.766 1.00 94.88 198 ALA A C 1
ATOM 1613 O O . ALA A 1 198 ? 7.165 18.291 -4.698 1.00 94.88 198 ALA A O 1
ATOM 1614 N N . GLN A 1 199 ? 6.291 18.903 -2.726 1.00 97.00 199 GLN A N 1
ATOM 1615 C CA . GLN A 1 199 ? 7.023 20.168 -2.619 1.00 97.00 199 GLN A CA 1
ATOM 1616 C C . GLN A 1 199 ? 8.543 19.982 -2.686 1.00 97.00 199 GLN A C 1
ATOM 1618 O O . GLN A 1 199 ? 9.222 20.769 -3.338 1.00 97.00 199 GLN A O 1
ATOM 1623 N N . LYS A 1 200 ? 9.088 18.918 -2.081 1.00 94.94 200 LYS A N 1
ATOM 1624 C CA . LYS A 1 200 ? 10.521 18.587 -2.183 1.00 94.94 200 LYS A CA 1
ATOM 1625 C C . LYS A 1 200 ? 10.939 18.144 -3.589 1.00 94.94 200 LYS A C 1
ATOM 1627 O O . LYS A 1 200 ? 12.103 18.309 -3.941 1.00 94.94 200 LYS A O 1
ATOM 1632 N N . THR A 1 201 ? 10.027 17.585 -4.391 1.00 96.44 201 THR A N 1
ATOM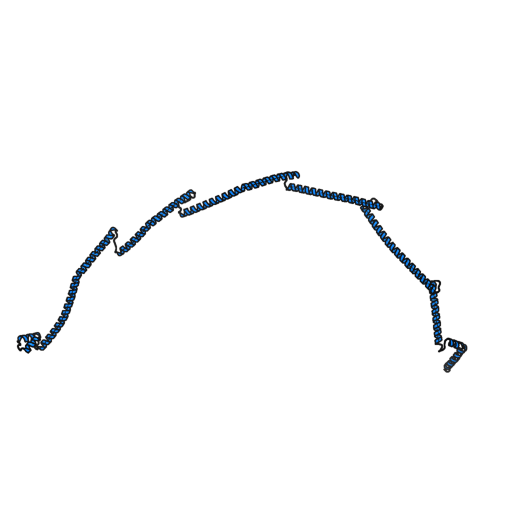 1633 C CA . THR A 1 201 ? 10.332 17.143 -5.767 1.00 96.44 201 THR A CA 1
ATOM 1634 C C . THR A 1 201 ? 10.266 18.257 -6.810 1.00 96.44 201 THR A C 1
ATOM 1636 O O . THR A 1 201 ? 11.027 18.200 -7.773 1.00 96.44 201 THR A O 1
ATOM 1639 N N . ILE A 1 202 ? 9.432 19.283 -6.599 1.00 97.44 202 ILE A N 1
ATOM 1640 C CA . ILE A 1 202 ? 9.293 20.442 -7.500 1.00 97.44 202 ILE A CA 1
ATOM 1641 C C . ILE A 1 202 ? 10.645 21.058 -7.905 1.00 97.44 202 ILE A C 1
ATOM 1643 O O . ILE A 1 202 ? 10.903 21.102 -9.105 1.00 97.44 202 ILE A O 1
ATOM 1647 N N . PRO A 1 203 ? 11.551 21.448 -6.982 1.00 96.56 203 PRO A N 1
ATOM 1648 C CA . PRO A 1 203 ? 12.791 22.125 -7.369 1.00 96.56 203 PRO A CA 1
ATOM 1649 C C . PRO A 1 203 ? 13.716 21.239 -8.208 1.00 96.56 203 PRO A C 1
ATOM 1651 O O . PRO A 1 203 ? 14.452 21.741 -9.053 1.00 96.56 203 PRO A O 1
ATOM 1654 N N . ARG A 1 204 ? 13.679 19.913 -8.007 1.00 95.06 204 ARG A N 1
ATOM 1655 C CA . ARG A 1 204 ? 14.442 18.982 -8.845 1.00 95.06 204 ARG A CA 1
ATOM 1656 C C . ARG A 1 204 ? 13.894 18.970 -10.271 1.00 95.06 204 ARG A C 1
ATOM 1658 O O . ARG A 1 204 ? 14.673 19.086 -11.206 1.00 95.06 204 ARG A O 1
ATOM 1665 N N . CYS A 1 205 ? 12.576 18.855 -10.426 1.00 94.75 205 CYS A N 1
ATOM 1666 C CA . CYS A 1 205 ? 11.933 18.869 -11.740 1.00 94.75 205 CYS A CA 1
ATOM 1667 C C . CYS A 1 205 ? 12.119 20.218 -12.453 1.00 94.75 205 CYS A C 1
ATOM 1669 O O . CYS A 1 205 ? 12.381 20.240 -13.649 1.00 94.75 205 CYS A O 1
ATOM 1671 N N . GLU A 1 206 ? 12.023 21.337 -11.730 1.00 96.88 206 GLU A N 1
ATOM 1672 C CA . GLU A 1 206 ? 12.292 22.676 -12.273 1.00 96.88 206 GLU A CA 1
ATOM 1673 C C . GLU A 1 206 ? 13.740 22.804 -12.753 1.00 96.88 206 GLU A C 1
ATOM 1675 O O . GLU A 1 206 ? 13.980 23.311 -13.846 1.00 96.88 206 GLU A O 1
ATOM 1680 N N . HIS A 1 207 ? 14.702 22.287 -11.982 1.00 95.94 207 HIS A N 1
ATOM 1681 C CA . HIS A 1 207 ? 16.100 22.263 -12.397 1.00 95.94 207 HIS A CA 1
ATOM 1682 C C . HIS A 1 207 ? 16.318 21.384 -13.637 1.00 95.94 207 HIS A C 1
ATOM 1684 O O . HIS A 1 207 ? 16.988 21.816 -14.567 1.00 95.94 207 HIS A O 1
ATOM 1690 N N . GLU A 1 208 ? 15.720 20.189 -13.687 1.00 95.94 208 GLU A N 1
ATOM 1691 C CA . GLU A 1 208 ? 15.786 19.296 -14.853 1.00 95.94 208 GLU A CA 1
ATOM 1692 C C . GLU A 1 208 ? 15.224 19.975 -16.117 1.00 95.94 208 GLU A C 1
ATOM 1694 O O . GLU A 1 208 ? 15.865 19.933 -17.169 1.00 95.94 208 GLU A O 1
ATOM 1699 N N . ILE A 1 209 ? 14.081 20.668 -16.011 1.00 97.12 209 ILE A N 1
ATOM 1700 C CA . ILE A 1 209 ? 13.504 21.454 -17.116 1.00 97.12 209 ILE A CA 1
ATOM 1701 C C . ILE A 1 209 ? 14.472 22.553 -17.554 1.00 97.12 209 ILE A C 1
ATOM 1703 O O . ILE A 1 209 ? 14.780 22.642 -18.740 1.00 97.12 209 ILE A O 1
ATOM 1707 N N . GLN A 1 210 ? 14.997 23.341 -16.611 1.00 97.31 210 GLN A N 1
ATOM 1708 C CA . GLN A 1 210 ? 15.935 24.416 -16.925 1.00 97.31 210 GLN A CA 1
ATOM 1709 C C . GLN A 1 210 ? 17.181 23.880 -17.646 1.00 97.31 210 GLN A C 1
ATOM 1711 O O . GLN A 1 210 ? 17.582 24.426 -18.671 1.00 97.31 210 GLN A O 1
ATOM 1716 N N . THR A 1 211 ? 17.771 22.785 -17.159 1.00 96.75 211 THR A N 1
ATOM 1717 C CA . THR A 1 211 ? 18.945 22.178 -17.803 1.00 96.75 211 THR A CA 1
ATOM 1718 C C . THR A 1 211 ? 18.639 21.690 -19.219 1.00 96.75 211 THR A C 1
ATOM 1720 O O . THR A 1 211 ? 19.426 21.936 -20.129 1.00 96.75 211 THR A O 1
ATOM 1723 N N . ALA A 1 212 ? 17.477 21.068 -19.441 1.00 95.62 212 ALA A N 1
ATOM 1724 C CA . ALA A 1 212 ? 17.074 20.601 -20.764 1.00 95.62 212 ALA A CA 1
ATOM 1725 C C . ALA A 1 212 ? 16.810 21.764 -21.738 1.00 95.62 212 ALA A C 1
ATOM 1727 O O . ALA A 1 212 ? 17.141 21.666 -22.920 1.00 95.62 212 ALA A O 1
ATOM 1728 N N . GLU A 1 213 ? 16.241 22.874 -21.260 1.00 97.06 213 GLU A N 1
ATOM 1729 C CA . GLU A 1 213 ? 16.047 24.092 -22.054 1.00 97.06 213 GLU A CA 1
ATOM 1730 C C . GLU A 1 213 ? 17.384 24.745 -22.435 1.00 97.06 213 GLU A C 1
ATOM 1732 O O . GLU A 1 213 ? 17.570 25.139 -23.590 1.00 97.06 213 GLU A O 1
ATOM 1737 N N . GLU A 1 214 ? 18.338 24.808 -21.501 1.00 96.25 214 GLU A N 1
ATOM 1738 C CA . GLU A 1 214 ? 19.695 25.308 -21.753 1.00 96.25 214 GLU A CA 1
ATOM 1739 C C . GLU A 1 214 ? 20.441 24.432 -22.776 1.00 96.25 214 GLU A C 1
ATOM 1741 O O . GLU A 1 214 ? 21.033 24.953 -23.729 1.00 96.25 214 GLU A O 1
ATOM 1746 N N . GLU A 1 215 ? 20.368 23.105 -22.637 1.00 96.81 215 GLU A N 1
ATOM 1747 C CA . GLU A 1 215 ? 20.946 22.150 -23.589 1.00 96.81 215 GLU A CA 1
ATOM 1748 C C . GLU A 1 215 ? 20.308 22.265 -24.979 1.00 96.81 215 GLU A C 1
ATOM 1750 O O . GLU A 1 215 ? 21.019 22.275 -25.989 1.00 96.81 215 GLU A O 1
ATOM 1755 N N . LEU A 1 216 ? 18.980 22.409 -25.049 1.00 95.62 216 LEU A N 1
ATOM 1756 C CA . LEU A 1 216 ? 18.260 22.592 -26.308 1.00 95.62 216 LEU A CA 1
ATOM 1757 C C . LEU A 1 216 ? 18.668 23.896 -26.999 1.00 95.62 216 LEU A C 1
ATOM 1759 O O . LEU A 1 216 ? 18.931 23.887 -28.202 1.00 95.62 216 LEU A O 1
ATOM 1763 N N . ALA A 1 217 ? 18.762 25.004 -26.261 1.00 94.62 217 ALA A N 1
ATOM 1764 C CA . ALA A 1 217 ? 19.180 26.293 -26.806 1.00 94.62 217 ALA A CA 1
ATOM 1765 C C . ALA A 1 217 ? 20.634 26.254 -27.315 1.00 94.62 217 ALA A C 1
ATOM 1767 O O . ALA A 1 217 ? 20.943 26.755 -28.406 1.00 94.62 217 ALA A O 1
ATOM 1768 N N . ALA A 1 218 ? 21.532 25.609 -26.562 1.00 95.00 218 ALA A N 1
ATOM 1769 C CA . ALA A 1 218 ? 22.915 25.397 -26.980 1.00 95.00 218 ALA A CA 1
ATOM 1770 C C . ALA A 1 218 ? 22.991 24.544 -28.255 1.00 95.00 218 ALA A C 1
ATOM 1772 O O . ALA A 1 218 ? 23.712 24.892 -29.197 1.00 95.00 218 ALA A O 1
ATOM 1773 N N . TRP A 1 219 ? 22.211 23.463 -28.320 1.00 94.56 219 TRP A N 1
ATOM 1774 C CA . TRP A 1 219 ? 22.126 22.600 -29.494 1.00 94.56 219 TRP A CA 1
ATOM 1775 C C . TRP A 1 219 ? 21.563 23.338 -30.715 1.00 94.56 219 TRP A C 1
ATOM 1777 O O . TRP A 1 219 ? 22.160 23.261 -31.786 1.00 94.56 219 TRP A O 1
ATOM 1787 N N . GLN A 1 220 ? 20.488 24.118 -30.566 1.00 91.62 220 GLN A N 1
ATOM 1788 C CA . GLN A 1 220 ? 19.907 24.925 -31.649 1.00 91.62 220 GLN A CA 1
ATOM 1789 C C . GLN A 1 220 ? 20.906 25.946 -32.204 1.00 91.62 220 GLN A C 1
ATOM 1791 O O . GLN A 1 220 ? 21.000 26.130 -33.417 1.00 91.62 220 GLN A O 1
ATOM 1796 N N . THR A 1 221 ? 21.710 26.561 -31.333 1.00 92.25 221 THR A N 1
ATOM 1797 C CA . THR A 1 221 ? 22.765 27.494 -31.751 1.00 92.25 221 THR A CA 1
ATOM 1798 C C . THR A 1 221 ? 23.837 26.784 -32.582 1.00 92.25 221 THR A C 1
ATOM 1800 O O . THR A 1 221 ? 24.232 27.268 -33.643 1.00 92.25 221 THR A O 1
ATOM 1803 N N . GLN A 1 222 ? 24.297 25.610 -32.137 1.00 92.25 222 GLN A N 1
ATOM 1804 C CA . GLN A 1 222 ? 25.265 24.805 -32.891 1.00 92.25 222 GLN A CA 1
ATOM 1805 C C . GLN A 1 222 ? 24.680 24.311 -34.220 1.00 92.25 222 GLN A C 1
ATOM 1807 O O . GLN A 1 222 ? 25.359 24.344 -35.248 1.00 92.25 222 GLN A O 1
ATOM 1812 N N . TRP A 1 223 ? 23.415 23.893 -34.208 1.00 92.25 223 TRP A N 1
ATOM 1813 C CA . TRP A 1 223 ? 22.685 23.444 -35.385 1.00 92.25 223 TRP A CA 1
ATOM 1814 C C . TRP A 1 223 ? 22.592 24.546 -36.441 1.00 92.25 223 TRP A C 1
ATOM 1816 O O . TRP A 1 223 ? 22.956 24.308 -37.592 1.00 92.25 223 TRP A O 1
ATOM 1826 N N . ALA A 1 224 ? 22.217 25.766 -36.047 1.00 90.81 224 ALA A N 1
ATOM 1827 C CA . ALA A 1 224 ? 22.127 26.914 -36.947 1.00 90.81 224 ALA A CA 1
ATOM 1828 C C . ALA A 1 224 ? 23.458 27.196 -37.670 1.00 90.81 224 ALA A C 1
ATOM 1830 O O . ALA A 1 224 ? 23.467 27.367 -38.889 1.00 90.81 224 ALA A O 1
ATOM 1831 N N . VAL A 1 225 ? 24.590 27.151 -36.951 1.00 91.88 225 VAL A N 1
ATOM 1832 C CA . VAL A 1 225 ? 25.935 27.332 -37.536 1.00 91.88 225 VAL A CA 1
ATOM 1833 C C . VAL A 1 225 ? 26.263 26.240 -38.561 1.00 91.88 225 VAL A C 1
ATOM 1835 O O . VAL A 1 225 ? 26.898 26.505 -39.584 1.00 91.88 225 VAL A O 1
ATOM 1838 N N . LEU A 1 226 ? 25.865 24.991 -38.304 1.00 89.69 226 LEU A N 1
ATOM 1839 C CA . LEU A 1 226 ? 26.084 23.889 -39.243 1.00 89.69 226 LEU A CA 1
ATOM 1840 C C . LEU A 1 226 ? 25.165 23.982 -40.466 1.00 89.69 226 LEU A C 1
ATOM 1842 O O . LEU A 1 226 ? 25.615 23.699 -41.576 1.00 89.69 226 LEU A O 1
ATOM 1846 N N . MET A 1 227 ? 23.913 24.406 -40.285 1.00 89.88 227 MET A N 1
ATOM 1847 C CA . MET A 1 227 ? 22.973 24.599 -41.391 1.00 89.88 227 MET A CA 1
ATOM 1848 C C . MET A 1 227 ? 23.422 25.723 -42.322 1.00 89.88 227 MET A C 1
ATOM 1850 O O . MET A 1 227 ? 23.388 25.544 -43.538 1.00 89.88 227 MET A O 1
ATOM 1854 N N . GLU A 1 228 ? 23.951 26.821 -41.776 1.00 89.94 228 GLU A N 1
ATOM 1855 C CA . GLU A 1 228 ? 24.520 27.909 -42.576 1.00 89.94 228 GLU A CA 1
ATOM 1856 C C . GLU A 1 228 ? 25.685 27.416 -43.455 1.00 89.94 228 GLU A C 1
ATOM 1858 O O . GLU A 1 228 ? 25.740 27.723 -44.646 1.00 89.94 228 GLU A O 1
ATOM 1863 N N . LYS A 1 229 ? 26.572 26.562 -42.920 1.00 87.25 229 LYS A N 1
ATOM 1864 C CA . LYS A 1 229 ? 27.661 25.940 -43.704 1.00 87.25 229 LYS A CA 1
ATOM 1865 C C . LYS A 1 229 ? 27.159 25.035 -44.829 1.00 87.25 229 LYS A C 1
ATOM 1867 O O . LYS A 1 229 ? 27.842 24.896 -45.841 1.00 87.25 229 LYS A O 1
ATOM 1872 N N . LEU A 1 230 ? 25.996 24.412 -44.650 1.00 84.75 230 LEU A N 1
ATOM 1873 C CA . LEU A 1 230 ? 25.336 23.594 -45.669 1.00 84.75 230 LEU A CA 1
ATOM 1874 C C . LEU A 1 230 ? 24.502 24.430 -46.655 1.00 84.75 230 LEU A C 1
ATOM 1876 O O . LEU A 1 230 ? 23.929 23.865 -47.585 1.00 84.75 230 LEU A O 1
ATOM 1880 N N . GLY A 1 231 ? 24.439 25.756 -46.481 1.00 85.50 231 GLY A N 1
ATOM 1881 C CA . GLY A 1 231 ? 23.628 26.652 -47.308 1.00 85.50 231 GLY A CA 1
ATOM 1882 C C . GLY A 1 231 ? 22.122 26.526 -47.053 1.00 85.50 231 GLY A C 1
ATOM 1883 O O . GLY A 1 231 ? 21.322 26.892 -47.912 1.00 85.50 231 GLY A O 1
ATOM 1884 N N . LEU A 1 232 ? 21.734 25.984 -45.897 1.00 86.94 232 LEU A N 1
ATOM 1885 C CA . LEU A 1 232 ? 20.352 25.826 -45.459 1.00 86.94 232 LEU A CA 1
ATOM 1886 C C . LEU A 1 232 ? 19.927 26.957 -44.521 1.00 86.94 232 LEU A C 1
ATOM 1888 O O . LEU A 1 232 ? 20.754 27.643 -43.921 1.00 86.94 232 LEU A O 1
ATOM 1892 N N . SER A 1 233 ? 18.613 27.130 -44.363 1.00 86.81 233 SER A N 1
ATOM 1893 C CA . SER A 1 233 ? 18.066 27.999 -43.319 1.00 86.81 233 SER A CA 1
ATOM 1894 C C . SER A 1 233 ? 18.476 27.500 -41.933 1.00 86.81 233 SER A C 1
ATOM 1896 O O . SER A 1 233 ? 18.527 26.294 -41.701 1.00 86.81 233 SER A O 1
ATOM 1898 N N . THR A 1 234 ? 18.674 28.415 -40.986 1.00 82.44 234 THR A N 1
ATOM 1899 C CA . THR A 1 234 ? 19.014 28.090 -39.588 1.00 82.44 234 THR A CA 1
ATOM 1900 C C . THR A 1 234 ? 17.973 27.200 -38.904 1.00 82.44 234 THR A C 1
ATOM 1902 O O . THR A 1 234 ? 18.329 26.405 -38.040 1.00 82.44 234 THR A O 1
ATOM 1905 N N . ASP A 1 235 ? 16.719 27.265 -39.361 1.00 82.50 235 ASP A N 1
ATOM 1906 C CA . ASP A 1 235 ? 15.594 26.462 -38.860 1.00 82.50 235 ASP A CA 1
ATOM 1907 C C . ASP A 1 235 ? 15.366 25.174 -39.673 1.00 82.50 235 ASP A C 1
ATOM 1909 O O . ASP A 1 235 ? 14.320 24.529 -39.562 1.00 82.50 235 ASP A O 1
ATOM 1913 N N . ALA A 1 236 ? 16.308 24.803 -40.547 1.00 84.94 236 ALA A N 1
ATOM 1914 C CA . ALA A 1 236 ? 16.173 23.596 -41.349 1.00 84.94 236 ALA A CA 1
ATOM 1915 C C . ALA A 1 236 ? 16.098 22.362 -40.446 1.00 84.94 236 ALA A C 1
ATOM 1917 O O . ALA A 1 236 ? 16.879 22.187 -39.512 1.00 84.94 236 ALA A O 1
ATOM 1918 N N . THR A 1 237 ? 15.153 21.478 -40.744 1.00 87.38 237 THR A N 1
ATOM 1919 C CA . THR A 1 237 ? 14.984 20.230 -39.992 1.00 87.38 237 THR A CA 1
ATOM 1920 C C . THR A 1 237 ? 16.115 19.246 -40.298 1.00 87.38 237 THR A C 1
ATOM 1922 O O . THR A 1 237 ? 16.683 19.254 -41.392 1.00 87.38 237 THR A O 1
ATOM 1925 N N . ALA A 1 238 ? 16.399 18.325 -39.371 1.00 87.62 238 ALA A N 1
ATOM 1926 C CA . ALA A 1 238 ? 17.412 17.283 -39.574 1.00 87.62 238 ALA A CA 1
ATOM 1927 C C . ALA A 1 238 ? 17.197 16.471 -40.866 1.00 87.62 238 ALA A C 1
ATOM 1929 O O . ALA A 1 238 ? 18.154 16.135 -41.559 1.00 87.62 238 ALA A O 1
ATOM 1930 N N . ASN A 1 239 ? 15.940 16.227 -41.248 1.00 88.00 239 ASN A N 1
ATOM 1931 C CA . ASN A 1 239 ? 15.607 15.536 -42.494 1.00 88.00 239 ASN A CA 1
ATOM 1932 C C . ASN A 1 239 ? 16.012 16.336 -43.742 1.00 88.00 239 ASN A C 1
ATOM 1934 O O . ASN A 1 239 ? 16.513 15.756 -44.701 1.00 88.00 239 ASN A O 1
ATOM 1938 N N . GLN A 1 240 ? 15.825 17.660 -43.731 1.00 86.38 240 GLN A N 1
ATOM 1939 C CA . GLN A 1 240 ? 16.249 18.530 -44.833 1.00 86.38 240 GLN A CA 1
ATOM 1940 C C . GLN A 1 240 ? 17.778 18.586 -44.941 1.00 86.38 240 GLN A C 1
ATOM 1942 O O . GLN A 1 240 ? 18.311 18.506 -46.046 1.00 86.38 240 GLN A O 1
ATOM 1947 N N . ALA A 1 241 ? 18.481 18.649 -43.804 1.00 89.25 241 ALA A N 1
ATOM 1948 C CA . ALA A 1 241 ? 19.941 18.582 -43.762 1.00 89.25 241 ALA A CA 1
ATOM 1949 C C . ALA A 1 241 ? 20.476 17.268 -44.350 1.00 89.25 241 ALA A C 1
ATOM 1951 O O . ALA A 1 241 ? 21.356 17.287 -45.210 1.00 89.25 241 ALA A O 1
ATOM 1952 N N . ASN A 1 242 ? 19.897 16.134 -43.944 1.00 89.12 242 ASN A N 1
ATOM 1953 C CA . ASN A 1 242 ? 20.283 14.815 -44.444 1.00 89.12 242 ASN A CA 1
ATOM 1954 C C . ASN A 1 242 ? 20.030 14.665 -45.946 1.00 89.12 242 ASN A C 1
ATOM 1956 O O . ASN A 1 242 ? 20.899 14.168 -46.652 1.00 89.12 242 ASN A O 1
ATOM 1960 N N . ALA A 1 243 ? 18.899 15.159 -46.459 1.00 89.94 243 ALA A N 1
ATOM 1961 C CA . ALA A 1 243 ? 18.622 15.121 -47.894 1.00 89.94 243 ALA A CA 1
ATOM 1962 C C . ALA A 1 243 ? 19.697 15.866 -48.705 1.00 89.94 243 ALA A C 1
ATOM 1964 O O . ALA A 1 243 ? 20.158 15.364 -49.729 1.00 89.94 243 ALA A O 1
ATOM 1965 N N . ILE A 1 244 ? 20.147 17.036 -48.235 1.00 88.38 244 ILE A N 1
ATOM 1966 C CA . ILE A 1 244 ? 21.242 17.757 -48.896 1.00 88.38 244 ILE A CA 1
ATOM 1967 C C . ILE A 1 244 ? 22.563 16.999 -48.771 1.00 88.38 244 ILE A C 1
ATOM 1969 O O . ILE A 1 244 ? 23.267 16.859 -49.771 1.00 88.38 244 ILE A O 1
ATOM 1973 N N . LEU A 1 245 ? 22.894 16.465 -47.595 1.00 89.12 245 LEU A N 1
ATOM 1974 C CA . LEU A 1 245 ? 24.103 15.658 -47.414 1.00 89.12 245 LEU A CA 1
ATOM 1975 C C . LEU A 1 245 ? 24.130 14.434 -48.340 1.00 89.12 245 LEU A C 1
ATOM 1977 O O . LEU A 1 245 ? 25.170 14.159 -48.937 1.00 89.12 245 LEU A O 1
ATOM 1981 N N . ASP A 1 246 ? 22.996 13.764 -48.539 1.00 91.94 246 ASP A N 1
ATOM 1982 C CA . ASP A 1 246 ? 22.871 12.649 -49.480 1.00 91.94 246 ASP A CA 1
ATOM 1983 C C . ASP A 1 246 ? 23.084 13.108 -50.926 1.00 91.94 246 ASP A C 1
ATOM 1985 O O . ASP A 1 246 ? 23.834 12.474 -51.671 1.00 91.94 246 ASP A O 1
ATOM 1989 N N . THR A 1 247 ? 22.494 14.242 -51.329 1.00 90.06 247 THR A N 1
ATOM 1990 C CA . THR A 1 247 ? 22.727 14.796 -52.677 1.00 90.06 247 THR A CA 1
ATOM 1991 C C . THR A 1 247 ? 24.188 15.194 -52.896 1.00 90.06 247 THR A C 1
ATOM 1993 O O . THR A 1 247 ? 24.745 14.910 -53.958 1.00 90.06 247 THR A O 1
ATOM 1996 N N . LEU A 1 248 ? 24.850 15.781 -51.891 1.00 90.00 248 LEU A N 1
ATOM 1997 C CA . LEU A 1 248 ? 26.284 16.079 -51.934 1.00 90.00 248 LEU A CA 1
ATOM 1998 C C . LEU A 1 248 ? 27.114 14.792 -52.012 1.00 90.00 248 LEU A C 1
ATOM 2000 O O . LEU A 1 248 ? 28.070 14.725 -52.784 1.00 90.00 248 LEU A O 1
ATOM 2004 N N . GLY A 1 249 ? 26.732 13.751 -51.269 1.00 91.69 249 GLY A N 1
ATOM 2005 C CA . GLY A 1 249 ? 27.354 12.430 -51.328 1.00 91.69 249 GLY A CA 1
ATOM 2006 C C . GLY A 1 249 ? 27.266 11.802 -52.721 1.00 91.69 249 GLY A C 1
ATOM 2007 O O . GLY A 1 249 ? 28.280 11.345 -53.253 1.00 91.69 249 GLY A O 1
ATOM 2008 N N . GLN A 1 250 ? 26.087 11.845 -53.347 1.00 92.56 250 GLN A N 1
ATOM 2009 C CA . GLN A 1 250 ? 25.885 11.392 -54.727 1.00 92.56 250 GLN A CA 1
ATOM 2010 C C . GLN A 1 250 ? 26.723 12.209 -55.718 1.00 92.56 250 GLN A C 1
ATOM 2012 O O . GLN A 1 250 ? 27.367 11.638 -56.595 1.00 92.56 250 GLN A O 1
ATOM 2017 N N . LEU A 1 251 ? 26.784 13.534 -55.553 1.00 92.88 251 LEU A N 1
ATOM 2018 C CA . LEU A 1 251 ? 27.597 14.409 -56.397 1.00 92.88 251 LEU A CA 1
ATOM 2019 C C . LEU A 1 251 ? 29.092 14.077 -56.292 1.00 92.88 251 LEU A C 1
ATOM 2021 O O . LEU A 1 251 ? 29.763 13.949 -57.317 1.00 92.88 251 LEU A O 1
ATOM 2025 N N . PHE A 1 252 ? 29.622 13.883 -55.080 1.00 92.75 252 PHE A N 1
ATOM 2026 C CA . PHE A 1 252 ? 31.014 13.467 -54.892 1.00 92.75 252 PHE A CA 1
ATOM 2027 C C . PHE A 1 252 ? 31.283 12.056 -55.427 1.00 92.75 252 PHE A C 1
ATOM 2029 O O . PHE A 1 252 ? 32.373 11.807 -55.946 1.00 92.75 252 PHE A O 1
ATOM 2036 N N . GLY A 1 253 ? 30.307 11.147 -55.336 1.00 92.94 253 GLY A N 1
ATOM 2037 C CA . GLY A 1 253 ? 30.355 9.835 -55.984 1.00 92.94 253 GLY A CA 1
ATOM 2038 C C . GLY A 1 253 ? 30.515 9.962 -57.499 1.00 92.94 253 GLY A C 1
ATOM 2039 O O . GLY A 1 253 ? 31.492 9.466 -58.057 1.00 92.94 253 GLY A O 1
ATOM 2040 N N . ASN A 1 254 ? 29.635 10.733 -58.139 1.00 91.81 254 ASN A N 1
ATOM 2041 C CA . ASN A 1 254 ? 29.659 10.969 -59.583 1.00 91.81 254 ASN A CA 1
ATOM 2042 C C . ASN A 1 254 ? 30.956 11.654 -60.047 1.00 91.81 254 ASN A C 1
ATOM 2044 O O . ASN A 1 254 ? 31.510 11.281 -61.078 1.00 91.81 254 ASN A O 1
ATOM 2048 N N . LEU A 1 255 ? 31.488 12.620 -59.285 1.00 92.56 255 LEU A N 1
ATOM 2049 C CA . LEU A 1 255 ? 32.781 13.253 -59.592 1.00 92.56 255 LEU A CA 1
ATOM 2050 C C . LEU A 1 255 ? 33.949 12.259 -59.529 1.00 92.56 255 LEU A C 1
ATOM 2052 O O . LEU A 1 255 ? 34.869 12.325 -60.343 1.00 92.56 255 LEU A O 1
ATOM 2056 N N . ARG A 1 256 ? 33.929 11.314 -58.580 1.00 91.75 256 ARG A N 1
ATOM 2057 C CA . ARG A 1 256 ? 34.941 10.249 -58.530 1.00 91.75 256 ARG A CA 1
ATOM 2058 C C . ARG A 1 256 ? 34.808 9.315 -59.725 1.00 91.75 256 ARG A C 1
ATOM 2060 O O . ARG A 1 256 ? 35.824 8.991 -60.337 1.00 91.75 256 ARG A O 1
ATOM 2067 N N . GLU A 1 257 ? 33.593 8.908 -60.077 1.00 92.69 257 GLU A N 1
ATOM 2068 C CA . GLU A 1 257 ? 33.350 8.072 -61.257 1.00 92.69 257 GLU A CA 1
ATOM 2069 C C . GLU A 1 257 ? 33.817 8.750 -62.547 1.00 92.69 257 GLU A C 1
ATOM 2071 O O . GLU A 1 257 ? 34.495 8.114 -63.353 1.00 92.69 257 GLU A O 1
ATOM 2076 N N . GLU A 1 258 ? 33.546 10.048 -62.708 1.00 93.75 258 GLU A N 1
ATOM 2077 C CA . GLU A 1 258 ? 34.053 10.850 -63.825 1.00 93.75 258 GLU A CA 1
ATOM 2078 C C . GLU A 1 258 ? 35.580 10.799 -63.883 1.00 93.75 258 GLU A C 1
ATOM 2080 O O . GLU A 1 258 ? 36.131 10.471 -64.931 1.00 93.75 258 GLU A O 1
ATOM 2085 N N . SER A 1 259 ? 36.265 10.987 -62.752 1.00 90.50 259 SER A N 1
ATOM 2086 C CA . SER A 1 259 ? 37.729 10.955 -62.715 1.00 90.50 259 SER A CA 1
ATOM 2087 C C . SER A 1 259 ? 38.308 9.577 -63.081 1.00 90.50 259 SER A C 1
ATOM 2089 O O . SER A 1 259 ? 39.315 9.486 -63.792 1.00 90.50 259 SER A O 1
ATOM 2091 N N . VAL A 1 260 ? 37.649 8.489 -62.660 1.00 93.00 260 VAL A N 1
ATOM 2092 C CA . VAL A 1 260 ? 38.024 7.107 -63.003 1.00 93.00 260 VAL A CA 1
ATOM 2093 C C . VAL A 1 260 ? 37.800 6.845 -64.491 1.00 93.00 260 VAL A C 1
ATOM 2095 O O . VAL A 1 260 ? 38.679 6.302 -65.167 1.00 93.00 260 VAL A O 1
ATOM 2098 N N . LEU A 1 261 ? 36.647 7.254 -65.026 1.00 91.75 261 LEU A N 1
ATOM 2099 C CA . LEU A 1 261 ? 36.331 7.127 -66.447 1.00 91.75 261 LEU A CA 1
ATOM 2100 C C . LEU A 1 261 ? 37.287 7.963 -67.304 1.00 91.75 261 LEU A C 1
ATOM 2102 O O . LEU A 1 261 ? 37.812 7.451 -68.292 1.00 91.75 261 LEU A O 1
ATOM 2106 N N . ALA A 1 262 ? 37.586 9.199 -66.905 1.00 91.56 262 ALA A N 1
ATOM 2107 C CA . ALA A 1 262 ? 38.550 10.067 -67.569 1.00 91.56 262 ALA A CA 1
ATOM 2108 C C . ALA A 1 262 ? 39.954 9.439 -67.583 1.00 91.56 262 ALA A C 1
ATOM 2110 O O . ALA A 1 262 ? 40.617 9.426 -68.626 1.00 91.56 262 ALA A O 1
ATOM 2111 N N . GLY A 1 263 ? 40.382 8.844 -66.464 1.00 91.06 263 GLY A N 1
ATOM 2112 C CA . GLY A 1 263 ? 41.627 8.080 -66.376 1.00 91.06 263 GLY A CA 1
ATOM 2113 C C . GLY A 1 263 ? 41.655 6.885 -67.333 1.00 91.06 263 GLY A C 1
ATOM 2114 O O . GLY A 1 263 ? 42.626 6.702 -68.069 1.00 91.06 263 GLY A O 1
ATOM 2115 N N . ARG A 1 264 ? 40.565 6.111 -67.400 1.00 92.62 264 ARG A N 1
ATOM 2116 C CA . ARG A 1 264 ? 40.431 4.971 -68.322 1.00 92.62 264 ARG A CA 1
ATOM 2117 C C . ARG A 1 264 ? 40.452 5.404 -69.787 1.00 92.62 264 ARG A C 1
ATOM 2119 O O . ARG A 1 264 ? 41.116 4.761 -70.596 1.00 92.62 264 ARG A O 1
ATOM 2126 N N . VAL A 1 265 ? 39.765 6.492 -70.132 1.00 91.88 265 VAL A N 1
ATOM 2127 C CA . VAL A 1 265 ? 39.773 7.055 -71.490 1.00 91.88 265 VAL A CA 1
ATOM 2128 C C . VAL A 1 265 ? 41.180 7.505 -71.878 1.00 91.88 265 VAL A C 1
ATOM 2130 O O . VAL A 1 265 ? 41.612 7.228 -72.995 1.00 91.88 265 VAL A O 1
ATOM 2133 N N . ARG A 1 266 ? 41.919 8.152 -70.967 1.00 92.44 266 ARG A N 1
ATOM 2134 C CA . ARG A 1 266 ? 43.320 8.526 -71.210 1.00 92.44 266 ARG A CA 1
ATOM 2135 C C . ARG A 1 266 ? 44.187 7.288 -71.451 1.00 92.44 266 ARG A C 1
ATOM 2137 O O . ARG A 1 266 ? 44.843 7.223 -72.481 1.00 92.44 266 ARG A O 1
ATOM 2144 N N . ALA A 1 267 ? 44.092 6.272 -70.594 1.00 91.62 267 ALA A N 1
ATOM 2145 C CA . ALA A 1 267 ? 44.838 5.023 -70.761 1.00 91.62 267 ALA A CA 1
ATOM 2146 C C . ALA A 1 267 ? 44.510 4.295 -72.079 1.00 91.62 267 ALA A C 1
ATOM 2148 O O . ALA A 1 267 ? 45.407 3.761 -72.725 1.00 91.62 267 ALA A O 1
ATOM 2149 N N . MET A 1 268 ? 43.243 4.290 -72.511 1.00 90.00 268 MET A N 1
ATOM 2150 C CA . MET A 1 268 ? 42.843 3.728 -73.808 1.00 90.00 268 MET A CA 1
ATOM 2151 C C . MET A 1 268 ? 43.430 4.506 -74.985 1.00 90.00 268 MET A C 1
ATOM 2153 O O . MET A 1 268 ? 43.893 3.888 -75.940 1.00 90.00 268 MET A O 1
ATOM 2157 N N . ARG A 1 269 ? 43.423 5.845 -74.924 1.00 91.69 269 ARG A N 1
ATOM 2158 C CA . ARG A 1 269 ? 44.052 6.683 -75.956 1.00 91.69 269 ARG A CA 1
ATOM 2159 C C . ARG A 1 269 ? 45.551 6.420 -76.024 1.00 91.69 269 ARG A C 1
ATOM 2161 O O . ARG A 1 269 ? 46.052 6.172 -77.111 1.00 91.69 269 ARG A O 1
ATOM 2168 N N . ASP A 1 270 ? 46.229 6.386 -74.879 1.00 91.06 270 ASP A N 1
ATOM 2169 C CA . ASP A 1 270 ? 47.667 6.114 -74.805 1.00 91.06 270 ASP A CA 1
ATOM 2170 C C . ASP A 1 270 ? 48.002 4.712 -75.334 1.00 91.06 270 ASP A C 1
ATOM 2172 O O . ASP A 1 270 ? 48.957 4.550 -76.091 1.00 91.06 270 ASP A O 1
ATOM 2176 N N . PHE A 1 271 ? 47.197 3.701 -74.986 1.00 91.44 271 PHE A N 1
ATOM 2177 C CA . PHE A 1 271 ? 47.338 2.350 -75.529 1.00 91.44 271 PHE A CA 1
ATOM 2178 C C . PHE A 1 271 ? 47.144 2.325 -77.046 1.00 91.44 271 PHE A C 1
ATOM 2180 O O . PHE A 1 271 ? 47.920 1.669 -77.737 1.00 91.44 271 PHE A O 1
ATOM 2187 N N . ASN A 1 272 ? 46.141 3.039 -77.570 1.00 89.69 272 ASN A N 1
ATOM 2188 C CA . ASN A 1 272 ? 45.903 3.103 -79.007 1.00 89.69 272 ASN A CA 1
ATOM 2189 C C . ASN A 1 272 ? 47.092 3.755 -79.721 1.00 89.69 272 ASN A C 1
ATOM 2191 O O . ASN A 1 272 ? 47.636 3.145 -80.629 1.00 89.69 272 ASN A O 1
ATOM 2195 N N . THR A 1 273 ? 47.582 4.905 -79.247 1.00 90.00 273 THR A N 1
ATOM 2196 C CA . THR A 1 273 ? 48.778 5.552 -79.813 1.00 90.00 273 THR A CA 1
ATOM 2197 C C . THR A 1 273 ? 49.995 4.624 -79.772 1.00 90.00 273 THR A C 1
ATOM 2199 O O . THR A 1 273 ? 50.651 4.426 -80.788 1.00 90.00 273 THR A O 1
ATOM 2202 N N . GLN A 1 274 ? 50.262 3.963 -78.638 1.00 90.75 274 GLN A N 1
ATOM 2203 C CA . GLN A 1 274 ? 51.372 3.007 -78.526 1.00 90.75 274 GLN A CA 1
ATOM 2204 C C . GLN A 1 274 ? 51.213 1.796 -79.454 1.00 90.75 274 GLN A C 1
ATOM 2206 O O . GLN A 1 274 ? 52.205 1.271 -79.963 1.00 90.75 274 GLN A O 1
ATOM 2211 N N . PHE A 1 275 ? 49.986 1.311 -79.649 1.00 89.44 275 PHE A N 1
ATOM 2212 C CA . PHE A 1 275 ? 49.698 0.233 -80.586 1.00 89.44 275 PHE A CA 1
ATOM 2213 C C . PHE A 1 275 ? 49.971 0.685 -82.023 1.00 89.44 275 PHE A C 1
ATOM 2215 O O . PHE A 1 275 ? 50.696 -0.003 -82.738 1.00 89.44 275 PHE A O 1
ATOM 2222 N N . GLU A 1 276 ? 49.465 1.853 -82.422 1.00 87.88 276 GLU A N 1
ATOM 2223 C CA . GLU A 1 276 ? 49.703 2.442 -83.742 1.00 87.88 276 GLU A CA 1
ATOM 2224 C C . GLU A 1 276 ? 51.203 2.653 -83.998 1.00 87.88 276 GLU A C 1
ATOM 2226 O O . GLU A 1 276 ? 51.709 2.214 -85.030 1.00 87.88 276 GLU A O 1
ATOM 2231 N N . ASP A 1 277 ? 51.939 3.205 -83.029 1.00 87.25 277 ASP A N 1
ATOM 2232 C CA . ASP A 1 277 ? 53.392 3.399 -83.106 1.00 87.25 277 ASP A CA 1
ATOM 2233 C C . ASP A 1 277 ? 54.144 2.074 -83.281 1.00 87.25 277 ASP A C 1
ATOM 2235 O O . ASP A 1 277 ? 55.043 1.968 -84.118 1.00 87.25 277 ASP A O 1
ATOM 2239 N N . ARG A 1 278 ? 53.766 1.026 -82.535 1.00 87.06 278 ARG A N 1
ATOM 2240 C CA . ARG A 1 278 ? 54.376 -0.310 -82.659 1.00 87.06 278 ARG A CA 1
ATOM 2241 C C . ARG A 1 278 ? 54.088 -0.953 -84.011 1.00 87.06 278 ARG A C 1
ATOM 2243 O O . ARG A 1 278 ? 54.984 -1.573 -84.582 1.00 87.06 278 ARG A O 1
ATOM 2250 N N . VAL A 1 279 ? 52.865 -0.820 -84.526 1.00 86.69 279 VAL A N 1
ATOM 2251 C CA . VAL A 1 279 ? 52.511 -1.327 -85.859 1.00 86.69 279 VAL A CA 1
ATOM 2252 C C . VAL A 1 279 ? 53.286 -0.571 -86.934 1.00 86.69 279 VAL A C 1
ATOM 2254 O O . VAL A 1 279 ? 53.863 -1.204 -87.816 1.00 86.69 279 VAL A O 1
ATOM 2257 N N . ASN A 1 280 ? 53.380 0.755 -86.830 1.00 83.19 280 ASN A N 1
ATOM 2258 C CA . ASN A 1 280 ? 54.160 1.576 -87.754 1.00 83.19 280 ASN A CA 1
ATOM 2259 C C . ASN A 1 280 ? 55.652 1.213 -87.720 1.00 83.19 280 ASN A C 1
ATOM 2261 O O . ASN A 1 280 ? 56.262 1.048 -88.776 1.00 83.19 280 ASN A O 1
ATOM 2265 N N . ALA A 1 281 ? 56.228 1.006 -86.532 1.00 84.94 281 ALA A N 1
ATOM 2266 C CA . ALA A 1 281 ? 57.609 0.550 -86.382 1.00 84.94 281 ALA A CA 1
ATOM 2267 C C . ALA A 1 281 ? 57.839 -0.831 -87.026 1.00 84.94 281 ALA A C 1
ATOM 2269 O O . ALA A 1 281 ? 58.850 -1.039 -87.696 1.00 84.94 281 ALA A O 1
ATOM 2270 N N . LEU A 1 282 ? 56.889 -1.764 -86.882 1.00 84.44 282 LEU A N 1
ATOM 2271 C CA . LEU A 1 282 ? 56.946 -3.087 -87.513 1.00 84.44 282 LEU A CA 1
ATOM 2272 C C . LEU A 1 282 ? 56.885 -2.993 -89.048 1.00 84.44 282 LEU A C 1
ATOM 2274 O O . LEU A 1 282 ? 57.660 -3.654 -89.738 1.00 84.44 282 LEU A O 1
ATOM 2278 N N . VAL A 1 283 ? 55.994 -2.152 -89.584 1.00 84.31 283 VAL A N 1
ATOM 2279 C CA . VAL A 1 283 ? 55.873 -1.897 -91.031 1.00 84.31 283 VAL A CA 1
ATOM 2280 C C . VAL A 1 283 ? 57.165 -1.310 -91.593 1.00 84.31 283 VAL A C 1
ATOM 2282 O O . VAL A 1 283 ? 57.637 -1.778 -92.630 1.00 84.31 283 VAL A O 1
ATOM 2285 N N . GLN A 1 284 ? 57.756 -0.329 -90.898 1.00 82.62 284 GLN A N 1
ATOM 2286 C CA . GLN A 1 284 ? 59.034 0.274 -91.286 1.00 82.62 284 GLN A CA 1
ATOM 2287 C C . GLN A 1 284 ? 60.176 -0.748 -91.258 1.00 82.62 284 GLN A C 1
ATOM 2289 O O . GLN A 1 284 ? 60.921 -0.849 -92.229 1.00 82.62 284 GLN A O 1
ATOM 2294 N N . ALA A 1 285 ? 60.294 -1.545 -90.191 1.00 82.50 285 ALA A N 1
ATOM 2295 C CA . ALA A 1 285 ? 61.353 -2.548 -90.058 1.00 82.50 285 ALA A CA 1
ATOM 2296 C C . ALA A 1 285 ? 61.292 -3.637 -91.146 1.00 82.50 285 ALA A C 1
ATOM 2298 O O . ALA A 1 285 ? 62.328 -4.103 -91.614 1.00 82.50 285 ALA A O 1
ATOM 2299 N N . LEU A 1 286 ? 60.086 -4.031 -91.567 1.00 80.81 286 LEU A N 1
ATOM 2300 C CA . LEU A 1 286 ? 59.870 -5.034 -92.615 1.00 80.81 286 LEU A CA 1
ATOM 2301 C C . LEU A 1 286 ? 59.855 -4.442 -94.032 1.00 80.81 286 LEU A C 1
ATOM 2303 O O . LEU A 1 286 ? 59.734 -5.191 -95.000 1.00 80.81 286 LEU A O 1
ATOM 2307 N N . ASN A 1 287 ? 59.954 -3.113 -94.163 1.00 77.25 287 ASN A N 1
ATOM 2308 C CA . ASN A 1 287 ? 59.815 -2.382 -95.425 1.00 77.25 287 ASN A CA 1
ATOM 2309 C C . ASN A 1 287 ? 58.538 -2.782 -96.202 1.00 77.25 287 ASN A C 1
ATOM 2311 O O . ASN A 1 287 ? 58.523 -2.896 -97.433 1.00 77.25 287 ASN A O 1
ATOM 2315 N N . TRP A 1 288 ? 57.456 -3.050 -95.463 1.00 71.75 288 TRP A N 1
ATOM 2316 C CA . TRP A 1 288 ? 56.216 -3.586 -96.014 1.00 71.75 288 TRP A CA 1
ATOM 2317 C C . TRP A 1 288 ? 55.436 -2.485 -96.737 1.00 71.75 288 TRP A C 1
ATOM 2319 O O . TRP A 1 288 ? 55.140 -1.444 -96.155 1.00 71.75 288 TRP A O 1
ATOM 2329 N N . LYS A 1 289 ? 55.057 -2.706 -98.002 1.00 68.19 289 LYS A N 1
ATOM 2330 C CA . LYS A 1 289 ? 54.258 -1.737 -98.770 1.00 68.19 289 LYS A CA 1
ATOM 2331 C C . LYS A 1 289 ? 52.827 -1.688 -98.239 1.00 68.19 289 LYS A C 1
ATOM 2333 O O . LYS A 1 289 ? 51.970 -2.468 -98.653 1.00 68.19 289 LYS A O 1
ATOM 2338 N N . THR A 1 290 ? 52.557 -0.758 -97.340 1.00 63.06 290 THR A N 1
ATOM 2339 C CA . THR A 1 290 ? 51.205 -0.432 -96.896 1.00 63.06 290 THR A CA 1
ATOM 2340 C C . THR A 1 290 ? 50.552 0.530 -97.891 1.00 63.06 290 THR A C 1
ATOM 2342 O O . THR A 1 290 ? 51.054 1.616 -98.161 1.00 63.06 290 THR A O 1
ATOM 2345 N N . LYS A 1 291 ? 49.417 0.127 -98.472 1.00 60.94 291 LYS A N 1
ATOM 2346 C CA . LYS A 1 291 ? 48.386 1.087 -98.908 1.00 60.94 291 LYS A CA 1
ATOM 2347 C C . LYS A 1 291 ? 47.665 1.522 -97.632 1.00 60.94 291 LYS A C 1
ATOM 2349 O O . LYS A 1 291 ? 47.465 0.642 -96.806 1.00 60.94 291 LYS A O 1
ATOM 2354 N N . ASP A 1 292 ? 47.325 2.799 -97.462 1.00 66.00 292 ASP A N 1
ATOM 2355 C CA . ASP A 1 292 ? 46.675 3.383 -96.269 1.00 66.00 292 ASP A CA 1
ATOM 2356 C C . ASP A 1 292 ? 45.597 2.480 -95.633 1.00 66.00 292 ASP A C 1
ATOM 2358 O O . ASP A 1 292 ? 44.414 2.551 -95.963 1.00 66.00 292 ASP A O 1
ATOM 2362 N N . LEU A 1 293 ? 46.007 1.595 -94.726 1.00 75.31 293 LEU A N 1
ATOM 2363 C CA . LEU A 1 293 ? 45.155 0.603 -94.079 1.00 75.31 293 LEU A CA 1
ATOM 2364 C C . LEU A 1 293 ? 45.211 0.834 -92.567 1.00 75.31 293 LEU A C 1
ATOM 2366 O O . LEU A 1 293 ? 46.278 1.161 -92.044 1.00 75.31 293 LEU A O 1
ATOM 2370 N N . PRO A 1 294 ? 44.102 0.627 -91.837 1.00 81.94 294 PRO A N 1
ATOM 2371 C CA . PRO A 1 294 ? 44.103 0.729 -90.384 1.00 81.94 294 PRO A CA 1
ATOM 2372 C C . PRO A 1 294 ? 45.126 -0.226 -89.732 1.00 81.94 294 PRO A C 1
ATOM 2374 O O . PRO A 1 294 ? 45.229 -1.380 -90.164 1.00 81.94 294 PRO A O 1
ATOM 2377 N N . PRO A 1 295 ? 45.816 0.178 -88.646 1.00 81.75 295 PRO A N 1
ATOM 2378 C CA . PRO A 1 295 ? 46.853 -0.621 -87.975 1.00 81.75 295 PRO A CA 1
ATOM 2379 C C . PRO A 1 295 ? 46.446 -2.057 -87.609 1.00 81.75 295 PRO A C 1
ATOM 2381 O O . PRO A 1 295 ? 47.228 -2.990 -87.779 1.00 81.75 295 PRO A O 1
ATOM 2384 N N . ILE A 1 296 ? 45.191 -2.277 -87.204 1.00 84.88 296 ILE A N 1
ATOM 2385 C CA . ILE A 1 296 ? 44.654 -3.623 -86.927 1.00 84.88 296 ILE A CA 1
ATOM 2386 C C . ILE A 1 296 ? 44.645 -4.503 -88.189 1.00 84.88 296 ILE A C 1
ATOM 2388 O O . ILE A 1 296 ? 45.002 -5.679 -88.135 1.00 84.88 296 ILE A O 1
ATOM 2392 N N . GLN A 1 297 ? 44.262 -3.946 -89.341 1.00 82.44 297 GLN A N 1
ATOM 2393 C CA . GLN A 1 297 ? 44.247 -4.691 -90.602 1.00 82.44 297 GLN A CA 1
ATOM 2394 C C . GLN A 1 297 ? 45.666 -4.994 -91.092 1.00 82.44 297 GLN A C 1
ATOM 2396 O O . GLN A 1 297 ? 45.906 -6.072 -91.634 1.00 82.44 297 GLN A O 1
ATOM 2401 N N . ILE A 1 298 ? 46.617 -4.087 -90.850 1.00 83.44 298 ILE A N 1
ATOM 2402 C CA . ILE A 1 298 ? 48.035 -4.308 -91.152 1.00 83.44 298 ILE A CA 1
ATOM 2403 C C . ILE A 1 298 ? 48.572 -5.510 -90.366 1.00 83.44 298 ILE A C 1
ATOM 2405 O O . ILE A 1 298 ? 49.154 -6.411 -90.969 1.00 83.44 298 ILE A O 1
ATOM 2409 N N . VAL A 1 299 ? 48.341 -5.565 -89.048 1.00 85.75 299 VAL A N 1
ATOM 2410 C CA . VAL A 1 299 ? 48.784 -6.693 -88.206 1.00 85.75 299 VAL A CA 1
ATOM 2411 C C . VAL A 1 299 ? 48.161 -8.008 -88.667 1.00 85.75 299 VAL A C 1
ATOM 2413 O O . VAL A 1 299 ? 48.874 -9.001 -88.790 1.00 85.75 299 VAL A O 1
ATOM 2416 N N . ASN A 1 300 ? 46.862 -8.019 -88.976 1.00 86.06 300 ASN A N 1
ATOM 2417 C CA . ASN A 1 300 ? 46.185 -9.224 -89.457 1.00 86.06 300 ASN A CA 1
ATOM 2418 C C . ASN A 1 300 ? 46.769 -9.725 -90.786 1.00 86.06 300 ASN A C 1
ATOM 2420 O O . ASN A 1 300 ? 47.000 -10.923 -90.941 1.00 86.06 300 ASN A O 1
ATOM 2424 N N . ASN A 1 301 ? 47.059 -8.822 -91.725 1.00 84.50 301 ASN A N 1
ATOM 2425 C CA . ASN A 1 301 ? 47.661 -9.183 -93.009 1.00 84.50 301 ASN A CA 1
ATOM 2426 C C . ASN A 1 301 ? 49.105 -9.679 -92.846 1.00 84.50 301 ASN A C 1
ATOM 2428 O O . ASN A 1 301 ? 49.468 -10.694 -93.436 1.00 84.50 301 ASN A O 1
ATOM 2432 N N . LEU A 1 302 ? 49.911 -9.010 -92.013 1.00 84.62 302 LEU A N 1
ATOM 2433 C CA . LEU A 1 302 ? 51.267 -9.458 -91.678 1.00 84.62 302 LEU A CA 1
ATOM 2434 C C . LEU A 1 302 ? 51.251 -10.833 -91.008 1.00 84.62 302 LEU A C 1
ATOM 2436 O O . LEU A 1 302 ? 52.078 -11.681 -91.329 1.00 84.62 302 LEU A O 1
ATOM 2440 N N . HIS A 1 303 ? 50.295 -11.078 -90.109 1.00 86.12 303 HIS A N 1
ATOM 2441 C CA . HIS A 1 303 ? 50.126 -12.381 -89.480 1.00 86.12 303 HIS A CA 1
ATOM 2442 C C . HIS A 1 303 ? 49.735 -13.456 -90.501 1.00 86.12 303 HIS A C 1
ATOM 2444 O O . HIS A 1 303 ? 50.315 -14.537 -90.490 1.00 86.12 303 HIS A O 1
ATOM 2450 N N . ALA A 1 304 ? 48.813 -13.159 -91.421 1.00 86.06 304 ALA A N 1
ATOM 2451 C CA . ALA A 1 304 ? 48.432 -14.084 -92.487 1.00 86.06 304 ALA A CA 1
ATOM 2452 C C . ALA A 1 304 ? 49.618 -14.432 -93.406 1.00 86.06 304 ALA A C 1
ATOM 2454 O O . ALA A 1 304 ? 49.813 -15.598 -93.745 1.00 86.06 304 ALA A O 1
ATOM 2455 N N . GLU A 1 305 ? 50.443 -13.449 -93.766 1.00 83.31 305 GLU A N 1
ATOM 2456 C CA . GLU A 1 305 ? 51.642 -13.658 -94.586 1.00 83.31 305 GLU A CA 1
ATOM 2457 C C . GLU A 1 305 ? 52.754 -14.396 -93.829 1.00 83.31 305 GLU A C 1
ATOM 2459 O O . GLU A 1 305 ? 53.404 -15.288 -94.376 1.00 83.31 305 GLU A O 1
ATOM 2464 N N . LEU A 1 306 ? 52.922 -14.132 -92.534 1.00 86.94 306 LEU A N 1
ATOM 2465 C CA . LEU A 1 306 ? 53.813 -14.909 -91.674 1.00 86.94 306 LEU A CA 1
ATOM 2466 C C . LEU A 1 306 ? 53.359 -16.375 -91.555 1.00 86.94 306 LEU A C 1
ATOM 2468 O O . LEU A 1 306 ? 54.186 -17.285 -91.583 1.00 86.94 306 LEU A O 1
ATOM 2472 N N . THR A 1 307 ? 52.055 -16.629 -91.470 1.00 87.00 307 THR A N 1
ATOM 2473 C CA . THR A 1 307 ? 51.509 -17.993 -91.479 1.00 87.00 307 THR A CA 1
ATOM 2474 C C . THR A 1 307 ? 51.741 -18.672 -92.831 1.00 87.00 307 THR A C 1
ATOM 2476 O O . THR A 1 307 ? 52.286 -19.773 -92.862 1.00 87.00 307 THR A O 1
ATOM 2479 N N . ARG A 1 308 ? 51.462 -17.995 -93.955 1.00 85.19 308 ARG A N 1
ATOM 2480 C CA . ARG A 1 308 ? 51.736 -18.518 -95.309 1.00 85.19 308 ARG A CA 1
ATOM 2481 C C . ARG A 1 308 ? 53.211 -18.838 -95.539 1.00 85.19 308 ARG A C 1
ATOM 2483 O O . ARG A 1 308 ? 53.534 -19.886 -96.090 1.00 85.19 308 ARG A O 1
ATOM 2490 N N . THR A 1 309 ? 54.116 -17.956 -95.120 1.00 84.94 309 THR A N 1
ATOM 2491 C CA . THR A 1 309 ? 55.565 -18.171 -95.267 1.00 84.94 309 THR A CA 1
ATOM 2492 C C . THR A 1 309 ? 56.066 -19.308 -94.382 1.00 84.94 309 THR A C 1
ATOM 2494 O O . THR A 1 309 ? 56.898 -20.094 -94.830 1.00 84.94 309 THR A O 1
ATOM 2497 N N . ARG A 1 310 ? 55.524 -19.471 -93.166 1.00 86.50 310 ARG A N 1
ATOM 2498 C CA . ARG A 1 310 ? 55.800 -20.643 -92.319 1.00 86.50 310 ARG A CA 1
ATOM 2499 C C . ARG A 1 310 ? 55.325 -21.943 -92.960 1.00 86.50 310 ARG A C 1
ATOM 2501 O O . ARG A 1 310 ? 56.081 -22.910 -92.973 1.00 86.50 310 ARG A O 1
ATOM 2508 N N . GLU A 1 311 ? 54.120 -21.963 -93.522 1.00 86.56 311 GLU A N 1
ATOM 2509 C CA . GLU A 1 311 ? 53.597 -23.127 -94.248 1.00 86.56 311 GLU A CA 1
ATOM 2510 C C . GLU A 1 311 ? 54.440 -23.450 -95.490 1.00 86.56 311 GLU A C 1
ATOM 2512 O O . GLU A 1 311 ? 54.759 -24.612 -95.734 1.00 86.56 311 GLU A O 1
ATOM 2517 N N . ALA A 1 312 ? 54.855 -22.438 -96.257 1.00 83.06 312 ALA A N 1
ATOM 2518 C CA . ALA A 1 312 ? 55.736 -22.619 -97.409 1.00 83.06 312 ALA A CA 1
ATOM 2519 C C . ALA A 1 312 ? 57.122 -23.150 -97.002 1.00 83.06 312 ALA A C 1
ATOM 2521 O O . ALA A 1 312 ? 57.643 -24.052 -97.654 1.00 83.06 312 ALA A O 1
ATOM 2522 N N . ALA A 1 313 ? 57.699 -22.646 -95.905 1.00 83.69 313 ALA A N 1
ATOM 2523 C CA . ALA A 1 313 ? 58.969 -23.132 -95.369 1.00 83.69 313 ALA A CA 1
ATOM 2524 C C . ALA A 1 313 ? 58.873 -24.581 -94.864 1.00 83.69 313 ALA A C 1
ATOM 2526 O O . ALA A 1 313 ? 59.810 -25.353 -95.061 1.00 83.69 313 ALA A O 1
ATOM 2527 N N . HIS A 1 314 ? 57.744 -24.963 -94.255 1.00 83.88 314 HIS A N 1
ATOM 2528 C CA . HIS A 1 314 ? 57.481 -26.353 -93.879 1.00 83.88 314 HIS A CA 1
ATOM 2529 C C . HIS A 1 314 ? 57.435 -27.255 -95.115 1.00 83.88 314 HIS A C 1
ATOM 2531 O O . HIS A 1 314 ? 58.167 -28.235 -95.177 1.00 83.88 314 HIS A O 1
ATOM 2537 N N . LYS A 1 315 ? 56.668 -26.871 -96.145 1.00 83.44 315 LYS A N 1
ATOM 2538 C CA . LYS A 1 315 ? 56.594 -27.626 -97.407 1.00 83.44 315 LYS A CA 1
ATOM 2539 C C . LYS A 1 315 ? 57.952 -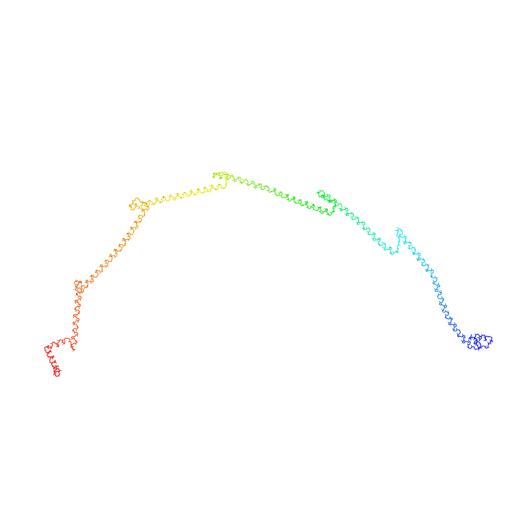27.759 -98.093 1.00 83.44 315 LYS A C 1
ATOM 2541 O O . LYS A 1 315 ? 58.259 -28.819 -98.621 1.00 83.44 315 LYS A O 1
ATOM 2546 N N . LEU A 1 316 ? 58.766 -26.701 -98.096 1.00 85.12 316 LEU A N 1
ATOM 2547 C CA . LEU A 1 316 ? 60.111 -26.749 -98.672 1.00 85.12 316 LEU A CA 1
ATOM 2548 C C . LEU A 1 316 ? 61.012 -27.731 -97.913 1.00 85.12 316 LEU A C 1
ATOM 2550 O O . LEU A 1 316 ? 61.767 -28.461 -98.546 1.00 85.12 316 LEU A O 1
ATOM 2554 N N . ARG A 1 317 ? 60.896 -27.794 -96.580 1.00 86.25 317 ARG A N 1
ATOM 2555 C CA . ARG A 1 317 ? 61.594 -28.798 -95.767 1.00 86.25 317 ARG A CA 1
ATOM 2556 C C . ARG A 1 317 ? 61.138 -30.217 -96.114 1.00 86.25 317 ARG A C 1
ATOM 2558 O O . ARG A 1 317 ? 61.993 -31.055 -96.366 1.00 86.25 317 ARG A O 1
ATOM 2565 N N . ASP A 1 318 ? 59.830 -30.457 -96.211 1.00 84.25 318 ASP A N 1
ATOM 2566 C CA . ASP A 1 318 ? 59.280 -31.776 -96.561 1.00 84.25 318 ASP A CA 1
ATOM 2567 C C . ASP A 1 318 ? 59.759 -32.238 -97.952 1.00 84.25 318 ASP A C 1
ATOM 2569 O O . ASP A 1 318 ? 60.160 -33.386 -98.136 1.00 84.25 318 ASP A O 1
ATOM 2573 N N . VAL A 1 319 ? 59.767 -31.329 -98.937 1.00 85.81 319 VAL A N 1
ATOM 2574 C CA . VAL A 1 319 ? 60.276 -31.607 -100.293 1.00 85.81 319 VAL A CA 1
ATOM 2575 C C . VAL A 1 319 ? 61.780 -31.878 -100.282 1.00 85.81 319 VAL A C 1
ATOM 2577 O O . VAL A 1 319 ? 62.233 -32.766 -100.999 1.00 85.81 319 VAL A O 1
ATOM 2580 N N . GLN A 1 320 ? 62.555 -31.149 -99.475 1.00 86.50 320 GLN A N 1
ATOM 2581 C CA . GLN A 1 320 ? 63.994 -31.377 -99.341 1.00 86.50 320 GLN A CA 1
ATOM 2582 C C . GLN A 1 320 ? 64.287 -32.755 -98.726 1.00 86.50 320 GLN A C 1
ATOM 2584 O O . GLN A 1 320 ? 65.143 -33.475 -99.231 1.00 86.50 320 GLN A O 1
ATOM 2589 N N . GLU A 1 321 ? 63.539 -33.156 -97.695 1.00 86.75 321 GLU A N 1
ATOM 2590 C CA . GLU A 1 321 ? 63.657 -34.485 -97.080 1.00 86.75 321 GLU A CA 1
ATOM 2591 C C . GLU A 1 321 ? 63.273 -35.620 -98.044 1.00 86.75 321 GLU A C 1
ATOM 2593 O O . GLU A 1 321 ? 63.874 -36.696 -98.006 1.00 86.75 321 GLU A O 1
ATOM 2598 N N . GLU A 1 322 ? 62.277 -35.410 -98.911 1.00 83.94 322 GLU A N 1
ATOM 2599 C CA . GLU A 1 322 ? 61.927 -36.377 -99.958 1.00 83.94 322 GLU A CA 1
ATOM 2600 C C . GLU A 1 322 ? 62.996 -36.427 -101.058 1.00 83.94 322 GLU A C 1
ATOM 2602 O O . GLU A 1 322 ? 63.384 -37.510 -101.490 1.00 83.94 322 GLU A O 1
ATOM 2607 N N . PHE A 1 323 ? 63.538 -35.277 -101.471 1.00 86.75 323 PHE A N 1
ATOM 2608 C CA . PHE A 1 323 ? 64.643 -35.213 -102.429 1.00 86.75 323 PHE A CA 1
ATOM 2609 C C . PHE A 1 323 ? 65.876 -35.972 -101.924 1.00 86.75 323 PHE A C 1
ATOM 2611 O O . PHE A 1 323 ? 66.438 -36.788 -102.656 1.00 86.75 323 PHE A O 1
ATOM 2618 N N . ASP A 1 324 ? 66.267 -35.757 -100.666 1.00 87.25 324 ASP A N 1
ATOM 2619 C CA . ASP A 1 324 ? 67.413 -36.441 -100.063 1.00 87.25 324 ASP A CA 1
ATOM 2620 C C . ASP A 1 324 ? 67.173 -37.958 -99.956 1.00 87.25 324 ASP A C 1
ATOM 2622 O O . ASP A 1 324 ? 68.082 -38.746 -100.233 1.00 87.25 324 ASP A O 1
ATOM 2626 N N . ARG A 1 325 ? 65.938 -38.390 -99.651 1.00 86.94 325 ARG A N 1
ATOM 2627 C CA . ARG A 1 325 ? 65.542 -39.810 -99.687 1.00 86.94 325 ARG A CA 1
ATOM 2628 C C . ARG A 1 325 ? 65.672 -40.420 -101.080 1.00 86.94 325 ARG A C 1
ATOM 2630 O O . ARG A 1 325 ? 66.265 -41.490 -101.218 1.00 86.94 325 ARG A O 1
ATOM 2637 N N . GLN A 1 326 ? 65.150 -39.753 -102.109 1.00 85.50 326 GLN A N 1
ATOM 2638 C CA . GLN A 1 326 ? 65.237 -40.239 -103.491 1.00 85.50 326 GLN A CA 1
ATOM 2639 C C . GLN A 1 326 ? 66.686 -40.286 -103.985 1.00 85.50 326 GLN A C 1
ATOM 2641 O O . GLN A 1 326 ? 67.077 -41.231 -104.666 1.00 85.50 326 GLN A O 1
ATOM 2646 N N . LYS A 1 327 ? 67.518 -39.315 -103.590 1.00 87.88 327 LYS A N 1
ATOM 2647 C CA . LYS A 1 327 ? 68.949 -39.316 -103.902 1.00 87.88 327 LYS A CA 1
ATOM 2648 C C . LYS A 1 327 ? 69.675 -40.507 -103.269 1.00 87.88 327 LYS A C 1
ATOM 2650 O O . LYS A 1 327 ? 70.426 -41.188 -103.959 1.00 87.88 327 LYS A O 1
ATOM 2655 N N . GLN A 1 328 ? 69.419 -40.802 -101.993 1.00 86.25 328 GLN A N 1
ATOM 2656 C CA . GLN A 1 328 ? 69.988 -41.984 -101.331 1.00 86.25 328 GLN A CA 1
ATOM 2657 C C . GLN A 1 328 ? 69.516 -43.295 -101.976 1.00 86.25 328 GLN A C 1
ATOM 2659 O O . GLN A 1 328 ? 70.293 -44.241 -102.096 1.00 86.25 328 GLN A O 1
ATOM 2664 N N . ALA A 1 329 ? 68.253 -43.362 -102.412 1.00 84.62 329 ALA A N 1
ATOM 2665 C CA . ALA A 1 329 ? 67.742 -44.511 -103.153 1.00 84.62 329 ALA A CA 1
ATOM 2666 C C . ALA A 1 329 ? 68.466 -44.682 -104.498 1.00 84.62 329 ALA A C 1
ATOM 2668 O O . ALA A 1 329 ? 68.858 -45.799 -104.828 1.00 84.62 329 ALA A O 1
ATOM 2669 N N . LEU A 1 330 ? 68.702 -43.589 -105.234 1.00 86.88 330 LEU A N 1
ATOM 2670 C CA . LEU A 1 330 ? 69.470 -43.601 -106.481 1.00 86.88 330 LEU A CA 1
ATOM 2671 C C . LEU A 1 330 ? 70.897 -44.119 -106.254 1.00 86.88 330 LEU A C 1
ATOM 2673 O O . LEU A 1 330 ? 71.302 -45.060 -106.925 1.00 86.88 330 LEU A O 1
ATOM 2677 N N . GLU A 1 331 ? 71.619 -43.575 -105.270 1.00 86.25 331 GLU A N 1
ATOM 2678 C CA . GLU A 1 331 ? 72.984 -44.010 -104.927 1.00 86.25 331 GLU A CA 1
ATOM 2679 C C . GLU A 1 331 ? 73.028 -45.505 -104.547 1.00 86.25 331 GLU A C 1
ATOM 2681 O O . GLU A 1 331 ? 73.936 -46.235 -104.951 1.00 86.25 331 GLU A O 1
ATOM 2686 N N . ASN A 1 332 ? 72.022 -45.997 -103.814 1.00 87.06 332 ASN A N 1
ATOM 2687 C CA . ASN A 1 332 ? 71.891 -47.424 -103.506 1.00 87.06 332 ASN A CA 1
ATOM 2688 C C . ASN A 1 332 ? 71.614 -48.268 -104.756 1.00 87.06 332 ASN A C 1
ATOM 2690 O O . ASN A 1 332 ? 72.232 -49.320 -104.922 1.00 87.06 332 ASN A O 1
ATOM 2694 N N . HIS A 1 333 ? 70.705 -47.836 -105.632 1.00 85.81 333 HIS A N 1
ATOM 2695 C CA . HIS A 1 333 ? 70.404 -48.543 -106.877 1.00 85.81 333 HIS A CA 1
ATOM 2696 C C . HIS A 1 333 ? 71.610 -48.572 -107.822 1.00 85.81 333 HIS A C 1
ATOM 2698 O O . HIS A 1 333 ? 71.902 -49.626 -108.379 1.00 85.81 333 HIS A O 1
ATOM 2704 N N . GLU A 1 334 ? 72.364 -47.478 -107.939 1.00 84.81 334 GLU A N 1
ATOM 2705 C CA . GLU A 1 334 ? 73.626 -47.435 -108.686 1.00 84.81 334 GLU A CA 1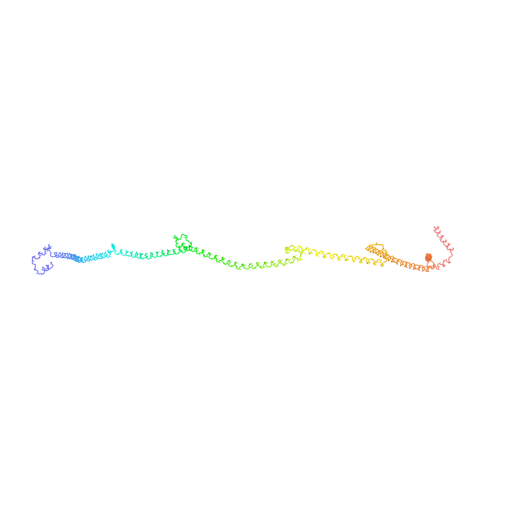
ATOM 2706 C C . GLU A 1 334 ? 74.655 -48.414 -108.106 1.00 84.81 334 GLU A C 1
ATOM 2708 O O . GLU A 1 334 ? 75.290 -49.152 -108.859 1.00 84.81 334 GLU A O 1
ATOM 2713 N N . ARG A 1 335 ? 74.772 -48.509 -106.771 1.00 84.12 335 ARG A N 1
ATOM 2714 C CA . ARG A 1 335 ? 75.619 -49.527 -106.123 1.00 84.12 335 ARG A CA 1
ATOM 2715 C C . ARG A 1 335 ? 75.184 -50.953 -106.446 1.00 84.12 335 ARG A C 1
ATOM 2717 O O . ARG A 1 335 ? 76.043 -51.810 -106.634 1.00 84.12 335 ARG A O 1
ATOM 2724 N N . ILE A 1 336 ? 73.877 -51.216 -106.473 1.00 85.31 336 ILE A N 1
ATOM 2725 C CA . ILE A 1 336 ? 73.331 -52.535 -106.823 1.00 85.31 336 ILE A CA 1
ATOM 2726 C C . ILE A 1 336 ? 73.653 -52.868 -108.283 1.00 85.31 336 ILE A C 1
ATOM 2728 O O . ILE A 1 336 ? 74.089 -53.982 -108.553 1.00 85.31 336 ILE A O 1
ATOM 2732 N N . ILE A 1 337 ? 73.495 -51.910 -109.203 1.00 83.56 337 ILE A N 1
ATOM 2733 C CA . ILE A 1 337 ? 73.843 -52.088 -110.620 1.00 83.56 337 ILE A CA 1
ATOM 2734 C C . ILE A 1 337 ? 75.335 -52.395 -110.768 1.00 83.56 337 ILE A C 1
ATOM 2736 O O . ILE A 1 337 ? 75.676 -53.385 -111.401 1.00 83.56 337 ILE A O 1
ATOM 2740 N N . GLN A 1 338 ? 76.218 -51.628 -110.121 1.00 82.44 338 GLN A N 1
ATOM 2741 C CA . GLN A 1 338 ? 77.665 -51.876 -110.171 1.00 82.44 338 GLN A CA 1
ATOM 2742 C C . GLN A 1 338 ? 78.049 -53.264 -109.636 1.00 82.44 338 GLN A C 1
ATOM 2744 O O . GLN A 1 338 ? 78.921 -53.922 -110.198 1.00 82.44 338 GLN A O 1
ATOM 2749 N N . LEU A 1 339 ? 77.402 -53.721 -108.558 1.00 84.81 339 LEU A N 1
ATOM 2750 C CA . LEU A 1 339 ? 77.596 -55.074 -108.026 1.00 84.81 339 LEU A CA 1
ATOM 2751 C C . LEU A 1 339 ? 77.122 -56.146 -109.015 1.00 84.81 339 LEU A C 1
ATOM 2753 O O . LEU A 1 339 ? 77.854 -57.099 -109.259 1.00 84.81 339 LEU A O 1
ATOM 2757 N N . ALA A 1 340 ? 75.943 -55.971 -109.613 1.00 80.56 340 ALA A N 1
ATOM 2758 C CA . ALA A 1 340 ? 75.395 -56.907 -110.591 1.00 80.56 340 ALA A CA 1
ATOM 2759 C C . ALA A 1 340 ? 76.226 -56.959 -111.889 1.00 80.56 340 ALA A C 1
ATOM 2761 O O . ALA A 1 340 ? 76.447 -58.037 -112.435 1.00 80.56 340 ALA A O 1
ATOM 2762 N N . GLU A 1 341 ? 76.733 -55.819 -112.365 1.00 81.12 341 GLU A N 1
ATOM 2763 C CA . GLU A 1 341 ? 77.647 -55.743 -113.513 1.00 81.12 341 GLU A CA 1
ATOM 2764 C C . GLU A 1 341 ? 78.986 -56.429 -113.211 1.00 81.12 341 GLU A C 1
ATOM 2766 O O . GLU A 1 341 ? 79.508 -57.159 -114.055 1.00 81.12 341 GLU A O 1
ATOM 2771 N N . ALA A 1 342 ? 79.526 -56.252 -111.998 1.00 80.44 342 ALA A N 1
ATOM 2772 C CA . ALA A 1 342 ? 80.732 -56.950 -111.561 1.00 80.44 342 ALA A CA 1
ATOM 2773 C C . ALA A 1 342 ? 80.514 -58.473 -111.473 1.00 80.44 342 ALA A C 1
ATOM 2775 O O . ALA A 1 342 ? 81.361 -59.236 -111.934 1.00 80.44 342 ALA A O 1
ATOM 2776 N N . GLU A 1 343 ? 79.369 -58.925 -110.946 1.00 80.50 343 GLU A N 1
ATOM 2777 C CA . GLU A 1 343 ? 78.993 -60.346 -110.943 1.00 80.50 343 GLU A CA 1
ATOM 2778 C C . GLU A 1 343 ? 78.860 -60.901 -112.369 1.00 80.50 343 GLU A C 1
ATOM 2780 O O . GLU A 1 343 ? 79.400 -61.968 -112.658 1.00 80.50 343 GLU A O 1
ATOM 2785 N N . GLN A 1 344 ? 78.220 -60.171 -113.290 1.00 76.88 344 GLN A N 1
ATOM 2786 C CA . GLN A 1 344 ? 78.133 -60.577 -114.697 1.00 76.88 344 GLN A CA 1
ATOM 2787 C C . GLN A 1 344 ? 79.507 -60.673 -115.366 1.00 76.88 344 GLN A C 1
ATOM 2789 O O . GLN A 1 344 ? 79.753 -61.627 -116.104 1.00 76.88 344 GLN A O 1
ATOM 2794 N N . GLN A 1 345 ? 80.415 -59.726 -115.109 1.00 77.12 345 GLN A N 1
ATOM 2795 C CA . GLN A 1 345 ? 81.788 -59.795 -115.618 1.00 77.12 345 GLN A CA 1
ATOM 2796 C C . GLN A 1 345 ? 82.534 -61.014 -115.067 1.00 77.12 345 GLN A C 1
ATOM 2798 O O . GLN A 1 345 ? 83.198 -61.712 -115.831 1.00 77.12 345 GLN A O 1
ATOM 2803 N N . GLN A 1 346 ? 82.384 -61.312 -113.774 1.00 77.44 346 GLN A N 1
ATOM 2804 C CA . GLN A 1 346 ? 82.972 -62.501 -113.156 1.00 77.44 346 GLN A CA 1
ATOM 2805 C C . GLN A 1 346 ? 82.454 -63.787 -113.825 1.00 77.44 346 GLN A C 1
ATOM 2807 O O . GLN A 1 346 ? 83.248 -64.643 -114.211 1.00 77.44 346 GLN A O 1
ATOM 2812 N N . MET A 1 347 ? 81.138 -63.885 -114.054 1.00 77.19 347 MET A N 1
ATOM 2813 C CA . MET A 1 347 ? 80.531 -65.026 -114.750 1.00 77.19 347 MET A CA 1
ATOM 2814 C C . MET A 1 347 ? 81.042 -65.168 -116.194 1.00 77.19 347 MET A C 1
ATOM 2816 O O . MET A 1 347 ? 81.259 -66.288 -116.653 1.00 77.19 347 MET A O 1
ATOM 2820 N N . CYS A 1 348 ? 81.280 -64.058 -116.905 1.00 73.38 348 CYS A N 1
ATOM 2821 C CA . CYS A 1 348 ? 81.872 -64.071 -118.251 1.00 73.38 348 CYS A CA 1
ATOM 2822 C C . CYS A 1 348 ? 83.288 -64.652 -118.255 1.00 73.38 348 CYS A C 1
ATOM 2824 O O . CYS A 1 348 ? 83.598 -65.495 -119.099 1.00 73.38 348 CYS A O 1
ATOM 2826 N N . VAL A 1 349 ? 84.118 -64.255 -117.285 1.00 74.69 349 VAL A N 1
ATOM 2827 C CA . VAL A 1 349 ? 85.482 -64.779 -117.128 1.00 74.69 349 VAL A CA 1
ATOM 2828 C C . VAL A 1 349 ? 85.462 -66.283 -116.846 1.00 74.69 349 VAL A C 1
ATOM 2830 O O . VAL A 1 349 ? 86.165 -67.030 -117.526 1.00 74.69 349 VAL A O 1
ATOM 2833 N N . ASP A 1 350 ? 84.628 -66.743 -115.909 1.00 74.38 350 ASP A N 1
ATOM 2834 C CA . ASP A 1 350 ? 84.543 -68.165 -115.538 1.00 74.38 350 ASP A CA 1
ATOM 2835 C C . ASP A 1 350 ? 84.040 -69.048 -116.696 1.00 74.38 350 ASP A C 1
ATOM 2837 O O . ASP A 1 350 ? 84.488 -70.184 -116.864 1.00 74.38 350 ASP A O 1
ATOM 2841 N N . ALA A 1 351 ? 83.144 -68.522 -117.536 1.00 69.31 351 ALA A N 1
ATOM 2842 C CA . ALA A 1 351 ? 82.622 -69.209 -118.717 1.00 69.31 351 ALA A CA 1
ATOM 2843 C C . ALA A 1 351 ? 83.513 -69.075 -119.971 1.00 69.31 351 ALA A C 1
ATOM 2845 O O . ALA A 1 351 ? 83.181 -69.644 -121.015 1.00 69.31 351 ALA A O 1
ATOM 2846 N N . GLY A 1 352 ? 84.617 -68.320 -119.903 1.00 68.19 352 GLY A N 1
ATOM 2847 C CA . GLY A 1 352 ? 85.500 -68.051 -121.044 1.00 68.19 352 GLY A CA 1
ATOM 2848 C C . GLY A 1 352 ? 84.836 -67.256 -122.177 1.00 68.19 352 GLY A C 1
ATOM 2849 O O . GLY A 1 352 ? 85.163 -67.475 -123.342 1.00 68.19 352 GLY A O 1
ATOM 2850 N N . CYS A 1 353 ? 83.879 -66.384 -121.845 1.00 73.12 353 CYS A N 1
ATOM 2851 C CA . CYS A 1 353 ? 83.117 -65.556 -122.784 1.00 73.12 353 CYS A CA 1
ATOM 2852 C C . CYS A 1 353 ? 83.521 -64.083 -122.668 1.00 73.12 353 CYS A C 1
ATOM 2854 O O . CYS A 1 353 ? 83.716 -63.580 -121.566 1.00 73.12 353 CYS A O 1
ATOM 2856 N N . ASP A 1 354 ? 83.561 -63.361 -123.789 1.00 69.88 354 ASP A N 1
ATOM 2857 C CA . ASP A 1 354 ? 83.924 -61.935 -123.782 1.00 69.88 354 ASP A CA 1
ATOM 2858 C C . ASP A 1 354 ? 82.737 -61.017 -123.427 1.00 69.88 354 ASP A C 1
ATOM 2860 O O . ASP A 1 354 ? 82.938 -59.852 -123.084 1.00 69.88 354 ASP A O 1
ATOM 2864 N N . HIS A 1 355 ? 81.492 -61.513 -123.517 1.00 71.94 355 HIS A N 1
ATOM 2865 C CA . HIS A 1 355 ? 80.283 -60.711 -123.292 1.00 71.94 355 HIS A CA 1
ATOM 2866 C C . HIS A 1 355 ? 79.163 -61.494 -122.569 1.00 71.94 355 HIS A C 1
ATOM 2868 O O . HIS A 1 355 ? 78.928 -62.653 -122.927 1.00 71.94 355 HIS A O 1
ATOM 2874 N N . PRO A 1 356 ? 78.403 -60.873 -121.634 1.00 65.25 356 PRO A N 1
ATOM 2875 C CA . PRO A 1 356 ? 77.335 -61.539 -120.869 1.00 65.25 356 PRO A CA 1
ATOM 2876 C C . PRO A 1 356 ? 76.267 -62.230 -121.721 1.00 65.25 356 PRO A C 1
ATOM 2878 O O . PRO A 1 356 ? 75.804 -63.313 -121.374 1.00 65.25 356 PRO A O 1
ATOM 2881 N N . ASP A 1 357 ? 75.930 -61.663 -122.880 1.00 75.56 357 ASP A N 1
ATOM 2882 C CA . ASP A 1 357 ? 74.946 -62.238 -123.814 1.00 75.56 357 ASP A CA 1
ATOM 2883 C C . ASP A 1 357 ? 75.360 -63.605 -124.393 1.00 75.56 357 ASP A C 1
ATOM 2885 O O . ASP A 1 357 ? 74.537 -64.314 -124.973 1.00 75.56 357 ASP A O 1
ATOM 2889 N N . GLN A 1 358 ? 76.631 -63.993 -124.248 1.00 69.56 358 GLN A N 1
ATOM 2890 C CA . GLN A 1 358 ? 77.156 -65.282 -124.701 1.00 69.56 358 GLN A CA 1
ATOM 2891 C C . GLN A 1 358 ? 77.078 -66.370 -123.615 1.00 69.56 358 GLN A C 1
ATOM 2893 O O . GLN A 1 358 ? 77.153 -67.555 -123.950 1.00 69.56 358 GLN A O 1
ATOM 2898 N N . LEU A 1 359 ? 76.846 -65.999 -122.345 1.00 72.25 359 LEU A N 1
ATOM 2899 C CA . LEU A 1 359 ? 76.707 -66.935 -121.220 1.00 72.25 359 LEU A CA 1
ATOM 2900 C C . LEU A 1 359 ? 75.619 -68.001 -121.437 1.00 72.25 359 LEU A C 1
ATOM 2902 O O . LEU A 1 359 ? 75.920 -69.178 -121.225 1.00 72.25 359 LEU A O 1
ATOM 2906 N N . PRO A 1 360 ? 74.408 -67.677 -121.946 1.00 75.75 360 PRO A N 1
ATOM 2907 C CA . PRO A 1 360 ? 73.387 -68.697 -122.201 1.00 75.75 360 PRO A CA 1
ATOM 2908 C C . PRO A 1 360 ? 73.827 -69.738 -123.240 1.00 75.75 360 PRO A C 1
ATOM 2910 O O . PRO A 1 360 ? 73.413 -70.898 -123.199 1.00 75.75 360 PRO A O 1
ATOM 2913 N N . GLN A 1 361 ? 74.671 -69.341 -124.197 1.00 69.25 361 GLN A N 1
ATOM 2914 C CA . GLN A 1 361 ? 75.176 -70.245 -125.227 1.00 69.25 361 GLN A CA 1
ATOM 2915 C C . GLN A 1 361 ? 76.351 -71.091 -124.711 1.00 69.25 361 GLN A C 1
ATOM 2917 O O . GLN A 1 361 ? 76.459 -72.265 -125.070 1.00 69.25 361 GLN A O 1
ATOM 2922 N N . ALA A 1 362 ? 77.196 -70.536 -123.837 1.00 70.31 362 ALA A N 1
ATOM 2923 C CA . ALA A 1 362 ? 78.247 -71.282 -123.146 1.00 70.31 362 ALA A CA 1
ATOM 2924 C C . ALA A 1 362 ? 77.672 -72.342 -122.195 1.00 70.31 362 ALA A C 1
ATOM 2926 O O . ALA A 1 362 ? 78.143 -73.482 -122.199 1.00 70.31 362 ALA A O 1
ATOM 2927 N N . GLU A 1 363 ? 76.598 -72.015 -121.468 1.00 73.00 363 GLU A N 1
ATOM 2928 C CA . GLU A 1 363 ? 75.854 -72.968 -120.638 1.00 73.00 363 GLU A CA 1
ATOM 2929 C C . GLU A 1 363 ? 75.300 -74.125 -121.487 1.00 73.00 363 GLU A C 1
ATOM 2931 O O . GLU A 1 363 ? 75.535 -75.292 -121.168 1.00 73.00 363 GLU A O 1
ATOM 2936 N N . LYS A 1 364 ? 74.677 -73.829 -122.641 1.00 75.69 364 LYS A N 1
ATOM 2937 C CA . LYS A 1 364 ? 74.219 -74.860 -123.594 1.00 75.69 364 LYS A CA 1
ATOM 2938 C C . LYS A 1 364 ? 75.350 -75.748 -124.117 1.00 75.69 364 LYS A C 1
ATOM 2940 O O . LYS A 1 364 ? 75.165 -76.958 -124.231 1.00 75.69 364 LYS A O 1
ATOM 2945 N N . ASN A 1 365 ? 76.512 -75.179 -124.436 1.00 74.44 365 ASN A N 1
ATOM 2946 C CA . ASN A 1 365 ? 77.664 -75.949 -124.916 1.00 74.44 365 ASN A CA 1
ATOM 2947 C C . ASN A 1 365 ? 78.247 -76.856 -123.818 1.00 74.44 365 ASN A C 1
ATOM 2949 O O . ASN A 1 365 ? 78.626 -77.994 -124.103 1.00 74.44 365 ASN A O 1
ATOM 2953 N N . SER A 1 366 ? 78.290 -76.377 -122.570 1.00 74.12 366 SER A N 1
ATOM 2954 C CA . SER A 1 366 ? 78.699 -77.171 -121.405 1.00 74.12 366 SER A CA 1
ATOM 2955 C C . SER A 1 366 ? 77.725 -78.325 -121.146 1.00 74.12 366 SER A C 1
ATOM 2957 O O . SER A 1 366 ? 78.152 -79.479 -121.060 1.00 74.12 366 SER A O 1
ATOM 2959 N N . ALA A 1 367 ? 76.417 -78.036 -121.143 1.00 75.38 367 ALA A N 1
ATOM 2960 C CA . ALA A 1 367 ? 75.365 -79.040 -120.998 1.00 75.38 367 ALA A CA 1
ATOM 2961 C C . ALA A 1 367 ? 75.451 -80.109 -122.100 1.00 75.38 367 ALA A C 1
ATOM 2963 O O . ALA A 1 367 ? 75.445 -81.302 -121.807 1.00 75.38 367 ALA A O 1
ATOM 2964 N N . ARG A 1 368 ? 75.649 -79.702 -123.363 1.00 76.00 368 ARG A N 1
ATOM 2965 C CA . ARG A 1 368 ? 75.800 -80.639 -124.487 1.00 76.00 368 ARG A CA 1
ATOM 2966 C C . ARG A 1 368 ? 77.054 -81.506 -124.374 1.00 76.00 368 ARG A C 1
ATOM 2968 O O . ARG A 1 368 ? 77.029 -82.670 -124.769 1.00 76.00 368 ARG A O 1
ATOM 2975 N N . ARG A 1 369 ? 78.157 -80.962 -123.844 1.00 75.81 369 ARG A N 1
ATOM 2976 C CA . ARG A 1 369 ? 79.374 -81.742 -123.578 1.00 75.81 369 ARG A CA 1
ATOM 2977 C C . ARG A 1 369 ? 79.136 -82.774 -122.471 1.00 75.81 369 ARG A C 1
ATOM 2979 O O . ARG A 1 369 ? 79.586 -83.904 -122.631 1.00 75.81 369 ARG A O 1
ATOM 2986 N N . GLN A 1 370 ? 78.452 -82.406 -121.385 1.00 74.69 370 GLN A N 1
ATOM 2987 C CA . GLN A 1 370 ? 78.103 -83.344 -120.311 1.00 74.69 370 GLN A CA 1
ATOM 2988 C C . GLN A 1 370 ? 77.196 -84.473 -120.810 1.00 74.69 370 GLN A C 1
ATOM 2990 O O . GLN A 1 370 ? 77.493 -85.629 -120.531 1.00 74.69 370 GLN A O 1
ATOM 2995 N N . GLU A 1 371 ? 76.171 -84.150 -121.600 1.00 77.88 371 GLU A N 1
ATOM 2996 C CA . GLU A 1 371 ? 75.241 -85.122 -122.190 1.00 77.88 371 GLU A CA 1
ATOM 2997 C C . GLU A 1 371 ? 75.990 -86.150 -123.062 1.00 77.88 371 GLU A C 1
ATOM 2999 O O . GLU A 1 371 ? 75.941 -87.346 -122.799 1.00 77.88 371 GLU A O 1
ATOM 3004 N N . LEU A 1 372 ? 76.835 -85.688 -123.995 1.00 76.19 372 LEU A N 1
ATOM 3005 C CA . LEU A 1 372 ? 77.667 -86.573 -124.829 1.00 76.19 372 LEU A CA 1
ATOM 3006 C C . LEU A 1 372 ? 78.667 -87.416 -124.022 1.00 76.19 372 LEU A C 1
ATOM 3008 O O . LEU A 1 372 ? 79.057 -88.508 -124.437 1.00 76.19 372 LEU A O 1
ATOM 3012 N N . GLN A 1 373 ? 79.141 -86.904 -122.886 1.00 75.44 373 GLN A N 1
ATOM 3013 C CA . GLN A 1 373 ? 80.065 -87.631 -122.021 1.00 75.44 373 GLN A CA 1
ATOM 3014 C C . GLN A 1 373 ? 79.346 -88.694 -121.182 1.00 75.44 373 GLN A C 1
ATOM 3016 O O . GLN A 1 373 ? 79.947 -89.733 -120.896 1.00 75.44 373 GLN A O 1
ATOM 3021 N N . GLN A 1 374 ? 78.082 -88.450 -120.832 1.00 75.69 374 GLN A N 1
ATOM 3022 C CA . GLN A 1 374 ? 77.200 -89.418 -120.194 1.00 75.69 374 GLN A CA 1
ATOM 3023 C C . GLN A 1 374 ? 76.831 -90.538 -121.176 1.00 75.69 374 GLN A C 1
ATOM 3025 O O . GLN A 1 374 ? 77.103 -91.694 -120.861 1.00 75.69 374 GLN A O 1
ATOM 3030 N N . ASP A 1 375 ? 76.411 -90.204 -122.402 1.00 75.44 375 ASP A N 1
ATOM 3031 C CA . ASP A 1 375 ? 76.148 -91.179 -123.477 1.00 75.44 375 ASP A CA 1
ATOM 3032 C C . ASP A 1 375 ? 77.363 -92.087 -123.729 1.00 75.44 375 ASP A C 1
ATOM 3034 O O . ASP A 1 375 ? 77.253 -93.307 -123.852 1.00 75.44 375 ASP A O 1
ATOM 3038 N N . ARG A 1 376 ? 78.570 -91.503 -123.763 1.00 73.44 376 ARG A N 1
ATOM 3039 C CA . ARG A 1 376 ? 79.818 -92.258 -123.945 1.00 73.44 376 ARG A CA 1
ATOM 3040 C C . ARG A 1 376 ? 80.083 -93.233 -122.795 1.00 73.44 376 ARG A C 1
ATOM 3042 O O . ARG A 1 376 ? 80.666 -94.290 -123.022 1.00 73.44 376 ARG A O 1
ATOM 3049 N N . ASN A 1 377 ? 79.737 -92.866 -121.564 1.00 73.06 377 ASN A N 1
ATOM 3050 C CA . ASN A 1 377 ? 79.925 -93.745 -120.415 1.00 73.06 377 ASN A CA 1
ATOM 3051 C C . ASN A 1 377 ? 78.862 -94.854 -120.387 1.00 73.06 377 ASN A C 1
ATOM 3053 O O . ASN A 1 377 ? 79.226 -95.996 -120.129 1.00 73.06 377 ASN A O 1
ATOM 3057 N N . GLU A 1 378 ? 77.608 -94.553 -120.734 1.00 73.06 378 GLU A N 1
ATOM 3058 C CA . GLU A 1 378 ? 76.529 -95.548 -120.839 1.00 73.06 378 GLU A CA 1
ATOM 3059 C C . GLU A 1 378 ? 76.811 -96.584 -121.938 1.00 73.06 378 GLU A C 1
ATOM 3061 O O . GLU A 1 378 ? 76.711 -97.785 -121.694 1.00 73.06 378 GLU A O 1
ATOM 3066 N N . LEU A 1 379 ? 77.280 -96.153 -123.116 1.00 69.44 379 LEU A N 1
ATOM 3067 C CA . LEU A 1 379 ? 77.737 -97.063 -124.178 1.00 69.44 379 LEU A CA 1
ATOM 3068 C C . LEU A 1 379 ? 78.915 -97.938 -123.728 1.00 69.44 379 LEU A C 1
ATOM 3070 O O . LEU A 1 379 ? 79.018 -99.101 -124.110 1.00 69.44 379 LEU A O 1
ATOM 3074 N N . ARG A 1 380 ? 79.809 -97.395 -122.895 1.00 63.56 380 ARG A N 1
ATOM 3075 C CA . ARG A 1 380 ? 80.935 -98.154 -122.340 1.00 63.56 380 ARG A CA 1
ATOM 3076 C C . ARG A 1 380 ? 80.473 -99.193 -121.318 1.00 63.56 380 ARG A C 1
ATOM 3078 O O . ARG A 1 380 ? 81.055 -100.270 -121.271 1.00 63.56 380 ARG A O 1
ATOM 3085 N N . GLU A 1 381 ? 79.443 -98.890 -120.531 1.00 64.25 381 GLU A N 1
ATOM 3086 C CA . GLU A 1 381 ? 78.814 -99.848 -119.616 1.00 64.25 381 GLU A CA 1
ATOM 3087 C C . GLU A 1 381 ? 78.063 -100.954 -120.367 1.00 64.25 381 GLU A C 1
ATOM 3089 O O . GLU A 1 381 ? 78.221 -102.119 -120.017 1.00 64.25 381 GLU A O 1
ATOM 3094 N N . GLN A 1 382 ? 77.329 -100.632 -121.439 1.00 63.75 382 GLN A N 1
ATOM 3095 C CA . GLN A 1 382 ? 76.632 -101.636 -122.256 1.00 63.75 382 GLN A CA 1
ATOM 3096 C C . GLN A 1 382 ? 77.594 -102.648 -122.892 1.00 63.75 382 GLN A C 1
ATOM 3098 O O . GLN A 1 382 ? 77.345 -103.848 -122.829 1.00 63.75 382 GLN A O 1
ATOM 3103 N N . ILE A 1 383 ? 78.740 -102.199 -123.412 1.00 61.78 383 ILE A N 1
ATOM 3104 C CA . ILE A 1 383 ? 79.724 -103.113 -124.019 1.00 61.78 383 ILE A CA 1
ATOM 3105 C C . ILE A 1 383 ? 80.399 -104.014 -122.966 1.00 61.78 383 ILE A C 1
ATOM 3107 O O . ILE A 1 383 ? 80.771 -105.142 -123.271 1.00 61.78 383 ILE A O 1
ATOM 3111 N N . ILE A 1 384 ? 80.529 -103.560 -121.713 1.00 61.94 384 ILE A N 1
ATOM 3112 C CA . ILE A 1 384 ? 81.049 -104.400 -120.618 1.00 61.94 384 ILE A CA 1
ATOM 3113 C C . ILE A 1 384 ? 80.038 -105.488 -120.217 1.00 61.94 384 ILE A C 1
ATOM 3115 O O . ILE A 1 384 ? 80.447 -106.548 -119.758 1.00 61.94 384 ILE A O 1
ATOM 3119 N N . ILE A 1 385 ? 78.735 -105.254 -120.403 1.00 62.84 385 ILE A N 1
ATOM 3120 C CA . ILE A 1 385 ? 77.681 -106.232 -120.088 1.00 62.84 385 ILE A CA 1
ATOM 3121 C C . ILE A 1 385 ? 77.599 -107.342 -121.152 1.00 62.84 385 ILE A C 1
ATOM 3123 O O . ILE A 1 385 ? 77.365 -108.495 -120.795 1.00 62.84 385 ILE A O 1
ATOM 3127 N N . ASP A 1 386 ? 77.835 -107.024 -122.429 1.00 60.19 386 ASP A N 1
ATOM 3128 C CA . ASP A 1 386 ? 77.785 -108.004 -123.530 1.00 60.19 386 ASP A CA 1
ATOM 3129 C C . ASP A 1 386 ? 79.072 -108.851 -123.664 1.00 60.19 386 ASP A C 1
ATOM 3131 O O . ASP A 1 386 ? 79.054 -109.932 -124.255 1.00 60.19 386 ASP A O 1
ATOM 3135 N N . ALA A 1 387 ? 80.188 -108.409 -123.076 1.00 56.31 387 ALA A N 1
ATOM 3136 C CA . ALA A 1 387 ? 81.434 -109.168 -123.002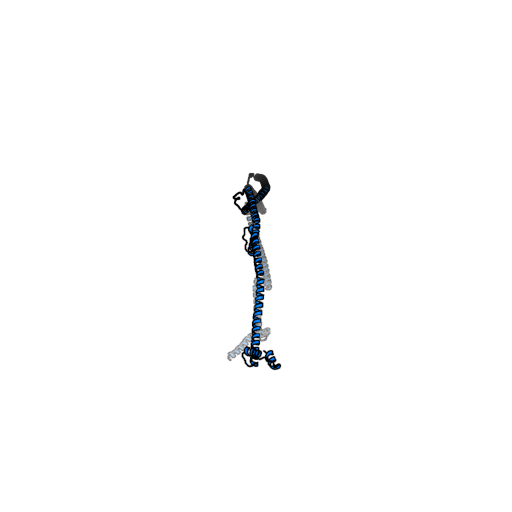 1.00 56.31 387 ALA A CA 1
ATOM 3137 C C . ALA A 1 387 ? 81.420 -110.105 -121.778 1.00 56.31 387 ALA A C 1
ATOM 3139 O O . ALA A 1 387 ? 81.810 -109.714 -120.680 1.00 56.31 387 ALA A O 1
ATOM 3140 N N . ALA A 1 388 ? 80.960 -111.348 -121.955 1.00 53.94 388 ALA A N 1
ATOM 3141 C CA . ALA A 1 388 ? 80.912 -112.376 -120.910 1.00 53.94 388 ALA A CA 1
ATOM 3142 C C . ALA A 1 388 ? 82.308 -112.680 -120.305 1.00 53.94 388 ALA A C 1
ATOM 3144 O O . ALA A 1 388 ? 83.027 -113.560 -120.772 1.00 53.94 388 ALA A O 1
ATOM 3145 N N . ASP A 1 389 ? 82.659 -111.939 -119.247 1.00 53.16 389 ASP A N 1
ATOM 3146 C CA . ASP A 1 389 ? 83.879 -112.016 -118.423 1.00 53.16 389 ASP A CA 1
ATOM 3147 C C . ASP A 1 389 ? 85.231 -111.762 -119.134 1.00 53.16 389 ASP A C 1
ATOM 3149 O O . ASP A 1 389 ? 86.286 -112.166 -118.639 1.00 53.16 389 ASP A O 1
ATOM 3153 N N . ALA A 1 390 ? 85.235 -110.990 -120.229 1.00 54.38 390 ALA A N 1
ATOM 3154 C CA . ALA A 1 390 ? 86.454 -110.443 -120.846 1.00 54.38 390 ALA A CA 1
ATOM 3155 C C . ALA A 1 390 ? 86.564 -108.917 -120.637 1.00 54.38 390 ALA A C 1
ATOM 3157 O O . ALA A 1 390 ? 85.565 -108.197 -120.663 1.00 54.38 390 ALA A O 1
ATOM 3158 N N . SER A 1 391 ? 87.775 -108.380 -120.438 1.00 62.69 391 SER A N 1
ATOM 3159 C CA . SER A 1 391 ? 87.971 -106.924 -120.323 1.00 62.69 391 SER A CA 1
ATOM 3160 C C . SER A 1 391 ? 87.754 -106.211 -121.672 1.00 62.69 391 SER A C 1
ATOM 3162 O O . SER A 1 391 ? 88.011 -106.786 -122.723 1.00 62.69 391 SER A O 1
ATOM 3164 N N . PHE A 1 392 ? 87.319 -104.939 -121.677 1.00 62.72 392 PHE A N 1
ATOM 3165 C CA . PHE A 1 392 ? 87.002 -104.177 -122.909 1.00 62.72 392 PHE A CA 1
ATOM 3166 C C . PHE A 1 392 ? 88.145 -104.157 -123.950 1.00 62.72 392 PHE A C 1
ATOM 3168 O O . PHE A 1 392 ? 87.888 -104.135 -125.150 1.00 62.72 392 PHE A O 1
ATOM 3175 N N . GLU A 1 393 ? 89.411 -104.192 -123.516 1.00 62.97 393 GLU A N 1
ATOM 3176 C CA . GLU A 1 393 ? 90.569 -104.290 -124.422 1.00 62.97 393 GLU A CA 1
ATOM 3177 C C . GLU A 1 393 ? 90.835 -105.720 -124.933 1.00 62.97 393 GLU A C 1
ATOM 3179 O O . GLU A 1 393 ? 91.416 -105.880 -126.006 1.00 62.97 393 GLU A O 1
ATOM 3184 N N . GLU A 1 394 ? 90.414 -106.758 -124.205 1.00 60.38 394 GLU A N 1
ATOM 3185 C CA . GLU A 1 394 ? 90.464 -108.158 -124.651 1.00 60.38 394 GLU A CA 1
ATOM 3186 C C . GLU A 1 394 ? 89.300 -108.481 -125.590 1.00 60.38 394 GLU A C 1
ATOM 3188 O O . GLU A 1 394 ? 89.543 -109.087 -126.626 1.00 60.38 394 GLU A O 1
ATOM 3193 N N . PHE A 1 395 ? 88.093 -107.967 -125.322 1.00 60.69 395 PHE A N 1
ATOM 3194 C CA . PHE A 1 395 ? 86.943 -108.065 -126.229 1.00 60.69 395 PHE A CA 1
ATOM 3195 C C . PHE A 1 395 ? 87.204 -107.340 -127.555 1.00 60.69 395 PHE A C 1
ATOM 3197 O O . PHE A 1 395 ? 86.884 -107.867 -128.612 1.00 60.69 395 PHE A O 1
ATOM 3204 N N . LEU A 1 396 ? 87.869 -106.175 -127.535 1.00 60.41 396 LEU A N 1
ATOM 3205 C CA . LEU A 1 396 ? 88.313 -105.508 -128.766 1.00 60.41 396 LEU A CA 1
ATOM 3206 C C . LEU A 1 396 ? 89.397 -106.295 -129.516 1.00 60.41 396 LEU A C 1
ATOM 3208 O O . LEU A 1 396 ? 89.439 -106.219 -130.736 1.00 60.41 396 LEU A O 1
ATOM 3212 N N . LYS A 1 397 ? 90.251 -107.064 -128.827 1.00 60.09 397 LYS A N 1
ATOM 3213 C CA . LYS A 1 397 ? 91.249 -107.937 -129.473 1.00 60.09 397 LYS A CA 1
ATOM 3214 C C . LYS A 1 397 ? 90.660 -109.243 -129.996 1.00 60.09 397 LYS A C 1
ATOM 3216 O O . LYS A 1 397 ? 91.155 -109.739 -130.999 1.00 60.09 397 LYS A O 1
ATOM 3221 N N . GLU A 1 398 ? 89.651 -109.794 -129.332 1.00 54.56 398 GLU A N 1
ATOM 3222 C CA . GLU A 1 398 ? 88.899 -110.966 -129.788 1.00 54.56 398 GLU A CA 1
ATOM 3223 C C . GLU A 1 398 ? 88.008 -110.578 -130.981 1.00 54.56 398 GLU A C 1
ATOM 3225 O O . GLU A 1 398 ? 88.011 -111.278 -131.986 1.00 54.56 398 GLU A O 1
ATOM 3230 N N . ALA A 1 399 ? 87.414 -109.376 -130.955 1.00 57.25 399 ALA A N 1
ATOM 3231 C CA . ALA A 1 399 ? 86.686 -108.777 -132.076 1.00 57.25 399 ALA A CA 1
ATOM 3232 C C . ALA A 1 399 ? 87.580 -108.341 -133.261 1.00 57.25 399 ALA A C 1
ATOM 3234 O O . ALA A 1 399 ? 87.113 -108.378 -134.394 1.00 57.25 399 ALA A O 1
ATOM 3235 N N . ASP A 1 400 ? 88.850 -107.961 -133.042 1.00 56.72 400 ASP A N 1
ATOM 3236 C CA . ASP A 1 400 ? 89.828 -107.706 -134.126 1.00 56.72 400 ASP A CA 1
ATOM 3237 C C . ASP A 1 400 ? 90.490 -109.001 -134.655 1.00 56.72 400 ASP A C 1
ATOM 3239 O O . ASP A 1 400 ? 91.041 -109.008 -135.758 1.00 56.72 400 ASP A O 1
ATOM 3243 N N . ALA A 1 401 ? 90.484 -110.097 -133.880 1.00 55.28 401 ALA A N 1
ATOM 3244 C CA . ALA A 1 401 ? 91.037 -111.402 -134.273 1.00 55.28 401 ALA A CA 1
ATOM 3245 C C . ALA A 1 401 ? 90.037 -112.281 -135.046 1.00 55.28 401 ALA A C 1
ATOM 3247 O O . ALA A 1 401 ? 90.413 -113.344 -135.551 1.00 55.28 401 ALA A O 1
ATOM 3248 N N . GLU A 1 402 ? 88.788 -111.832 -135.159 1.00 51.88 402 GLU A N 1
ATOM 3249 C CA . GLU A 1 402 ? 87.704 -112.528 -135.836 1.00 51.88 402 GLU A CA 1
ATOM 3250 C C . GLU A 1 402 ? 87.264 -111.743 -137.084 1.00 51.88 402 GLU A C 1
ATOM 3252 O O . GLU A 1 402 ? 86.875 -110.580 -137.023 1.00 51.88 402 GLU A O 1
ATOM 3257 N N . ASP A 1 403 ? 87.362 -112.381 -138.253 1.00 51.97 403 ASP A N 1
ATOM 3258 C CA . ASP A 1 403 ? 86.956 -111.796 -139.533 1.00 51.97 403 ASP A CA 1
ATOM 3259 C C . ASP A 1 403 ? 85.423 -111.772 -139.616 1.00 51.97 403 ASP A C 1
ATOM 3261 O O . ASP A 1 403 ? 84.754 -112.811 -139.547 1.00 51.97 403 ASP A O 1
ATOM 3265 N N . THR A 1 404 ? 84.850 -110.579 -139.751 1.00 54.03 404 THR A N 1
ATOM 3266 C CA . THR A 1 404 ? 83.398 -110.357 -139.722 1.00 54.03 404 THR A CA 1
ATOM 3267 C C . THR A 1 404 ? 82.682 -111.088 -140.866 1.00 54.03 404 THR A C 1
ATOM 3269 O O . THR A 1 404 ? 81.523 -111.492 -140.711 1.00 54.03 404 THR A O 1
ATOM 3272 N N . ASP A 1 405 ? 83.389 -111.356 -141.970 1.00 58.47 405 ASP A N 1
ATOM 3273 C CA . ASP A 1 405 ? 82.874 -112.140 -143.097 1.00 58.47 405 ASP A CA 1
ATOM 3274 C C . ASP A 1 405 ? 82.784 -113.645 -142.777 1.00 58.47 405 ASP A C 1
ATOM 3276 O O . ASP A 1 405 ? 81.899 -114.338 -143.288 1.00 58.47 405 ASP A O 1
ATOM 3280 N N . ALA A 1 406 ? 83.617 -114.162 -141.866 1.00 56.22 406 ALA A N 1
ATOM 3281 C CA . ALA A 1 406 ? 83.506 -115.539 -141.387 1.00 56.22 406 ALA A CA 1
ATOM 3282 C C . ALA A 1 406 ? 82.369 -115.706 -140.361 1.00 56.22 406 ALA A C 1
ATOM 3284 O O . ALA A 1 406 ? 81.715 -116.749 -140.346 1.00 56.22 406 ALA A O 1
ATOM 3285 N N . LEU A 1 407 ? 82.083 -114.682 -139.542 1.00 54.38 407 LEU A N 1
ATOM 3286 C CA . LEU A 1 407 ? 81.016 -114.701 -138.528 1.00 54.38 407 LEU A CA 1
ATOM 3287 C C . LEU A 1 407 ? 79.608 -114.650 -139.131 1.00 54.38 407 LEU A C 1
ATOM 3289 O O . LEU A 1 407 ? 78.752 -115.415 -138.693 1.00 54.38 407 LEU A O 1
ATOM 3293 N N . SER A 1 408 ? 79.368 -113.843 -140.174 1.00 58.00 408 SER A N 1
ATOM 3294 C CA . SER A 1 408 ? 78.077 -113.870 -140.891 1.00 58.00 408 SER A CA 1
ATOM 3295 C C . SER A 1 408 ? 77.827 -115.224 -141.574 1.00 58.00 408 SER A C 1
ATOM 3297 O O . SER A 1 408 ? 76.691 -115.690 -141.626 1.00 58.00 408 SER A O 1
ATOM 3299 N N . GLY A 1 409 ? 78.886 -115.901 -142.036 1.00 57.38 409 GLY A N 1
ATOM 3300 C CA . GLY A 1 409 ? 78.819 -117.257 -142.591 1.00 57.38 409 GLY A CA 1
ATOM 3301 C C . GLY A 1 409 ? 78.641 -118.357 -141.538 1.00 57.38 409 GLY A C 1
ATOM 3302 O O . GLY A 1 409 ? 77.890 -119.293 -141.777 1.00 57.38 409 GLY A O 1
ATOM 3303 N N . ARG A 1 410 ? 79.256 -118.237 -140.352 1.00 55.53 410 ARG A N 1
ATOM 3304 C CA . ARG A 1 410 ? 79.044 -119.152 -139.210 1.00 55.53 410 ARG A CA 1
ATOM 3305 C C . ARG A 1 410 ? 77.652 -119.000 -138.605 1.00 55.53 410 ARG A C 1
ATOM 3307 O O . ARG A 1 410 ? 77.042 -119.997 -138.235 1.00 55.53 410 ARG A O 1
ATOM 3314 N N . LEU A 1 411 ? 77.138 -117.770 -138.552 1.00 56.62 411 LEU A N 1
ATOM 3315 C CA . LEU A 1 411 ? 75.736 -117.507 -138.243 1.00 56.62 411 LEU A CA 1
ATOM 3316 C C . LEU A 1 411 ? 74.826 -118.111 -139.310 1.00 56.62 411 LEU A C 1
ATOM 3318 O O . LEU A 1 411 ? 73.840 -118.716 -138.936 1.00 56.62 411 LEU A O 1
ATOM 3322 N N . ALA A 1 412 ? 75.179 -118.063 -140.598 1.00 56.16 412 ALA A N 1
ATOM 3323 C CA . ALA A 1 412 ? 74.416 -118.754 -141.641 1.00 56.16 412 ALA A CA 1
ATOM 3324 C C . ALA A 1 412 ? 74.536 -120.293 -141.575 1.00 56.16 412 ALA A C 1
ATOM 3326 O O . ALA A 1 412 ? 73.564 -120.987 -141.861 1.00 56.16 412 ALA A O 1
ATOM 3327 N N . GLU A 1 413 ? 75.681 -120.847 -141.160 1.00 57.44 413 GLU A N 1
ATOM 3328 C CA . GLU A 1 413 ? 75.847 -122.286 -140.909 1.00 57.44 413 GLU A CA 1
ATOM 3329 C C . GLU A 1 413 ? 75.009 -122.743 -139.696 1.00 57.44 413 GLU A C 1
ATOM 3331 O O . GLU A 1 413 ? 74.476 -123.849 -139.707 1.00 57.44 413 GLU A O 1
ATOM 3336 N N . LEU A 1 414 ? 74.786 -121.872 -138.701 1.00 59.31 414 LEU A N 1
ATOM 3337 C CA . LEU A 1 414 ? 73.898 -122.106 -137.553 1.00 59.31 414 LEU A CA 1
ATOM 3338 C C . LEU A 1 414 ? 72.418 -121.825 -137.848 1.00 59.31 414 LEU A C 1
ATOM 3340 O O . LEU A 1 414 ? 71.582 -122.599 -137.406 1.00 59.31 414 LEU A O 1
ATOM 3344 N N . ASP A 1 415 ? 72.076 -120.798 -138.626 1.00 56.75 415 ASP A N 1
ATOM 3345 C CA . ASP A 1 415 ? 70.691 -120.497 -139.024 1.00 56.75 415 ASP A CA 1
ATOM 3346 C C . ASP A 1 415 ? 70.193 -121.523 -140.063 1.00 56.75 415 ASP A C 1
ATOM 3348 O O . ASP A 1 415 ? 69.009 -121.859 -140.095 1.00 56.75 415 ASP A O 1
ATOM 3352 N N . HIS A 1 416 ? 71.099 -122.132 -140.853 1.00 56.47 416 HIS A N 1
ATOM 3353 C CA . HIS A 1 416 ? 70.768 -123.300 -141.677 1.00 56.47 416 HIS A CA 1
ATOM 3354 C C . HIS A 1 416 ? 70.721 -124.621 -140.888 1.00 56.47 416 HIS A C 1
ATOM 3356 O O . HIS A 1 416 ? 69.833 -125.420 -141.154 1.00 56.47 416 HIS A O 1
ATOM 3362 N N . GLN A 1 417 ? 71.565 -124.845 -139.870 1.00 58.75 417 GLN A N 1
ATOM 3363 C CA . GLN A 1 417 ? 71.370 -125.965 -138.926 1.00 58.75 417 GLN A CA 1
ATOM 3364 C C . GLN A 1 417 ? 70.077 -125.817 -138.108 1.00 58.75 417 GLN A C 1
ATOM 3366 O O . GLN A 1 417 ? 69.416 -126.813 -137.821 1.00 58.75 417 GLN A O 1
ATOM 3371 N N . VAL A 1 418 ? 69.679 -124.586 -137.777 1.00 56.88 418 VAL A N 1
ATOM 3372 C CA . VAL A 1 418 ? 68.382 -124.292 -137.161 1.00 56.88 418 VAL A CA 1
ATOM 3373 C C . VAL A 1 418 ? 67.262 -124.475 -138.171 1.00 56.88 418 VAL A C 1
ATOM 3375 O O . VAL A 1 418 ? 66.261 -125.031 -137.771 1.00 56.88 418 VAL A O 1
ATOM 3378 N N . SER A 1 419 ? 67.433 -124.157 -139.460 1.00 54.56 419 SER A N 1
ATOM 3379 C CA . SER A 1 419 ? 66.440 -124.441 -140.517 1.00 54.56 419 SER A CA 1
ATOM 3380 C C . SER A 1 419 ? 66.557 -125.815 -141.192 1.00 54.56 419 SER A C 1
ATOM 3382 O O . SER A 1 419 ? 65.793 -126.114 -142.100 1.00 54.56 419 SER A O 1
ATOM 3384 N N . GLU A 1 420 ? 67.439 -126.695 -140.719 1.00 50.88 420 GLU A N 1
ATOM 3385 C CA . GLU A 1 420 ? 67.309 -128.154 -140.808 1.00 50.88 420 GLU A CA 1
ATOM 3386 C C . GLU A 1 420 ? 66.718 -128.729 -139.506 1.00 50.88 420 GLU A C 1
ATOM 3388 O O . GLU A 1 420 ? 66.489 -129.919 -139.442 1.00 50.88 420 GLU A O 1
ATOM 3393 N N . VAL A 1 421 ? 66.402 -127.917 -138.491 1.00 51.78 421 VAL A N 1
ATOM 3394 C CA . VAL A 1 421 ? 65.378 -128.190 -137.453 1.00 51.78 421 VAL A CA 1
ATOM 3395 C C . VAL A 1 421 ? 64.186 -127.202 -137.571 1.00 51.78 421 VAL A C 1
ATOM 3397 O O . VAL A 1 421 ? 63.214 -127.302 -136.820 1.00 51.78 421 VAL A O 1
ATOM 3400 N N . GLU A 1 422 ? 64.180 -126.389 -138.650 1.00 48.97 422 GLU A N 1
ATOM 3401 C CA . GLU A 1 422 ? 63.005 -125.836 -139.357 1.00 48.97 422 GLU A CA 1
ATOM 3402 C C . GLU A 1 422 ? 62.815 -126.316 -140.872 1.00 48.97 422 GLU A C 1
ATOM 3404 O O . GLU A 1 422 ? 61.986 -125.770 -141.606 1.00 48.97 422 GLU A O 1
ATOM 3409 N N . ASN A 1 423 ? 63.512 -127.396 -141.329 1.00 33.47 423 ASN A N 1
ATOM 3410 C CA . ASN A 1 423 ? 63.025 -128.470 -142.252 1.00 33.47 423 ASN A CA 1
ATOM 3411 C C . ASN A 1 423 ? 63.413 -129.975 -141.951 1.00 33.47 423 ASN A C 1
ATOM 3413 O O . ASN A 1 423 ? 62.930 -130.871 -142.651 1.00 33.47 423 ASN A O 1
ATOM 3417 N N . ALA A 1 424 ? 64.193 -130.335 -140.921 1.00 48.97 424 ALA A N 1
ATOM 3418 C CA . ALA A 1 424 ? 64.048 -131.595 -140.156 1.00 48.97 424 ALA A CA 1
ATOM 3419 C C . ALA A 1 424 ? 63.282 -131.290 -138.844 1.00 48.97 424 ALA A C 1
ATOM 3421 O O . ALA A 1 424 ? 63.767 -131.377 -137.710 1.00 48.97 424 ALA A O 1
ATOM 3422 N N . SER A 1 425 ? 61.983 -131.019 -139.091 1.00 26.34 425 SER A N 1
ATOM 3423 C CA . SER A 1 425 ? 61.177 -129.841 -138.657 1.00 26.34 425 SER A CA 1
ATOM 3424 C C . SER A 1 425 ? 61.715 -128.608 -139.217 1.00 26.34 425 SER A C 1
ATOM 3426 O O . SER A 1 425 ? 60.895 -127.785 -139.668 1.00 26.34 425 SER A O 1
#